Protein AF-A0A815CN20-F1 (afdb_monomer_lite)

pLDDT: mean 83.12, std 20.65, range [25.84, 98.94]

InterPro domains:
  IPR000834 Peptidase M14, carboxypeptidase A [PF00246] (143-436)
  IPR000834 Peptidase M14, carboxypeptidase A [PR00765] (161-173)
  IPR000834 Peptidase M14, carboxypeptidase A [PR00765] (187-201)
  IPR000834 Peptidase M14, carboxypeptidase A [PR00765] (263-271)
  IPR000834 Peptidase M14, carboxypeptidase A [PR00765] (327-340)
  IPR000834 Peptidase M14, carboxypeptidase A [PS52035] (134-446)
  IPR000834 Peptidase M14, carboxypeptidase A [SM00631] (135-537)
  IPR008969 Carboxypeptidase-like, regulatory domain superfamily [SSF49464] (4-91)
  IPR008969 Carboxypeptidase-like, regulatory domain superfamily [SSF49464] (449-527)
  IPR050753 Peptidase M14 domain-containing protein [PTHR11532] (131-552)
  IPR057246 Zinc carboxypeptidases, zinc-binding region 1 [PS00132] (187-209)
  IPR057247 Zinc carboxypeptidases, zinc-binding region 2 [PS00133] (330-340)

Organism: Adineta ricciae (NCBI:txid249248)

Foldseek 3Di:
DAFAEKEFEAEQPPRAGAFQKWKDKFQDLDIDTAHNRRIDGDHDDFDFIWIWTGFFQWDIDIDGRPGGDCPVVPDTDYDYHHTYGNDPVPDCPPVNVVVLQVLLQVLLVLLVCLLDPNNVVLCVLFDFDPPQLDDAQLVSLVVLLVVLCVVQVQFKGKHFLFAAPVGRTQIKIKGANNRRDDDFQQAEAEEAEALFLLQQLQLSLLSRLSVRLRRCAVPDPNSVSCRHRHIYMYGSHLASQLNNVCVVVVPSVVSSSGHHPVRDRQQQQADWFAWDDDPDPPAIEGDPVQAQLDLDVVVVVPPPGPHGRSSNSVSSVLSSDQHQEYEYEGAQAAAWEFPDLAAHPPDPDQAHQYLQNLLRVVLRLSQLSSQPPQCPDPPRDNDHRNYYHNSNVPHGTNGPQNSSVRRANYNYIYGHQYRSSNDDSVCSVVSSVRRVSSVSSNVSLQQFAAWEFEAAQPPRFGDFSKWKDKVSGPHIHTAHRRRIDGDRHDFDFIWIWTGDVQWDIDIDGRDGTDSGGHHYDYHHTYGDPDCVVVVVVVVVVVVVVVVVVVVVVVVVVVVVVVVVVVVVVVVVVVVVVVVVVVVVPVVDDDDDDDDDDDDDDDDDDDDDDDDDDDDDDDDDDDDDDDDDDDDDDDDDDDDDDDDDDDDDD

Radius of gyration: 38.19 Å; chains: 1; bounding box: 137×84×76 Å

Secondary structure (DSSP, 8-state):
---SEEEEEEETTT--B--S-EEEETTEEEEEE--TTSEEEE---SEEEEEEEE-TTB--EEEEEEEE--TTSS--EE--EEEPBPPGGGS--HHHHHHHHHHHHHHHHHHHHTTSTTHHHHHTTSPPPPS--S---HHHHHHHHHHHHHHSTTSEEEEEEEE-TT--EEEEEEESSSTTS--TTPPEEEEEE-SSTT--HHHHHHHHHHHHHHHHTTTSHHHHHHHTT-EEEEES-S-HHHHHHHHHHT-GGGTTTSS-TTS--GGG-SPPPPEEE-SSTT-EEE-TTS-GGG--THHHHSSSS---HHHHHHHHHHHHS-EEEEEEEE-SSEEEEES-SSPPTT---S----TTHHHHHHHHHHHHTTSTTTTT--SS---STTEEEHHHH---SS-HHHHHHHHSS-EEEEEEE-S-SS--GGGHHHHHHHHHHHHHHHHGGGGSSEEEEEEETTT--B-TT-EEEETTEEEEEE--TTSEEEE---SEEEEEEEE-TTB--EEEEEEEE-SSSPEEEEEEEPBP--THHHHHHHHHHHHHHHHHHHHHHHHHHHHHHHHHHHHHHHHHHHHHHHHHHHHHHTTS-------------------------------------------------------------

Sequence (649 aa):
SHLGVKGFIRDELTRTAISGALIQIQGILHPVRSVTSGAYWRLLLPGLYNITATASGYVPQTKYNVNVTNANLTSALRLDFTLQPRTQDLFITNENVVEINSIYDKLSNYATQLRSGSRDALLDTLIEPTNRFRYHDYDSLVAKLNELHAKYQNITSLYTIGESVEKRNLWVMIISDNPLVHEAGEPEVRYVGNIHGDETVGRECLILFIEYLCVNYKKSDYITKLIDNTRIHILPSLNPDGFERDYKQKEHEKGGGRPNAHDVDLNRNFPPVELEQSSKSDIAKPKPQFNNAENRLDKFAVSKYLLEPEVRAAIHWSLVYPFVLSGNLHGGALVANYPFDNRIIGSTKPESRSPDDSTFIMLAKSYSQAHKQMSQDKSCSNFDDGITNGAAWYPIEGGMQDWSYVFTSNMEITLELGCKKYPEENQLQLYWNDNKGALLSFITQVVHGIRGFVYDIKTQTGIPGASISVHGIEHNVITYQDGDFFRILSYGIYDITAERVGYAPQTIRNVLVTNQSSTYIEFKLKPNESSEEKNTENLSKVEQIYNQSKDFILNRTLFLIIAGIFALVLATLFGFIILYLRCRSSSILSSHSRVGFQRYNLIPQDEQSDLSSSQINGSKSVPNSHATQSDSENDEPLYSSQSHKFLFA

Structure (mmCIF, N/CA/C/O backbone):
data_AF-A0A815CN20-F1
#
_entry.id   AF-A0A815CN20-F1
#
loop_
_atom_site.group_PDB
_atom_site.id
_atom_site.type_symbol
_atom_site.label_atom_id
_atom_site.label_alt_id
_atom_site.label_comp_id
_atom_site.label_asym_id
_atom_site.label_entity_id
_atom_site.label_seq_id
_atom_site.pdbx_PDB_ins_code
_atom_site.Cartn_x
_atom_site.Cartn_y
_atom_site.Cartn_z
_atom_site.occupancy
_atom_site.B_iso_or_equiv
_atom_site.auth_seq_id
_atom_site.auth_comp_id
_atom_site.auth_asym_id
_atom_site.auth_atom_id
_atom_site.pdbx_PDB_model_num
ATOM 1 N N . SER A 1 1 ? -24.759 -31.297 -6.596 1.00 53.75 1 SER A N 1
ATOM 2 C CA . SER A 1 1 ? -24.159 -31.360 -5.243 1.00 53.75 1 SER A CA 1
ATOM 3 C C . SER A 1 1 ? -23.130 -30.245 -5.104 1.00 53.75 1 SER A C 1
ATOM 5 O O . SER A 1 1 ? -22.656 -29.750 -6.116 1.00 53.75 1 SER A O 1
ATOM 7 N N . HIS A 1 2 ? -22.803 -29.823 -3.880 1.00 67.31 2 HIS A N 1
ATOM 8 C CA . HIS A 1 2 ? -21.743 -28.839 -3.606 1.00 67.31 2 HIS A CA 1
ATOM 9 C C . HIS A 1 2 ? -20.425 -29.573 -3.294 1.00 67.31 2 HIS A C 1
ATOM 11 O O . HIS A 1 2 ? -20.447 -30.500 -2.480 1.00 67.31 2 HIS A O 1
ATOM 17 N N . LEU A 1 3 ? -19.317 -29.166 -3.924 1.00 81.69 3 LEU A N 1
ATOM 18 C CA . LEU A 1 3 ? -17.957 -29.723 -3.776 1.00 81.69 3 LEU A CA 1
ATOM 19 C C . LEU A 1 3 ? -17.079 -28.827 -2.878 1.00 81.69 3 LEU A C 1
ATOM 21 O O . LEU A 1 3 ? -17.480 -27.713 -2.563 1.00 81.69 3 LEU A O 1
ATOM 25 N N . GLY A 1 4 ? -15.896 -29.279 -2.455 1.00 89.69 4 GLY A N 1
ATOM 26 C CA . GLY A 1 4 ? -15.012 -28.488 -1.582 1.00 89.69 4 GLY A CA 1
ATOM 27 C C . GLY A 1 4 ? -15.292 -28.657 -0.085 1.00 89.69 4 GLY A C 1
ATOM 28 O O . GLY A 1 4 ? -15.353 -29.791 0.396 1.00 89.69 4 GLY A O 1
ATOM 29 N N . VAL A 1 5 ? -15.468 -27.551 0.654 1.00 92.50 5 VAL A N 1
ATOM 30 C CA . VAL A 1 5 ? -15.725 -27.538 2.113 1.00 92.50 5 VAL A CA 1
ATOM 31 C C . VAL A 1 5 ? -17.015 -26.805 2.491 1.00 92.50 5 VAL A C 1
ATOM 33 O O . VAL A 1 5 ? -17.392 -25.808 1.880 1.00 92.50 5 VAL A O 1
ATOM 36 N N . LYS A 1 6 ? -17.702 -27.289 3.523 1.00 93.12 6 LYS A N 1
ATOM 37 C CA . LYS A 1 6 ? -18.890 -26.662 4.126 1.00 93.12 6 LYS A CA 1
ATOM 38 C C . LYS A 1 6 ? -18.845 -26.817 5.641 1.00 93.12 6 LYS A C 1
ATOM 40 O O . LYS A 1 6 ? -18.281 -27.792 6.131 1.00 93.12 6 LYS A O 1
ATOM 45 N N . GLY A 1 7 ? -19.517 -25.960 6.392 1.00 94.94 7 GLY A N 1
ATOM 46 C CA . GLY A 1 7 ? -19.637 -26.164 7.834 1.00 94.94 7 GLY A CA 1
ATOM 47 C C . GLY A 1 7 ? -20.425 -25.075 8.534 1.00 94.94 7 GLY A C 1
ATOM 48 O O . GLY A 1 7 ? -21.065 -24.247 7.890 1.00 94.94 7 GLY A O 1
ATOM 49 N N . PHE A 1 8 ? -20.355 -25.089 9.859 1.00 97.00 8 PHE A N 1
ATOM 50 C CA . PHE A 1 8 ? -20.842 -24.026 10.731 1.00 97.00 8 PHE A CA 1
ATOM 51 C C . PHE A 1 8 ? -19.674 -23.351 11.448 1.00 97.00 8 PHE A C 1
ATOM 53 O O . PHE A 1 8 ? -18.761 -24.040 11.897 1.00 97.00 8 PHE A O 1
ATOM 60 N N . ILE A 1 9 ? -19.731 -22.030 11.596 1.00 97.06 9 ILE A N 1
ATOM 61 C CA . ILE A 1 9 ? -18.856 -21.249 12.473 1.00 97.06 9 ILE A CA 1
ATOM 62 C C . ILE A 1 9 ? -19.643 -20.913 13.739 1.00 97.06 9 ILE A C 1
ATOM 64 O O . ILE A 1 9 ? -20.766 -20.400 13.666 1.00 97.06 9 ILE A O 1
ATOM 68 N N . ARG A 1 10 ? -19.078 -21.252 14.898 1.00 96.06 10 ARG A N 1
ATOM 69 C CA . ARG A 1 10 ? -19.719 -21.089 16.205 1.00 96.06 10 ARG A CA 1
ATOM 70 C C . ARG A 1 10 ? -18.785 -20.485 17.238 1.00 96.06 10 ARG A C 1
ATOM 72 O O . ARG A 1 10 ? -17.574 -20.656 17.162 1.00 96.06 10 ARG A O 1
ATOM 79 N N . ASP A 1 11 ? -19.391 -19.845 18.222 1.00 91.25 11 ASP A N 1
ATOM 80 C CA . ASP A 1 11 ? -18.757 -19.405 19.460 1.00 91.25 11 ASP A CA 1
ATOM 81 C C . ASP A 1 11 ? -18.354 -20.622 20.316 1.00 91.25 11 ASP A C 1
ATOM 83 O O . ASP A 1 11 ? -19.128 -21.574 20.461 1.00 91.25 11 ASP A O 1
ATOM 87 N N . GLU A 1 12 ? -17.145 -20.627 20.875 1.00 90.56 12 GLU A N 1
ATOM 88 C CA . GLU A 1 12 ? -16.658 -21.717 21.725 1.00 90.56 12 GLU A CA 1
ATOM 89 C C . GLU A 1 12 ? -17.350 -21.824 23.091 1.00 90.56 12 GLU A C 1
ATOM 91 O O . GLU A 1 12 ? -17.567 -22.931 23.597 1.00 90.56 12 GLU A O 1
ATOM 96 N N . LEU A 1 13 ? -17.722 -20.695 23.686 1.00 86.62 13 LEU A N 1
ATOM 97 C CA . LEU A 1 13 ? -18.342 -20.630 25.003 1.00 86.62 13 LEU A CA 1
ATOM 98 C C . LEU A 1 13 ? -19.856 -20.809 24.884 1.00 86.62 13 LEU A C 1
ATOM 100 O O . LEU A 1 13 ? -20.433 -21.700 25.505 1.00 86.62 13 LEU A O 1
ATOM 104 N N . THR A 1 14 ? -20.504 -20.000 24.043 1.00 89.06 14 THR A N 1
ATOM 105 C CA . THR A 1 14 ? -21.973 -19.956 23.944 1.00 89.06 14 THR A CA 1
ATOM 106 C C . THR A 1 14 ? -22.548 -20.971 22.954 1.00 89.06 14 THR A C 1
ATOM 108 O O . THR A 1 14 ? -23.748 -21.242 22.981 1.00 89.06 14 THR A O 1
ATOM 111 N N . ARG A 1 15 ? -21.719 -21.542 22.062 1.00 91.56 15 ARG A N 1
ATOM 112 C CA . ARG A 1 15 ? -22.113 -22.466 20.970 1.00 91.56 15 ARG A CA 1
ATOM 113 C C . ARG A 1 15 ? -23.141 -21.894 19.985 1.00 91.56 15 ARG A C 1
ATOM 115 O O . ARG A 1 15 ? -23.640 -22.630 19.121 1.00 91.56 15 ARG A O 1
ATOM 122 N N . THR A 1 16 ? -23.410 -20.592 20.075 1.00 93.00 16 THR A N 1
ATOM 123 C CA . THR A 1 16 ? -24.227 -19.822 19.134 1.00 93.00 16 THR A CA 1
ATOM 124 C C . THR A 1 16 ? -23.548 -19.730 17.767 1.00 93.00 16 THR A C 1
ATOM 126 O O . THR A 1 16 ? -22.383 -20.094 17.597 1.00 93.00 16 THR A O 1
ATOM 129 N N . ALA A 1 17 ? -24.310 -19.316 16.758 1.00 93.25 17 ALA A N 1
ATOM 130 C CA . ALA A 1 17 ? -23.838 -19.193 15.389 1.00 93.25 17 ALA A CA 1
ATOM 131 C C . ALA A 1 17 ? -23.184 -17.826 15.147 1.00 93.25 17 ALA A C 1
ATOM 133 O O . ALA A 1 17 ? -23.804 -16.799 15.411 1.00 93.25 17 ALA A O 1
ATOM 134 N N . ILE A 1 18 ? -21.974 -17.809 14.581 1.00 87.94 18 ILE A N 1
ATOM 135 C CA . ILE A 1 18 ? -21.286 -16.561 14.228 1.00 87.94 18 ILE A CA 1
ATOM 136 C C . ILE A 1 18 ? -21.625 -16.209 12.776 1.00 87.94 18 ILE A C 1
ATOM 138 O O . ILE A 1 18 ? -21.212 -16.903 11.843 1.00 87.94 18 ILE A O 1
ATOM 142 N N . SER A 1 19 ? -22.392 -15.135 12.590 1.00 88.06 19 SER A N 1
ATOM 143 C CA . SER A 1 19 ? -22.794 -14.597 11.283 1.00 88.06 19 SER A CA 1
ATOM 144 C C . SER A 1 19 ? -21.740 -13.642 10.717 1.00 88.06 19 SER A C 1
ATOM 146 O O . SER A 1 19 ? -21.109 -12.905 11.466 1.00 88.06 19 SER A O 1
ATOM 148 N N . GLY A 1 20 ? -21.571 -13.608 9.394 1.00 82.25 20 GLY A N 1
ATOM 149 C CA . GLY A 1 20 ? -20.665 -12.679 8.709 1.00 82.25 20 GLY A CA 1
ATOM 150 C C . GLY A 1 20 ? -19.169 -12.992 8.843 1.00 82.25 20 GLY A C 1
ATOM 151 O O . GLY A 1 20 ? -18.368 -12.325 8.186 1.00 82.25 20 GLY A O 1
ATOM 152 N N . ALA A 1 21 ? -18.798 -14.009 9.629 1.00 85.69 21 ALA A N 1
ATOM 153 C CA . ALA A 1 21 ? -17.430 -14.500 9.784 1.00 85.69 21 ALA A CA 1
ATOM 154 C C . ALA A 1 21 ? -16.823 -14.847 8.420 1.00 85.69 21 ALA A C 1
ATOM 156 O O . ALA A 1 21 ? -17.500 -15.441 7.580 1.00 85.69 21 ALA A O 1
ATOM 157 N N . LEU A 1 22 ? -15.568 -14.470 8.190 1.00 86.62 22 LEU A N 1
ATOM 158 C CA . LEU A 1 22 ? -14.861 -14.670 6.930 1.00 86.62 22 LEU A CA 1
ATOM 159 C C . LEU A 1 22 ? -14.151 -16.031 6.925 1.00 86.62 22 LEU A C 1
ATOM 161 O O . LEU A 1 22 ? -13.548 -16.430 7.918 1.00 86.62 22 LEU A O 1
ATOM 165 N N . ILE A 1 23 ? -14.200 -16.729 5.791 1.00 91.69 23 ILE A N 1
ATOM 166 C CA . ILE A 1 23 ? -13.459 -17.962 5.529 1.00 91.69 23 ILE A CA 1
ATOM 167 C C . ILE A 1 23 ? -12.464 -17.676 4.409 1.00 91.69 23 ILE A C 1
ATOM 169 O O . ILE A 1 23 ? -12.852 -17.511 3.248 1.00 91.69 23 ILE A O 1
ATOM 173 N N . GLN A 1 24 ? -11.185 -17.624 4.770 1.00 87.81 24 GLN A N 1
ATOM 174 C CA . GLN A 1 24 ? -10.049 -17.456 3.868 1.00 87.81 24 GLN A CA 1
ATOM 175 C C . GLN A 1 24 ? -9.373 -18.807 3.611 1.00 87.81 24 GLN A C 1
ATOM 177 O O . GLN A 1 24 ? -9.330 -19.680 4.479 1.00 87.81 24 GLN A O 1
ATOM 182 N N . ILE A 1 25 ? -8.850 -18.980 2.397 1.00 88.75 25 ILE A N 1
ATOM 183 C CA . ILE A 1 25 ? -8.102 -20.166 1.972 1.00 88.75 25 ILE A CA 1
ATOM 184 C C . ILE A 1 25 ? -6.713 -19.684 1.564 1.00 88.75 25 ILE A C 1
ATOM 186 O O . ILE A 1 25 ? -6.613 -18.797 0.712 1.00 88.75 25 ILE A O 1
ATOM 190 N N . GLN A 1 26 ? -5.649 -20.240 2.145 1.00 80.75 26 GLN A N 1
ATOM 191 C CA . GLN A 1 26 ? -4.290 -19.855 1.759 1.00 80.75 26 GLN A CA 1
ATOM 192 C C . GLN A 1 26 ? -4.081 -20.094 0.254 1.00 80.75 26 GLN A C 1
ATOM 194 O O . GLN A 1 26 ? -4.526 -21.104 -0.293 1.00 80.75 26 GLN A O 1
ATOM 199 N N . GLY A 1 27 ? -3.442 -19.136 -0.420 1.00 75.50 27 GLY A N 1
ATOM 200 C CA . GLY A 1 27 ? -3.204 -19.169 -1.863 1.00 75.50 27 GLY A CA 1
ATOM 201 C C . GLY A 1 27 ? -4.352 -18.644 -2.739 1.00 75.50 27 GLY A C 1
ATOM 202 O O . GLY A 1 27 ? -4.096 -18.306 -3.893 1.00 75.50 27 GLY A O 1
ATOM 203 N N . ILE A 1 28 ? -5.589 -18.526 -2.229 1.00 80.31 28 ILE A N 1
ATOM 204 C CA . ILE A 1 28 ? -6.774 -18.194 -3.045 1.00 80.31 28 ILE A CA 1
ATOM 205 C C . ILE A 1 28 ? -7.455 -16.910 -2.552 1.00 80.31 28 ILE A C 1
ATOM 207 O O . ILE A 1 28 ? -8.229 -16.931 -1.589 1.00 80.31 28 ILE A O 1
ATOM 211 N N . LEU A 1 29 ? -7.269 -15.806 -3.286 1.00 75.38 29 LEU A N 1
ATOM 212 C CA . LEU A 1 29 ? -8.002 -14.553 -3.077 1.00 75.38 29 LEU A CA 1
ATOM 213 C C . LEU A 1 29 ? -9.464 -14.655 -3.558 1.00 75.38 29 LEU A C 1
ATOM 215 O O . LEU A 1 29 ? -9.871 -14.038 -4.537 1.00 75.38 29 LEU A O 1
ATOM 219 N N . HIS A 1 30 ? -10.277 -15.439 -2.857 1.00 77.62 30 HIS A N 1
ATOM 220 C CA . HIS A 1 30 ? -11.737 -15.365 -2.928 1.00 77.62 30 HIS A CA 1
ATOM 221 C C . HIS A 1 30 ? -12.324 -15.961 -1.639 1.00 77.62 30 HIS A C 1
ATOM 223 O O . HIS A 1 30 ? -12.596 -17.172 -1.586 1.00 77.62 30 HIS A O 1
ATOM 229 N N . PRO A 1 31 ? -12.435 -15.152 -0.570 1.00 83.75 31 PRO A N 1
ATOM 230 C CA . PRO A 1 31 ? -13.024 -15.584 0.685 1.00 83.75 31 PRO A CA 1
ATOM 231 C C . PRO A 1 31 ? -14.555 -15.593 0.607 1.00 83.75 31 PRO A C 1
ATOM 233 O O . PRO A 1 31 ? -15.160 -14.909 -0.216 1.00 83.75 31 PRO A O 1
ATOM 236 N N . VAL A 1 32 ? -15.196 -16.349 1.495 1.00 88.50 32 VAL A N 1
ATOM 237 C CA . VAL A 1 32 ? -16.664 -16.376 1.648 1.00 88.50 32 VAL A CA 1
ATOM 238 C C . VAL A 1 32 ? -17.047 -16.004 3.076 1.00 88.50 32 VAL A C 1
ATOM 240 O O . VAL A 1 32 ? -16.219 -16.126 3.975 1.00 88.50 32 VAL A O 1
ATOM 243 N N . ARG A 1 33 ? -18.284 -15.551 3.308 1.00 88.88 33 ARG A N 1
ATOM 244 C CA . ARG A 1 33 ? -18.788 -15.244 4.658 1.00 88.88 33 ARG A CA 1
ATOM 245 C C . ARG A 1 33 ? -19.837 -16.253 5.123 1.00 88.88 33 ARG A C 1
ATOM 247 O O . ARG A 1 33 ? -20.565 -16.810 4.301 1.00 88.88 33 ARG A O 1
ATOM 254 N N . SER A 1 34 ? -19.928 -16.478 6.433 1.00 91.94 34 SER A N 1
ATOM 255 C CA . SER A 1 34 ? -21.024 -17.242 7.033 1.00 91.94 34 SER A CA 1
ATOM 256 C C . SER A 1 34 ? -22.347 -16.468 6.981 1.00 91.94 34 SER A C 1
ATOM 258 O O . SER A 1 34 ? -22.380 -15.242 7.119 1.00 91.94 34 SER A O 1
ATOM 260 N N . VAL A 1 35 ? -23.458 -17.184 6.805 1.00 90.25 35 VAL A N 1
ATOM 261 C CA . VAL A 1 35 ? -24.815 -16.613 6.912 1.00 90.25 35 VAL A CA 1
ATOM 262 C C . VAL A 1 35 ? -25.275 -16.534 8.375 1.00 90.25 35 VAL A C 1
ATOM 264 O O . VAL A 1 35 ? -24.581 -17.000 9.277 1.00 90.25 35 VAL A O 1
ATOM 267 N N . THR A 1 36 ? -26.475 -16.004 8.625 1.00 88.50 36 THR A N 1
ATOM 268 C CA . THR A 1 36 ? -27.052 -15.817 9.975 1.00 88.50 36 THR A CA 1
ATOM 269 C C . THR A 1 36 ? -27.121 -17.086 10.830 1.00 88.50 36 THR A C 1
ATOM 271 O O . THR A 1 36 ? -27.018 -17.011 12.049 1.00 88.50 36 THR A O 1
ATOM 274 N N . SER A 1 37 ? -27.233 -18.268 10.217 1.00 91.75 37 SER A N 1
ATOM 275 C CA . SER A 1 37 ? -27.175 -19.562 10.914 1.00 91.75 37 SER A CA 1
ATOM 276 C C . SER A 1 37 ? -25.748 -20.066 11.183 1.00 91.75 37 SER A C 1
ATOM 278 O O . SER A 1 37 ? -25.570 -21.231 11.542 1.00 91.75 37 SER A O 1
ATOM 280 N N . GLY A 1 38 ? -24.723 -19.247 10.928 1.00 93.06 38 GLY A N 1
ATOM 281 C CA . GLY A 1 38 ? -23.301 -19.595 11.011 1.00 93.06 38 GLY A CA 1
ATOM 282 C C . GLY A 1 38 ? -22.828 -20.539 9.906 1.00 93.06 38 GLY A C 1
ATOM 283 O O . GLY A 1 38 ? -21.659 -20.911 9.880 1.00 93.06 38 GLY A O 1
ATOM 284 N N . ALA A 1 39 ? -23.715 -20.952 8.997 1.00 95.19 39 ALA A N 1
ATOM 285 C CA . ALA A 1 39 ? -23.383 -21.876 7.920 1.00 95.19 39 ALA A CA 1
ATOM 286 C C . ALA A 1 39 ? -22.528 -21.191 6.843 1.00 95.19 39 ALA A C 1
ATOM 288 O O . ALA A 1 39 ? -22.740 -20.019 6.531 1.00 95.19 39 ALA A O 1
ATOM 289 N N . TYR A 1 40 ? -21.591 -21.930 6.255 1.00 94.88 40 TYR A N 1
ATOM 290 C CA . TYR A 1 40 ? -20.778 -21.475 5.129 1.00 94.88 40 TYR A CA 1
ATOM 291 C C . TYR A 1 40 ? -20.494 -22.617 4.140 1.00 94.88 40 TYR A C 1
ATOM 293 O O . TYR A 1 40 ? -20.554 -23.804 4.484 1.00 94.88 40 TYR A O 1
ATOM 301 N N . TRP A 1 41 ? -20.151 -22.236 2.908 1.00 92.88 41 TRP A N 1
ATOM 302 C CA . TRP A 1 41 ? -19.864 -23.133 1.789 1.00 92.88 41 TRP A CA 1
ATOM 303 C C . TRP A 1 41 ? -18.753 -22.528 0.922 1.00 92.88 41 TRP A C 1
ATOM 305 O O . TRP A 1 41 ? -18.872 -21.381 0.494 1.00 92.88 41 TRP A O 1
ATOM 315 N N . ARG A 1 42 ? -17.682 -23.279 0.647 1.00 92.19 42 ARG A N 1
ATOM 316 C CA . ARG A 1 42 ? -16.591 -22.870 -0.248 1.00 92.19 42 ARG A CA 1
ATOM 317 C C . ARG A 1 42 ? -16.261 -24.000 -1.220 1.00 92.19 42 ARG A C 1
ATOM 319 O O . ARG A 1 42 ? -15.694 -25.024 -0.837 1.00 92.19 42 ARG A O 1
ATOM 326 N N . LEU A 1 43 ? -16.559 -23.762 -2.498 1.00 89.69 43 LEU A N 1
ATOM 327 C CA . LEU A 1 43 ? -16.126 -24.623 -3.599 1.00 89.69 43 LEU A CA 1
ATOM 328 C C . LEU A 1 43 ? -14.594 -24.688 -3.650 1.00 89.69 43 LEU A C 1
ATOM 330 O O . LEU A 1 43 ? -13.943 -23.647 -3.710 1.00 89.69 43 LEU A O 1
ATOM 334 N N . LEU A 1 44 ? -14.044 -25.902 -3.648 1.00 88.75 44 LEU A N 1
ATOM 335 C CA . LEU A 1 44 ? -12.618 -26.202 -3.783 1.00 88.75 44 LEU A CA 1
ATOM 336 C C . LEU A 1 44 ? -12.439 -27.466 -4.637 1.00 88.75 44 LEU A C 1
ATOM 338 O O . LEU A 1 44 ? -13.297 -28.360 -4.653 1.00 88.75 44 LEU A O 1
ATOM 342 N N . LEU A 1 45 ? -11.315 -27.530 -5.348 1.00 88.12 45 LEU A N 1
ATOM 343 C CA . LEU A 1 45 ? -10.860 -28.727 -6.055 1.00 88.12 45 LEU A CA 1
ATOM 344 C C . LEU A 1 45 ? -10.263 -29.738 -5.052 1.00 88.12 45 LEU A C 1
ATOM 346 O O . LEU A 1 45 ? -10.139 -29.419 -3.869 1.00 88.12 45 LEU A O 1
ATOM 350 N N . PRO A 1 46 ? -9.931 -30.975 -5.467 1.00 88.69 46 PRO A N 1
ATOM 351 C CA . PRO A 1 46 ? -9.203 -31.895 -4.602 1.00 88.69 46 PRO A CA 1
ATOM 352 C C . PRO A 1 46 ? -7.804 -31.348 -4.288 1.00 88.69 46 PRO A C 1
ATOM 354 O O . PRO A 1 46 ? -7.099 -30.926 -5.204 1.00 88.69 46 PRO A O 1
ATOM 357 N N . GLY A 1 47 ? -7.393 -31.366 -3.021 1.00 88.69 47 GLY A N 1
ATOM 358 C CA . GLY A 1 47 ? -6.107 -30.806 -2.599 1.00 88.69 47 GLY A CA 1
ATOM 359 C C . GLY A 1 47 ? -5.969 -30.642 -1.087 1.00 88.69 47 GLY A C 1
ATOM 360 O O . GLY A 1 47 ? -6.930 -30.811 -0.336 1.00 88.69 47 GLY A O 1
ATOM 361 N N . LEU A 1 48 ? -4.757 -30.301 -0.646 1.00 90.06 48 LEU A N 1
ATOM 362 C CA . LEU A 1 48 ? -4.467 -29.895 0.730 1.00 90.06 48 LEU A CA 1
ATOM 363 C C . LEU A 1 48 ? -4.594 -28.374 0.839 1.00 90.06 48 LEU A C 1
ATOM 365 O O . LEU A 1 48 ? -3.972 -27.651 0.065 1.00 90.06 48 LEU A O 1
ATOM 369 N N . TYR A 1 49 ? -5.375 -27.899 1.807 1.00 90.81 49 TYR A N 1
ATOM 370 C CA . TYR A 1 49 ? -5.612 -26.472 2.020 1.00 90.81 49 TYR A CA 1
ATOM 371 C C . TYR A 1 49 ? -5.410 -26.076 3.482 1.00 90.81 49 TYR A C 1
ATOM 373 O O . TYR A 1 49 ? -5.849 -26.779 4.392 1.00 90.81 49 TYR A O 1
ATOM 381 N N . ASN A 1 50 ? -4.819 -24.903 3.701 1.00 88.56 50 ASN A N 1
ATOM 382 C CA . ASN A 1 50 ? -4.875 -24.215 4.986 1.00 88.56 50 ASN A CA 1
ATOM 383 C C . ASN A 1 50 ? -6.074 -23.258 4.947 1.00 88.56 50 ASN A C 1
ATOM 385 O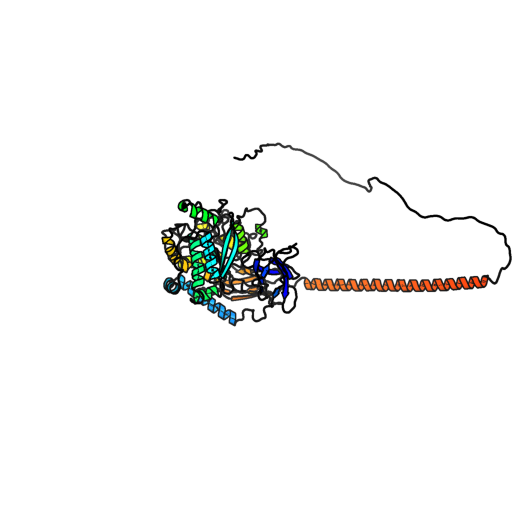 O . ASN A 1 50 ? -6.191 -22.438 4.032 1.00 88.56 50 ASN A O 1
ATOM 389 N N . ILE A 1 51 ? -7.006 -23.427 5.886 1.00 93.12 51 ILE A N 1
ATOM 390 C CA . ILE A 1 51 ? -8.327 -22.785 5.873 1.00 93.12 51 ILE A CA 1
ATOM 391 C C . ILE A 1 51 ? -8.520 -22.040 7.187 1.00 93.12 51 ILE A C 1
ATOM 393 O O . ILE A 1 51 ? -8.538 -22.659 8.251 1.00 93.12 51 ILE A O 1
ATOM 397 N N . THR A 1 52 ? -8.696 -20.726 7.107 1.00 90.94 52 THR A N 1
ATOM 398 C CA . THR A 1 52 ? -8.799 -19.840 8.268 1.00 90.94 52 THR A CA 1
ATOM 399 C C . THR A 1 52 ? -10.197 -19.255 8.367 1.00 90.94 52 THR A C 1
ATOM 401 O O . THR A 1 52 ? -10.715 -18.708 7.395 1.00 90.94 52 THR A O 1
ATOM 404 N N . ALA A 1 53 ? -10.798 -19.353 9.552 1.00 91.88 53 ALA A N 1
ATOM 405 C CA . ALA A 1 53 ? -12.023 -18.648 9.902 1.00 91.88 53 ALA A CA 1
ATOM 406 C C . ALA A 1 53 ? -11.703 -17.473 10.839 1.00 91.88 53 ALA A C 1
ATOM 408 O O . ALA A 1 53 ? -11.032 -17.659 11.857 1.00 91.88 53 ALA A O 1
ATOM 409 N N . THR A 1 54 ? -12.201 -16.281 10.508 1.00 84.94 54 THR A N 1
ATOM 410 C CA . THR A 1 54 ? -12.046 -15.049 11.300 1.00 84.94 54 THR A CA 1
ATOM 411 C C . THR A 1 54 ? -13.400 -14.377 11.528 1.00 84.94 54 THR A C 1
ATOM 413 O O . THR A 1 54 ? -14.307 -14.475 10.701 1.00 84.94 54 THR A O 1
ATOM 416 N N . ALA A 1 55 ? -13.568 -13.703 12.665 1.00 82.94 55 ALA A N 1
ATOM 417 C CA . ALA A 1 55 ? -14.768 -12.933 12.976 1.00 82.94 55 ALA A CA 1
ATOM 418 C C . ALA A 1 55 ? -14.444 -11.798 13.953 1.00 82.94 55 ALA A C 1
ATOM 420 O O . ALA A 1 55 ? -13.552 -11.947 14.788 1.00 82.94 55 ALA A O 1
ATOM 421 N N . SER A 1 56 ? -15.198 -10.700 13.853 1.00 70.31 56 SER A N 1
ATOM 422 C CA . SER A 1 56 ? -15.060 -9.527 14.725 1.00 70.31 56 SER A CA 1
ATOM 423 C C . SER A 1 56 ? -15.175 -9.923 16.198 1.00 70.31 56 SER A C 1
ATOM 425 O O . SER A 1 56 ? -16.158 -10.559 16.582 1.00 70.31 56 SER A O 1
ATOM 427 N N . GLY A 1 57 ? -14.171 -9.598 17.014 1.00 70.75 57 GLY A N 1
ATOM 428 C CA . GLY A 1 57 ? -14.144 -9.950 18.440 1.00 70.75 57 GLY A CA 1
ATOM 429 C C . GLY A 1 57 ? -13.869 -11.430 18.755 1.00 70.75 57 GLY A C 1
ATOM 430 O O . GLY A 1 57 ? -13.984 -11.835 19.911 1.00 70.75 57 GLY A O 1
ATOM 431 N N . TYR A 1 58 ? -13.469 -12.246 17.774 1.00 79.06 58 TYR A N 1
ATOM 432 C CA . TYR A 1 58 ? -13.054 -13.643 17.971 1.00 79.06 58 TYR A CA 1
ATOM 433 C C . TYR A 1 58 ? -11.588 -13.861 17.580 1.00 79.06 58 TYR A C 1
ATOM 435 O O . TYR A 1 58 ? -11.044 -13.155 16.727 1.00 79.06 58 TYR A O 1
ATOM 443 N N . VAL A 1 59 ? -10.933 -14.842 18.200 1.00 78.88 59 VAL A N 1
ATOM 444 C CA . VAL A 1 59 ? -9.583 -15.281 17.821 1.00 78.88 59 VAL A CA 1
ATOM 445 C C . VAL A 1 59 ? -9.660 -16.058 16.493 1.00 78.88 59 VAL A C 1
ATOM 447 O O . VAL A 1 59 ? -10.476 -16.981 16.386 1.00 78.88 59 VAL A O 1
ATOM 450 N N . PRO A 1 60 ? -8.840 -15.724 15.475 1.00 85.75 60 PRO A N 1
ATOM 451 C CA . PRO A 1 60 ? -8.720 -16.506 14.245 1.00 85.75 60 PRO A CA 1
ATOM 452 C C . PRO A 1 60 ? -8.428 -17.993 14.491 1.00 85.75 60 PRO A C 1
ATOM 454 O O . PRO A 1 60 ? -7.535 -18.341 15.260 1.00 85.75 60 PRO A O 1
ATOM 457 N N . GLN A 1 61 ? -9.123 -18.887 13.782 1.00 91.38 61 GLN A N 1
ATOM 458 C CA . GLN A 1 61 ? -8.828 -20.325 13.803 1.00 91.38 61 GLN A CA 1
ATOM 459 C C . GLN A 1 61 ? -8.410 -20.802 12.413 1.00 91.38 61 GLN A C 1
ATOM 461 O O . GLN A 1 61 ? -9.244 -20.916 11.513 1.00 91.38 61 GLN A O 1
ATOM 466 N N . THR A 1 62 ? -7.132 -21.149 12.255 1.00 90.75 62 THR A N 1
ATOM 467 C CA . THR A 1 62 ? -6.616 -21.832 11.059 1.00 90.75 62 THR A CA 1
ATOM 468 C C . THR A 1 62 ? -6.647 -23.345 11.249 1.00 90.75 62 THR A C 1
ATOM 470 O O . THR A 1 62 ? -6.161 -23.874 12.248 1.00 90.75 62 THR A O 1
ATOM 473 N N . LYS A 1 63 ? -7.192 -24.061 10.264 1.00 92.50 63 LYS A N 1
ATOM 474 C CA . LYS A 1 63 ? -7.085 -25.516 10.130 1.00 92.50 63 LYS A CA 1
ATOM 475 C C . LYS A 1 63 ? -6.120 -25.827 8.998 1.00 92.50 63 LYS A C 1
ATOM 477 O O . LYS A 1 63 ? -6.378 -25.486 7.846 1.00 92.50 63 LYS A O 1
ATOM 482 N N . TYR A 1 64 ? -5.000 -26.442 9.357 1.00 90.25 64 TYR A N 1
ATOM 483 C CA . TYR A 1 64 ? -3.901 -26.746 8.448 1.00 90.25 64 TYR A CA 1
ATOM 484 C C . TYR A 1 64 ? -4.093 -28.100 7.756 1.00 90.25 64 TYR A C 1
ATOM 486 O O . TYR A 1 64 ? -4.687 -29.013 8.333 1.00 90.25 64 TYR A O 1
ATOM 494 N N . ASN A 1 65 ? -3.547 -28.245 6.546 1.00 89.38 65 ASN A N 1
ATOM 495 C CA . ASN A 1 65 ? -3.491 -29.495 5.780 1.00 89.38 65 ASN A CA 1
ATOM 496 C C . ASN A 1 65 ? -4.858 -30.194 5.604 1.00 89.38 65 ASN A C 1
ATOM 498 O O . ASN A 1 65 ? -4.957 -31.423 5.629 1.00 89.38 65 ASN A O 1
ATOM 502 N N . VAL A 1 66 ? -5.929 -29.417 5.412 1.00 91.94 66 VAL A N 1
ATOM 503 C CA . VAL A 1 66 ? -7.280 -29.938 5.175 1.00 91.94 66 VAL A CA 1
ATOM 504 C C . VAL A 1 66 ? -7.318 -30.629 3.814 1.00 91.94 66 VAL A C 1
ATOM 506 O O . VAL A 1 66 ? -7.331 -29.970 2.775 1.00 91.94 66 VAL A O 1
ATOM 509 N N . ASN A 1 67 ? -7.342 -31.963 3.824 1.00 91.44 67 ASN A N 1
ATOM 510 C CA . ASN A 1 67 ? -7.428 -32.788 2.622 1.00 91.44 67 ASN A CA 1
ATOM 511 C C . ASN A 1 67 ? -8.857 -32.789 2.057 1.00 91.44 67 ASN A C 1
ATOM 513 O O . ASN A 1 67 ? -9.711 -33.591 2.449 1.00 91.44 67 ASN A O 1
ATOM 517 N N . VAL A 1 68 ? -9.119 -31.871 1.133 1.00 89.12 68 VAL A N 1
ATOM 518 C CA . VAL A 1 68 ? -10.360 -31.818 0.367 1.00 89.12 68 VAL A CA 1
ATOM 519 C C . VAL A 1 68 ? -10.332 -32.928 -0.675 1.00 89.12 68 VAL A C 1
ATOM 521 O O . VAL A 1 68 ? -9.487 -32.948 -1.566 1.00 89.12 68 VAL A O 1
ATOM 524 N N . THR A 1 69 ? -11.300 -33.837 -0.597 1.00 81.31 69 THR A N 1
ATOM 525 C CA . THR A 1 69 ? -11.489 -34.910 -1.577 1.00 81.31 69 THR A CA 1
ATOM 526 C C . THR A 1 69 ? -12.892 -34.831 -2.169 1.00 81.31 69 THR A C 1
ATOM 528 O O . THR A 1 69 ? -13.891 -34.858 -1.456 1.00 81.31 69 THR A O 1
ATOM 531 N N . ASN A 1 70 ? -12.985 -34.768 -3.500 1.00 69.75 70 ASN A N 1
ATOM 532 C CA . ASN A 1 70 ? -14.269 -34.785 -4.216 1.00 69.75 70 ASN A CA 1
ATOM 533 C C . ASN A 1 70 ? -14.677 -36.211 -4.657 1.00 69.75 70 ASN A C 1
ATOM 535 O O . ASN A 1 70 ? -15.577 -36.365 -5.478 1.00 69.75 70 ASN A O 1
ATOM 539 N N . ALA A 1 71 ? -14.036 -37.250 -4.100 1.00 63.22 71 ALA A N 1
ATOM 540 C CA . ALA A 1 71 ? -14.047 -38.638 -4.587 1.00 63.22 71 ALA A CA 1
ATOM 541 C C . ALA A 1 71 ? -15.442 -39.251 -4.812 1.00 63.22 71 ALA A C 1
ATOM 543 O O . ALA A 1 71 ? -15.631 -40.003 -5.762 1.00 63.22 71 ALA A O 1
ATOM 544 N N . ASN A 1 72 ? -16.424 -38.902 -3.975 1.00 63.94 72 ASN A N 1
ATOM 545 C CA . ASN A 1 72 ? -17.783 -39.448 -4.069 1.00 63.94 72 ASN A CA 1
ATOM 546 C C . ASN A 1 72 ? -18.767 -38.535 -4.824 1.00 63.94 72 ASN A C 1
ATOM 548 O O . ASN A 1 72 ? -19.903 -38.940 -5.042 1.00 63.94 72 ASN A O 1
ATOM 552 N N . LEU A 1 73 ? -18.391 -37.286 -5.143 1.00 65.38 73 LEU A N 1
ATOM 553 C CA . LEU A 1 73 ? -19.236 -36.213 -5.710 1.00 65.38 73 LEU A CA 1
ATOM 554 C C . LEU A 1 73 ? -20.574 -35.908 -4.985 1.00 65.38 73 LEU A C 1
ATOM 556 O O . LEU A 1 73 ? -21.268 -34.963 -5.360 1.00 65.38 73 LEU A O 1
ATOM 560 N N . THR A 1 74 ? -20.948 -36.637 -3.931 1.00 67.31 74 THR A N 1
ATOM 561 C CA . THR A 1 74 ? -22.234 -36.513 -3.224 1.00 67.31 74 THR A CA 1
ATOM 562 C C . THR A 1 74 ? -22.317 -35.258 -2.359 1.00 67.31 74 THR A C 1
ATOM 564 O O . THR A 1 74 ? -23.300 -34.518 -2.443 1.00 67.31 74 THR A O 1
ATOM 567 N N . SER A 1 75 ? -21.292 -34.966 -1.551 1.00 75.00 75 SER A N 1
ATOM 568 C CA . SER A 1 75 ? -21.190 -33.687 -0.844 1.00 75.00 75 SER A CA 1
ATOM 569 C C . SER A 1 75 ? -19.772 -33.357 -0.380 1.00 75.00 75 SER A C 1
ATOM 571 O O . SER A 1 75 ? -19.056 -34.245 0.068 1.00 75.00 75 SER A O 1
ATOM 573 N N . ALA A 1 76 ? -19.445 -32.065 -0.396 1.00 84.56 76 ALA A N 1
ATOM 574 C CA . ALA A 1 76 ? -18.275 -31.447 0.218 1.00 84.56 76 ALA A CA 1
ATOM 575 C C . ALA A 1 76 ? -17.954 -31.940 1.636 1.00 84.56 76 ALA A C 1
ATOM 577 O O . ALA A 1 76 ? -18.856 -32.252 2.423 1.00 84.56 76 ALA A O 1
ATOM 578 N N . LEU A 1 77 ? -16.666 -31.880 1.968 1.00 89.75 77 LEU A N 1
ATOM 579 C CA . LEU A 1 77 ? -16.117 -32.132 3.294 1.00 89.75 77 LEU A CA 1
ATOM 580 C C . LEU A 1 77 ? -16.782 -31.218 4.336 1.00 89.75 77 LEU A C 1
ATOM 582 O O . LEU A 1 77 ? -16.901 -30.009 4.123 1.00 89.75 77 LEU A O 1
ATOM 586 N N . ARG A 1 78 ? -17.213 -31.785 5.471 1.00 92.00 78 ARG A N 1
ATOM 587 C CA . ARG A 1 78 ? -17.699 -30.991 6.607 1.00 92.00 78 ARG A CA 1
ATOM 588 C C . ARG A 1 78 ? -16.517 -30.530 7.458 1.00 92.00 78 ARG A C 1
ATOM 590 O O . ARG A 1 78 ? -15.755 -31.355 7.950 1.00 92.00 78 ARG A O 1
ATOM 597 N N . LEU A 1 79 ? -16.408 -29.222 7.647 1.00 94.31 79 LEU A N 1
ATOM 598 C CA . LEU A 1 79 ? -15.330 -28.541 8.351 1.00 94.31 79 LEU A CA 1
ATOM 599 C C . LEU A 1 79 ? -15.935 -27.418 9.208 1.00 94.31 79 LEU A C 1
ATOM 601 O O . LEU A 1 79 ? -15.937 -26.250 8.827 1.00 94.31 79 LEU A O 1
ATOM 605 N N . ASP A 1 80 ? -16.509 -27.777 10.353 1.00 96.31 80 ASP A N 1
ATOM 606 C CA . ASP A 1 80 ? -17.044 -26.786 11.294 1.00 96.31 80 ASP A CA 1
ATOM 607 C C . ASP A 1 80 ? -15.894 -26.064 12.013 1.00 96.31 80 ASP A C 1
ATOM 609 O O . ASP A 1 80 ? -14.880 -26.689 12.334 1.00 96.31 80 ASP A O 1
ATOM 613 N N . PHE A 1 81 ? -16.051 -24.771 12.289 1.00 97.12 81 PHE A N 1
ATOM 614 C CA . PHE A 1 81 ? -15.124 -23.958 13.077 1.00 97.12 81 PHE A CA 1
ATOM 615 C C . PHE A 1 81 ? -15.761 -23.573 14.411 1.00 97.12 81 PHE A C 1
ATOM 617 O O . PHE A 1 81 ? -16.965 -23.327 14.499 1.00 97.12 81 PHE A O 1
ATOM 624 N N . THR A 1 82 ? -14.924 -23.493 15.437 1.00 95.12 82 THR A N 1
ATOM 625 C CA . THR A 1 82 ? -15.318 -23.082 16.784 1.00 95.12 82 THR A CA 1
ATOM 626 C C . THR A 1 82 ? -14.325 -22.016 17.206 1.00 95.12 82 THR A C 1
ATOM 628 O O . THR A 1 82 ? -13.165 -22.343 17.444 1.00 95.12 82 THR A O 1
ATOM 631 N N . LEU A 1 83 ? -14.747 -20.754 17.194 1.00 89.81 83 LEU A N 1
ATOM 632 C CA . LEU A 1 83 ? -13.883 -19.614 17.475 1.00 89.81 83 LEU A CA 1
ATOM 633 C C . LEU A 1 83 ? -13.991 -19.236 18.950 1.00 89.81 83 LEU A C 1
ATOM 635 O O . LEU A 1 83 ? -15.094 -19.062 19.476 1.00 89.81 83 LEU A O 1
ATOM 639 N N . GLN A 1 84 ? -12.843 -19.071 19.598 1.00 84.94 84 GLN A N 1
ATOM 640 C CA . GLN A 1 84 ? -12.765 -18.534 20.948 1.00 84.94 84 GLN A CA 1
ATOM 641 C C . GLN A 1 84 ? -13.118 -17.034 20.901 1.00 84.94 84 GLN A C 1
ATOM 643 O O . GLN A 1 84 ? -12.502 -16.304 20.116 1.00 84.94 84 GLN A O 1
ATOM 648 N N . PRO A 1 85 ? -14.092 -16.542 21.691 1.00 77.19 85 PRO A N 1
ATOM 649 C CA . PRO A 1 85 ? -14.267 -15.105 21.888 1.00 77.19 85 PRO A CA 1
ATOM 650 C C . PRO A 1 85 ? -12.967 -14.497 22.421 1.00 77.19 85 PRO A C 1
ATOM 652 O O . PRO A 1 85 ? -12.330 -15.089 23.297 1.00 77.19 85 PRO A O 1
ATOM 655 N N . ARG A 1 86 ? -12.573 -13.320 21.929 1.00 69.88 86 ARG A N 1
ATOM 656 C CA . ARG A 1 86 ? -11.476 -12.564 22.545 1.00 69.88 86 ARG A CA 1
ATOM 657 C C . ARG A 1 86 ? -11.931 -12.162 23.948 1.00 69.88 86 ARG A C 1
ATOM 659 O O . ARG A 1 86 ? -12.950 -11.491 24.102 1.00 69.88 86 ARG A O 1
ATOM 666 N N . THR A 1 87 ? -11.215 -12.612 24.974 1.00 50.94 87 THR A N 1
ATOM 667 C CA . THR A 1 87 ? -11.428 -12.138 26.345 1.00 50.94 87 THR A CA 1
ATOM 668 C C . THR A 1 87 ? -10.970 -10.680 26.467 1.00 50.94 87 THR A C 1
ATOM 670 O O . THR A 1 87 ? -10.354 -10.131 25.551 1.00 50.94 87 THR A O 1
ATOM 673 N N . GLN A 1 88 ? -11.291 -10.015 27.583 1.00 46.38 88 GLN A N 1
ATOM 674 C CA . GLN A 1 88 ? -10.988 -8.585 27.770 1.00 46.38 88 GLN A CA 1
ATOM 675 C C . GLN A 1 88 ? -9.483 -8.244 27.742 1.00 46.38 88 GLN A C 1
ATOM 677 O O . GLN A 1 88 ? -9.125 -7.077 27.627 1.00 46.38 88 GLN A O 1
ATOM 682 N N . ASP A 1 89 ? -8.616 -9.253 27.757 1.00 41.12 89 ASP A N 1
ATOM 683 C CA . ASP A 1 89 ? -7.160 -9.157 27.606 1.00 41.12 89 ASP A CA 1
ATOM 684 C C . ASP A 1 89 ? -6.709 -8.738 26.186 1.00 41.12 89 ASP A C 1
ATOM 686 O O . ASP A 1 89 ? -5.532 -8.462 25.971 1.00 41.12 89 ASP A O 1
ATOM 690 N N . LEU A 1 90 ? -7.636 -8.696 25.216 1.00 43.44 90 LEU A N 1
ATOM 691 C CA . LEU A 1 90 ? -7.395 -8.325 23.811 1.00 43.44 90 LEU A CA 1
ATOM 692 C C . LEU A 1 90 ? -8.009 -6.977 23.389 1.00 43.44 90 LEU A C 1
ATOM 694 O O . LEU A 1 90 ? -7.974 -6.630 22.209 1.00 43.44 90 LEU A O 1
ATOM 698 N N . PHE A 1 91 ? -8.508 -6.178 24.337 1.00 48.69 91 PHE A N 1
ATOM 699 C CA . PHE A 1 91 ? -8.491 -4.724 24.146 1.00 48.69 91 PHE A CA 1
ATOM 700 C C . PHE A 1 91 ? -7.037 -4.254 24.232 1.00 48.69 91 PHE A C 1
ATOM 702 O O . PHE A 1 91 ? -6.273 -4.780 25.044 1.00 48.69 91 PHE A O 1
ATOM 709 N N . ILE A 1 92 ? -6.637 -3.252 23.442 1.00 53.50 92 ILE A N 1
ATOM 710 C CA . ILE A 1 92 ? -5.298 -2.674 23.600 1.00 53.50 92 ILE A CA 1
ATOM 711 C C . ILE A 1 92 ? -5.262 -1.946 24.950 1.00 53.50 92 ILE A C 1
ATOM 713 O O . ILE A 1 92 ? -5.792 -0.847 25.102 1.00 53.50 92 ILE A O 1
ATOM 717 N N . THR A 1 93 ? -4.668 -2.594 25.955 1.00 56.09 93 THR A N 1
ATOM 718 C CA . THR A 1 93 ? -4.486 -2.018 27.291 1.00 56.09 93 THR A CA 1
ATOM 719 C C . THR A 1 93 ? -3.633 -0.750 27.197 1.00 56.09 93 THR A C 1
ATOM 721 O O . THR A 1 93 ? -2.853 -0.586 26.259 1.00 56.09 93 THR A O 1
ATOM 724 N N . ASN A 1 94 ? -3.708 0.139 28.191 1.00 60.31 94 ASN A N 1
ATOM 725 C CA . ASN A 1 94 ? -2.841 1.326 28.217 1.00 60.31 94 ASN A CA 1
ATOM 726 C C . ASN A 1 94 ? -1.340 0.963 28.157 1.00 60.31 94 ASN A C 1
ATOM 728 O O . ASN A 1 94 ? -0.548 1.739 27.630 1.00 60.31 94 ASN A O 1
ATOM 732 N N . GLU A 1 95 ? -0.956 -0.216 28.656 1.00 59.50 95 GLU A N 1
ATOM 733 C CA . GLU A 1 95 ? 0.413 -0.738 28.578 1.00 59.50 95 GLU A CA 1
ATOM 734 C C . GLU A 1 95 ? 0.756 -1.158 27.137 1.00 59.50 95 GLU A C 1
ATOM 736 O O . GLU A 1 95 ? 1.758 -0.694 26.590 1.00 59.50 95 GLU A O 1
ATOM 741 N N . ASN A 1 96 ? -0.134 -1.902 26.469 1.00 74.50 96 ASN A N 1
ATOM 742 C CA . ASN A 1 96 ? 0.011 -2.281 25.059 1.00 74.50 96 ASN A CA 1
ATOM 743 C C . ASN A 1 96 ? 0.041 -1.039 24.135 1.00 74.50 96 ASN A C 1
ATOM 745 O O . ASN A 1 96 ? 0.817 -1.000 23.181 1.00 74.50 96 ASN A O 1
ATOM 749 N N . VAL A 1 97 ? -0.754 0.008 24.416 1.00 77.88 97 VAL A N 1
ATOM 750 C CA . VAL A 1 97 ? -0.707 1.283 23.667 1.00 77.88 97 VAL A CA 1
ATOM 751 C C . VAL A 1 97 ? 0.680 1.921 23.784 1.00 77.88 97 VAL A C 1
ATOM 753 O O . VAL A 1 97 ? 1.238 2.355 22.774 1.00 77.88 97 VAL A O 1
ATOM 756 N N . VAL A 1 98 ? 1.250 1.975 24.994 1.00 83.62 98 VAL A N 1
ATOM 757 C CA . VAL A 1 98 ? 2.578 2.563 25.237 1.00 83.62 98 VAL A CA 1
ATOM 758 C C . VAL A 1 98 ? 3.688 1.761 24.553 1.00 83.62 98 VAL A C 1
ATOM 760 O O . VAL A 1 98 ? 4.581 2.369 23.957 1.00 83.62 98 VAL A O 1
ATOM 763 N N . GLU A 1 99 ? 3.631 0.427 24.572 1.00 86.75 99 GLU A N 1
ATOM 764 C CA . GLU A 1 99 ? 4.615 -0.405 23.871 1.00 86.75 99 GLU A CA 1
ATOM 765 C C . GLU A 1 99 ? 4.555 -0.204 22.350 1.00 86.75 99 GLU A C 1
ATOM 767 O O . GLU A 1 99 ? 5.579 0.120 21.742 1.00 86.75 99 GLU A O 1
ATOM 772 N N . ILE A 1 100 ? 3.366 -0.292 21.740 1.00 86.62 100 ILE A N 1
ATOM 773 C CA . ILE A 1 100 ? 3.205 -0.121 20.286 1.00 86.62 100 ILE A CA 1
ATOM 774 C C . ILE A 1 100 ? 3.618 1.294 19.855 1.00 86.62 100 ILE A C 1
ATOM 776 O O . ILE A 1 100 ? 4.325 1.445 18.860 1.00 86.62 100 ILE A O 1
ATOM 780 N N . ASN A 1 101 ? 3.281 2.338 20.623 1.00 89.06 101 ASN A N 1
ATOM 781 C CA . ASN A 1 101 ? 3.755 3.698 20.335 1.00 89.06 101 ASN A CA 1
ATOM 782 C C . ASN A 1 101 ? 5.293 3.783 20.404 1.00 89.06 101 ASN A C 1
ATOM 784 O O . ASN A 1 101 ? 5.918 4.343 19.506 1.00 89.06 101 ASN A O 1
ATOM 788 N N . SER A 1 102 ? 5.931 3.138 21.390 1.00 91.94 102 SER A N 1
ATOM 789 C CA . SER A 1 102 ? 7.398 3.062 21.477 1.00 91.94 102 SER A CA 1
ATOM 790 C C . SER A 1 102 ? 8.041 2.265 20.331 1.00 91.94 102 SER A C 1
ATOM 792 O O . SER A 1 102 ? 9.225 2.455 20.038 1.00 91.94 102 SER A O 1
ATOM 794 N N . ILE A 1 103 ? 7.314 1.348 19.690 1.00 94.31 103 ILE A N 1
ATOM 795 C CA . ILE A 1 103 ? 7.754 0.667 18.464 1.00 94.31 103 ILE A CA 1
ATOM 796 C C . ILE A 1 103 ? 7.600 1.603 17.261 1.00 94.31 103 ILE A C 1
ATOM 798 O O . ILE A 1 103 ? 8.560 1.792 16.512 1.00 94.31 103 ILE A O 1
ATOM 802 N N . TYR A 1 104 ? 6.441 2.246 17.112 1.00 94.88 104 TYR A N 1
ATOM 803 C CA . TYR A 1 104 ? 6.139 3.152 16.003 1.00 94.88 104 TYR A CA 1
ATOM 804 C C . TYR A 1 104 ? 7.067 4.380 16.002 1.00 94.88 104 TYR A C 1
ATOM 806 O O . TYR A 1 104 ? 7.515 4.805 14.939 1.00 94.88 104 TYR A O 1
ATOM 814 N N . ASP A 1 105 ? 7.451 4.903 17.171 1.00 94.25 105 ASP A N 1
ATOM 815 C CA . ASP A 1 105 ? 8.451 5.972 17.282 1.00 94.25 105 ASP A CA 1
ATOM 816 C C . ASP A 1 105 ? 9.819 5.517 16.760 1.00 94.25 105 ASP A C 1
ATOM 818 O O . ASP A 1 105 ? 10.497 6.266 16.056 1.00 94.25 105 ASP A O 1
ATOM 822 N N . LYS A 1 106 ? 10.243 4.280 17.054 1.00 96.38 106 LYS A N 1
ATOM 823 C CA . LYS A 1 106 ? 11.504 3.726 16.528 1.00 96.38 106 LYS A CA 1
ATOM 824 C C . LYS A 1 106 ? 11.430 3.566 15.008 1.00 96.38 106 LYS A C 1
ATOM 826 O O . LYS A 1 106 ? 12.372 3.950 14.320 1.00 96.38 106 LYS A O 1
ATOM 831 N N . LEU A 1 107 ? 10.299 3.093 14.479 1.00 97.19 107 LEU A N 1
ATOM 832 C CA . LEU A 1 107 ? 10.041 2.995 13.038 1.00 97.19 107 LEU A CA 1
ATOM 833 C C . LEU A 1 107 ? 10.090 4.373 12.344 1.00 97.19 107 LEU A C 1
ATOM 835 O O . LEU A 1 107 ? 10.812 4.536 11.359 1.00 97.19 107 LEU A O 1
ATOM 839 N N . SER A 1 108 ? 9.423 5.391 12.895 1.00 95.50 108 SER A N 1
ATOM 840 C CA . SER A 1 108 ? 9.472 6.779 12.399 1.00 95.50 108 SER A CA 1
ATOM 841 C C . SER A 1 108 ? 10.899 7.362 12.425 1.00 95.50 108 SER A C 1
ATOM 843 O O . SER A 1 108 ? 11.347 7.989 11.456 1.00 95.50 108 SER A O 1
ATOM 845 N N . ASN A 1 109 ? 11.673 7.073 13.479 1.00 96.38 109 ASN A N 1
ATOM 846 C CA . ASN A 1 109 ? 13.087 7.449 13.568 1.00 96.38 109 ASN A CA 1
ATOM 847 C C . ASN A 1 109 ? 13.956 6.755 12.499 1.00 96.38 109 ASN A C 1
ATOM 849 O O . ASN A 1 109 ? 14.779 7.426 11.874 1.00 96.38 109 ASN A O 1
ATOM 853 N N . TYR A 1 110 ? 13.766 5.457 12.231 1.00 97.25 110 TYR A N 1
ATOM 854 C CA . TYR A 1 110 ? 14.482 4.756 11.154 1.00 97.25 110 TYR A CA 1
ATOM 855 C C . TYR A 1 110 ? 14.143 5.326 9.769 1.00 97.25 110 TYR A C 1
ATOM 857 O O . TYR A 1 110 ? 15.049 5.622 8.989 1.00 97.25 110 TYR A O 1
ATOM 865 N N . ALA A 1 111 ? 12.864 5.587 9.482 1.00 95.69 111 ALA A N 1
ATOM 866 C CA . ALA A 1 111 ? 12.459 6.239 8.234 1.00 95.69 111 ALA A CA 1
ATOM 867 C C . ALA A 1 111 ? 13.057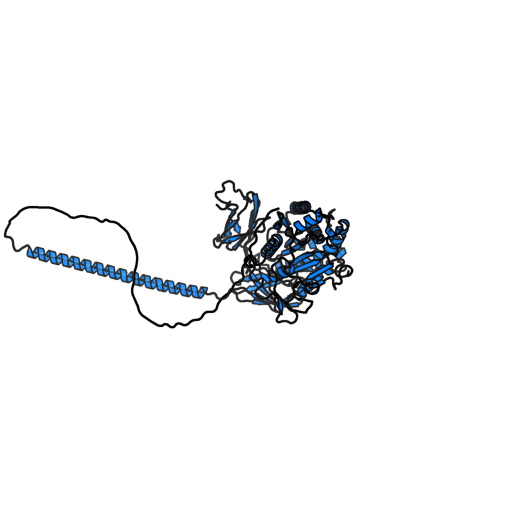 7.652 8.085 1.00 95.69 111 ALA A C 1
ATOM 869 O O . ALA A 1 111 ? 13.414 8.072 6.986 1.00 95.69 111 ALA A O 1
ATOM 870 N N . THR A 1 112 ? 13.229 8.376 9.193 1.00 95.19 112 THR A N 1
ATOM 871 C CA . THR A 1 112 ? 13.883 9.693 9.210 1.00 95.19 112 THR A CA 1
ATOM 872 C C . THR A 1 112 ? 15.398 9.601 8.982 1.00 95.19 112 THR A C 1
ATOM 874 O O . THR A 1 112 ? 15.960 10.456 8.300 1.00 95.19 112 THR A O 1
ATOM 877 N N . GLN A 1 113 ? 16.068 8.547 9.464 1.00 96.75 113 GLN A N 1
ATOM 878 C CA . GLN A 1 113 ? 17.484 8.285 9.153 1.00 96.75 113 GLN A CA 1
ATOM 879 C C . GLN A 1 113 ? 17.705 7.983 7.664 1.00 96.75 113 GLN A C 1
ATOM 881 O O . GLN A 1 113 ? 18.680 8.461 7.090 1.00 96.75 113 GLN A O 1
ATOM 886 N N . LEU A 1 114 ? 16.780 7.265 7.016 1.00 97.50 114 LEU A N 1
ATOM 887 C CA . LEU A 1 114 ? 16.843 6.967 5.577 1.00 97.50 114 LEU A CA 1
ATOM 888 C C . LEU A 1 114 ? 16.736 8.208 4.674 1.00 97.50 114 LEU A C 1
ATOM 890 O O . LEU A 1 114 ? 17.133 8.137 3.514 1.00 97.50 114 LEU A O 1
ATOM 894 N N . ARG A 1 115 ? 16.238 9.335 5.200 1.00 95.06 115 ARG A N 1
ATOM 895 C CA . ARG A 1 115 ? 16.095 10.632 4.507 1.00 95.06 115 ARG A CA 1
ATOM 896 C C . ARG A 1 115 ? 17.165 11.657 4.896 1.00 95.06 115 ARG A C 1
ATOM 898 O O . ARG A 1 115 ? 17.008 12.847 4.633 1.00 95.06 115 ARG A O 1
ATOM 905 N N . SER A 1 116 ? 18.224 11.230 5.581 1.00 93.50 116 SER A N 1
ATOM 906 C CA . SER A 1 116 ? 19.280 12.112 6.086 1.00 93.50 116 SER A CA 1
ATOM 907 C C . SER A 1 116 ? 20.673 11.583 5.737 1.00 93.50 116 SER A C 1
ATOM 909 O O . SER A 1 116 ? 20.823 10.514 5.146 1.00 93.50 116 SER A O 1
ATOM 911 N N . GLY A 1 117 ? 21.722 12.302 6.153 1.00 90.31 117 GLY A N 1
ATOM 912 C CA . GLY A 1 117 ? 23.111 11.840 6.026 1.00 90.31 117 GLY A CA 1
ATOM 913 C C . GLY A 1 117 ? 23.424 10.522 6.756 1.00 90.31 117 GLY A C 1
ATOM 914 O O . GLY A 1 117 ? 24.516 9.989 6.591 1.00 90.31 117 GLY A O 1
ATOM 915 N N . SER A 1 118 ? 22.488 9.977 7.543 1.00 94.75 118 SER A N 1
ATOM 916 C CA . SER A 1 118 ? 22.592 8.650 8.162 1.00 94.75 118 SER A CA 1
ATOM 917 C C . SER A 1 118 ? 22.102 7.497 7.272 1.00 94.75 118 SER A C 1
ATOM 919 O O . SER A 1 118 ? 22.282 6.347 7.668 1.00 94.75 118 SER A O 1
ATOM 921 N N . ARG A 1 119 ? 21.513 7.768 6.092 1.00 95.12 119 ARG A N 1
ATOM 922 C CA . ARG A 1 119 ? 20.922 6.763 5.183 1.00 95.12 119 ARG A CA 1
ATOM 923 C C . ARG A 1 119 ? 21.848 5.576 4.942 1.00 95.12 119 ARG A C 1
ATOM 925 O O . ARG A 1 119 ? 21.481 4.442 5.239 1.00 95.12 119 ARG A O 1
ATOM 932 N N . ASP A 1 120 ? 23.032 5.844 4.402 1.00 95.12 120 ASP A N 1
ATOM 933 C CA . ASP A 1 120 ? 23.941 4.790 3.949 1.00 95.12 120 ASP A CA 1
ATOM 934 C C . ASP A 1 120 ? 24.504 4.018 5.152 1.00 95.12 120 ASP A C 1
ATOM 936 O O . ASP A 1 120 ? 24.461 2.795 5.161 1.00 95.12 120 ASP A O 1
ATOM 940 N N . ALA A 1 121 ? 24.850 4.712 6.243 1.00 96.75 121 ALA A N 1
ATOM 941 C CA . ALA A 1 121 ? 25.292 4.086 7.493 1.00 96.75 121 ALA A CA 1
ATOM 942 C C . ALA A 1 121 ? 24.232 3.179 8.157 1.00 96.75 121 ALA A C 1
ATOM 944 O O . ALA A 1 121 ? 24.599 2.245 8.867 1.00 96.75 121 ALA A O 1
ATOM 945 N N . LEU A 1 122 ? 22.933 3.430 7.943 1.00 96.88 122 LEU A N 1
ATOM 946 C CA . LEU A 1 122 ? 21.857 2.526 8.366 1.00 96.88 122 LEU A CA 1
ATOM 947 C C . LEU A 1 122 ? 21.723 1.333 7.406 1.00 96.88 122 LEU A C 1
ATOM 949 O O . LEU A 1 122 ? 21.602 0.196 7.863 1.00 96.88 122 LEU A O 1
ATOM 953 N N . LEU A 1 123 ? 21.758 1.571 6.092 1.00 97.19 123 LEU A N 1
ATOM 954 C CA . LEU A 1 123 ? 21.639 0.518 5.077 1.00 97.19 123 LEU A CA 1
ATOM 955 C C . LEU A 1 123 ? 22.826 -0.457 5.096 1.00 97.19 123 LEU A C 1
ATOM 957 O O . LEU A 1 123 ? 22.610 -1.652 4.935 1.00 97.19 123 LEU A O 1
ATOM 961 N N . ASP A 1 124 ? 24.039 0.013 5.388 1.00 96.19 124 ASP A N 1
ATOM 962 C CA . ASP A 1 124 ? 25.251 -0.811 5.514 1.00 96.19 124 ASP A CA 1
ATOM 963 C C . ASP A 1 124 ? 25.200 -1.795 6.706 1.00 96.19 124 ASP A C 1
ATOM 965 O O . ASP A 1 124 ? 26.018 -2.712 6.793 1.00 96.19 124 ASP A O 1
ATOM 969 N N . THR A 1 125 ? 24.228 -1.655 7.621 1.00 96.38 125 THR A N 1
ATOM 970 C CA . THR A 1 125 ? 23.958 -2.658 8.673 1.00 96.38 125 THR A CA 1
ATOM 971 C C . THR A 1 125 ? 23.113 -3.842 8.189 1.00 96.38 125 THR A C 1
ATOM 973 O O . THR A 1 125 ? 22.952 -4.821 8.923 1.00 96.38 125 THR A O 1
ATOM 976 N N . LEU A 1 126 ? 22.546 -3.759 6.982 1.00 97.31 126 LEU A N 1
ATOM 977 C CA . LEU A 1 126 ? 21.586 -4.717 6.442 1.00 97.31 126 LEU A CA 1
ATOM 978 C C . LEU A 1 126 ? 22.254 -5.668 5.438 1.00 97.31 126 LEU A C 1
ATOM 980 O O . LEU A 1 126 ? 23.153 -5.312 4.683 1.00 97.31 126 LEU A O 1
ATOM 984 N N . ILE A 1 127 ? 21.799 -6.917 5.431 1.00 96.94 127 ILE A N 1
ATOM 985 C CA . ILE A 1 127 ? 22.298 -7.974 4.550 1.00 96.94 127 ILE A CA 1
ATOM 986 C C . ILE A 1 127 ? 21.665 -7.822 3.165 1.00 96.94 127 ILE A C 1
ATOM 988 O O . ILE A 1 127 ? 20.442 -7.868 3.032 1.00 96.94 127 ILE A O 1
ATOM 992 N N . GLU A 1 128 ? 22.503 -7.699 2.137 1.00 94.62 128 GLU A N 1
ATOM 993 C CA . GLU A 1 128 ? 22.084 -7.583 0.736 1.00 94.62 128 GLU A CA 1
ATOM 994 C C . GLU A 1 128 ? 21.586 -8.909 0.114 1.00 94.62 128 GLU A C 1
ATOM 996 O O . GLU A 1 128 ? 22.063 -9.991 0.482 1.00 94.62 128 GLU A O 1
ATOM 1001 N N . PRO A 1 129 ? 20.690 -8.850 -0.895 1.00 88.31 129 PRO A N 1
ATOM 1002 C CA . PRO A 1 129 ? 20.362 -9.984 -1.763 1.00 88.31 129 PRO A CA 1
ATOM 1003 C C . PRO A 1 129 ? 21.593 -10.508 -2.527 1.00 88.31 129 PRO A C 1
ATOM 1005 O O . PRO A 1 129 ? 22.343 -9.742 -3.132 1.00 88.31 129 PRO A O 1
ATOM 1008 N N . THR A 1 130 ? 21.811 -11.827 -2.553 1.00 79.12 130 THR A N 1
ATOM 1009 C CA . THR A 1 130 ? 23.046 -12.413 -3.118 1.00 79.12 130 THR A CA 1
ATOM 1010 C C . THR A 1 130 ? 22.914 -12.842 -4.586 1.00 79.12 130 THR A C 1
ATOM 1012 O O . THR A 1 130 ? 22.101 -13.706 -4.901 1.00 79.12 130 THR A O 1
ATOM 1015 N N . ASN A 1 131 ? 23.763 -12.315 -5.480 1.00 62.53 131 ASN A N 1
ATOM 1016 C CA . ASN A 1 131 ? 23.890 -12.710 -6.901 1.00 62.53 131 ASN A CA 1
ATOM 1017 C C . ASN A 1 131 ? 22.576 -12.672 -7.726 1.00 62.53 131 ASN A C 1
ATOM 1019 O O . ASN A 1 131 ? 22.234 -13.659 -8.377 1.00 62.53 131 ASN A O 1
ATOM 1023 N N . ARG A 1 132 ? 21.814 -11.563 -7.694 1.00 68.44 132 ARG A N 1
ATOM 1024 C CA . ARG A 1 132 ? 20.435 -11.506 -8.247 1.00 68.44 132 ARG A CA 1
ATOM 1025 C C . ARG A 1 132 ? 20.108 -10.371 -9.228 1.00 68.44 132 ARG A C 1
ATOM 1027 O O . ARG A 1 132 ? 18.950 -10.214 -9.593 1.00 68.44 132 ARG A O 1
ATOM 1034 N N . PHE A 1 133 ? 21.102 -9.627 -9.704 1.00 88.69 133 PHE A N 1
ATOM 1035 C CA . PHE A 1 133 ? 20.901 -8.515 -10.645 1.00 88.69 133 PHE A CA 1
ATOM 1036 C C . PHE A 1 133 ? 20.824 -9.015 -12.094 1.00 88.69 133 PHE A C 1
ATOM 1038 O O . PHE A 1 133 ? 21.813 -9.014 -12.821 1.00 88.69 133 PHE A O 1
ATOM 1045 N N . ARG A 1 134 ? 19.635 -9.500 -12.460 1.00 93.56 134 ARG A N 1
ATOM 1046 C CA . ARG A 1 134 ? 19.213 -9.947 -13.796 1.00 93.56 134 ARG A CA 1
ATOM 1047 C C . ARG A 1 134 ? 17.702 -9.749 -13.925 1.00 93.56 134 ARG A C 1
ATOM 1049 O O . ARG A 1 134 ? 17.031 -9.638 -12.899 1.00 93.56 134 ARG A O 1
ATOM 1056 N N . TYR A 1 135 ? 17.161 -9.814 -15.133 1.00 95.50 135 TYR A N 1
ATOM 1057 C CA . TYR A 1 135 ? 15.717 -9.910 -15.327 1.00 95.50 135 TYR A CA 1
ATOM 1058 C C . TYR A 1 135 ? 15.198 -11.323 -15.059 1.00 95.50 135 TYR A C 1
ATOM 1060 O O . TYR A 1 135 ? 15.814 -12.327 -15.437 1.00 95.50 135 TYR A O 1
ATOM 1068 N N . HIS A 1 136 ? 14.030 -11.401 -14.429 1.00 95.94 136 HIS A N 1
ATOM 1069 C CA . HIS A 1 136 ? 13.301 -12.641 -14.213 1.00 95.94 136 HIS A CA 1
ATOM 1070 C C . HIS A 1 136 ? 12.138 -12.718 -15.209 1.00 95.94 136 HIS A C 1
ATOM 1072 O O . HIS A 1 136 ? 11.138 -12.012 -15.050 1.00 95.94 136 HIS A O 1
ATOM 1078 N N . ASP A 1 137 ? 12.244 -13.611 -16.201 1.00 96.62 137 ASP A N 1
ATOM 1079 C CA . ASP A 1 137 ? 11.086 -14.087 -16.973 1.00 96.62 137 ASP A CA 1
ATOM 1080 C C . ASP A 1 137 ? 10.005 -14.666 -16.044 1.00 96.62 137 ASP A C 1
ATOM 1082 O O . ASP A 1 137 ? 10.230 -14.854 -14.843 1.00 96.62 137 ASP A O 1
ATOM 1086 N N . TYR A 1 138 ? 8.790 -14.872 -16.551 1.00 98.31 138 TYR A N 1
ATOM 1087 C CA . TYR A 1 138 ? 7.662 -15.282 -15.714 1.00 98.31 138 TYR A CA 1
ATOM 1088 C C . TYR A 1 138 ? 7.970 -16.559 -14.919 1.00 98.31 138 TYR A C 1
ATOM 1090 O O . TYR A 1 138 ? 7.764 -16.583 -13.706 1.00 98.31 138 TYR A O 1
ATOM 1098 N N . ASP A 1 139 ? 8.551 -17.575 -15.556 1.00 97.94 139 ASP A N 1
ATOM 1099 C CA . ASP A 1 139 ? 8.894 -18.830 -14.883 1.00 97.94 139 ASP A CA 1
ATOM 1100 C C . ASP A 1 139 ? 10.020 -18.637 -13.848 1.00 97.94 139 ASP A C 1
ATOM 1102 O O . ASP A 1 139 ? 9.931 -19.176 -12.741 1.00 97.94 139 ASP A O 1
ATOM 1106 N N . SER A 1 140 ? 11.032 -17.802 -14.126 1.00 97.00 140 SER A N 1
ATOM 1107 C CA . SER A 1 140 ? 12.055 -17.411 -13.143 1.00 97.00 140 SER A CA 1
ATOM 1108 C C . SER A 1 140 ? 11.472 -16.635 -11.962 1.00 97.00 140 SER A C 1
ATOM 1110 O O . SER A 1 140 ? 11.914 -16.842 -10.833 1.00 97.00 140 SER A O 1
ATOM 1112 N N . LEU A 1 141 ? 10.502 -15.745 -12.191 1.00 97.88 141 LEU A N 1
ATOM 1113 C CA . LEU A 1 141 ? 9.809 -14.984 -11.148 1.00 97.88 141 LEU A CA 1
ATOM 1114 C C . LEU A 1 141 ? 9.008 -15.937 -10.259 1.00 97.88 141 LEU A C 1
ATOM 1116 O O . LEU A 1 141 ? 9.152 -15.900 -9.037 1.00 97.88 141 LEU A O 1
ATOM 1120 N N . VAL A 1 142 ? 8.216 -16.834 -10.852 1.00 98.31 142 VAL A N 1
ATOM 1121 C CA . VAL A 1 142 ? 7.419 -17.820 -10.107 1.00 98.31 142 VAL A CA 1
ATOM 1122 C C . VAL A 1 142 ? 8.319 -18.765 -9.319 1.00 98.31 142 VAL A C 1
ATOM 1124 O O . VAL A 1 142 ? 8.081 -18.973 -8.126 1.00 98.31 142 VAL A O 1
ATOM 1127 N N . ALA A 1 143 ? 9.387 -19.284 -9.930 1.00 97.88 143 ALA A N 1
ATOM 1128 C CA . ALA A 1 143 ? 10.386 -20.086 -9.231 1.00 97.88 143 ALA A CA 1
ATOM 1129 C C . ALA A 1 143 ? 11.007 -19.311 -8.058 1.00 97.88 143 ALA A C 1
ATOM 1131 O O . ALA A 1 143 ? 11.157 -19.868 -6.969 1.00 97.88 143 ALA A O 1
ATOM 1132 N N . LYS A 1 144 ? 11.301 -18.015 -8.237 1.00 96.81 144 LYS A N 1
ATOM 1133 C CA . LYS A 1 144 ? 11.932 -17.197 -7.199 1.00 96.81 144 LYS A CA 1
ATOM 1134 C C . LYS A 1 144 ? 11.016 -16.890 -6.020 1.00 96.81 144 LYS A C 1
ATOM 1136 O O . LYS A 1 144 ? 11.453 -16.985 -4.875 1.00 96.81 144 LYS A O 1
ATOM 1141 N N . LEU A 1 145 ? 9.747 -16.574 -6.272 1.00 97.94 145 LEU A N 1
ATOM 1142 C CA . LEU A 1 145 ? 8.768 -16.377 -5.201 1.00 97.94 145 LEU A CA 1
ATOM 1143 C C . LEU A 1 145 ? 8.536 -17.679 -4.418 1.00 97.94 145 LEU A C 1
ATOM 1145 O O . LEU A 1 145 ? 8.488 -17.645 -3.190 1.00 97.94 145 LEU A O 1
ATOM 1149 N N . ASN A 1 146 ? 8.477 -18.831 -5.093 1.00 97.62 146 ASN A N 1
ATOM 1150 C CA . ASN A 1 146 ? 8.350 -20.129 -4.422 1.00 97.62 146 ASN A CA 1
ATOM 1151 C C . ASN A 1 146 ? 9.602 -20.497 -3.602 1.00 97.62 146 ASN A C 1
ATOM 1153 O O . ASN A 1 146 ? 9.460 -20.973 -2.477 1.00 97.62 146 ASN A O 1
ATOM 1157 N N . GLU A 1 147 ? 10.815 -20.229 -4.103 1.00 96.88 147 GLU A N 1
ATOM 1158 C CA . GLU A 1 147 ? 12.072 -20.399 -3.350 1.00 96.88 147 GLU A CA 1
ATOM 1159 C C . GLU A 1 147 ? 12.066 -19.570 -2.056 1.00 96.88 147 GLU A C 1
ATOM 1161 O O . GLU A 1 147 ? 12.371 -20.088 -0.978 1.00 96.88 147 GLU A O 1
ATOM 1166 N N . LEU A 1 148 ? 11.696 -18.289 -2.152 1.00 96.62 148 LEU A N 1
ATOM 1167 C CA . LEU A 1 148 ? 11.657 -17.383 -1.005 1.00 96.62 148 LEU A CA 1
ATOM 1168 C C . LEU A 1 148 ? 10.574 -17.801 -0.000 1.00 96.62 148 LEU A C 1
ATOM 1170 O O . LEU A 1 148 ? 10.871 -17.883 1.190 1.00 96.62 148 LEU A O 1
ATOM 1174 N N . HIS A 1 149 ? 9.368 -18.159 -0.454 1.00 97.00 149 HIS A N 1
ATOM 1175 C CA . HIS A 1 149 ? 8.314 -18.644 0.440 1.00 97.00 149 HIS A CA 1
ATOM 1176 C C . HIS A 1 149 ? 8.714 -19.942 1.157 1.00 97.00 149 HIS A C 1
ATOM 1178 O O . HIS A 1 149 ? 8.624 -20.017 2.380 1.00 97.00 149 HIS A O 1
ATOM 1184 N N . ALA A 1 150 ? 9.238 -20.940 0.437 1.00 96.62 150 ALA A N 1
ATOM 1185 C CA . ALA A 1 150 ? 9.664 -22.208 1.034 1.00 96.62 150 ALA A CA 1
ATOM 1186 C C . ALA A 1 150 ? 10.792 -22.034 2.070 1.00 96.62 150 ALA A C 1
ATOM 1188 O O . ALA A 1 150 ? 10.859 -22.771 3.053 1.00 96.62 150 ALA A O 1
ATOM 1189 N N . LYS A 1 151 ? 11.668 -21.040 1.877 1.00 97.00 151 LYS A N 1
ATOM 1190 C CA . LYS A 1 151 ? 12.770 -20.716 2.794 1.00 97.00 151 LYS A CA 1
ATOM 1191 C C . LYS A 1 151 ? 12.333 -19.886 4.011 1.00 97.00 151 LYS A C 1
ATOM 1193 O O . LYS A 1 151 ? 12.975 -19.975 5.056 1.00 97.00 151 LYS A O 1
ATOM 1198 N N . TYR A 1 152 ? 11.264 -19.099 3.888 1.00 97.00 152 TYR A N 1
ATOM 1199 C CA . TYR A 1 152 ? 10.803 -18.136 4.898 1.00 97.00 152 TYR A CA 1
ATOM 1200 C C . TYR A 1 152 ? 9.325 -18.329 5.284 1.00 97.00 152 TYR A C 1
ATOM 1202 O O . TYR A 1 152 ? 8.642 -17.373 5.650 1.00 97.00 152 TYR A O 1
ATOM 1210 N N . GLN A 1 153 ? 8.825 -19.568 5.228 1.00 92.81 153 GLN A N 1
ATOM 1211 C CA . GLN A 1 153 ? 7.402 -19.921 5.374 1.00 92.81 153 GLN A CA 1
ATOM 1212 C C . GLN A 1 153 ? 6.723 -19.398 6.654 1.00 92.81 153 GLN A C 1
ATOM 1214 O O . GLN A 1 153 ? 5.512 -19.213 6.668 1.00 92.81 153 GLN A O 1
ATOM 1219 N N . ASN A 1 154 ? 7.487 -19.160 7.727 1.00 92.44 154 ASN A N 1
ATOM 1220 C CA . ASN A 1 154 ? 6.954 -18.658 8.996 1.00 92.44 154 ASN A CA 1
ATOM 1221 C C . ASN A 1 154 ? 6.516 -17.187 8.909 1.00 92.44 154 ASN A C 1
ATOM 1223 O O . ASN A 1 154 ? 5.642 -16.787 9.662 1.00 92.44 154 ASN A O 1
ATOM 1227 N N . ILE A 1 155 ? 7.135 -16.402 8.019 1.00 97.25 155 ILE A N 1
ATOM 1228 C CA . ILE A 1 155 ? 6.914 -14.952 7.875 1.00 97.25 155 ILE A CA 1
ATOM 1229 C C . ILE A 1 155 ? 6.427 -14.563 6.476 1.00 97.25 155 ILE A C 1
ATOM 1231 O O . ILE A 1 155 ? 6.451 -13.394 6.103 1.00 97.25 155 ILE A O 1
ATOM 1235 N N . THR A 1 156 ? 6.057 -15.549 5.655 1.00 97.88 156 THR A N 1
ATOM 1236 C CA . THR A 1 156 ? 5.612 -15.321 4.279 1.00 97.88 156 THR A CA 1
ATOM 1237 C C . THR A 1 156 ? 4.372 -16.129 3.938 1.00 97.88 156 THR A C 1
ATOM 1239 O O . THR A 1 156 ? 4.189 -17.249 4.411 1.00 97.88 156 THR A O 1
ATOM 1242 N N . SER A 1 157 ? 3.538 -15.593 3.050 1.00 94.94 157 SER A N 1
ATOM 1243 C CA . SER A 1 157 ? 2.471 -16.358 2.402 1.00 94.94 157 SER A CA 1
ATOM 1244 C C . SER A 1 157 ? 2.360 -15.951 0.939 1.00 94.94 157 SER A C 1
ATOM 1246 O O . SER A 1 157 ? 2.077 -14.792 0.632 1.00 94.94 157 SER A O 1
ATOM 1248 N N . LEU A 1 158 ? 2.596 -16.905 0.039 1.00 94.56 158 LEU A N 1
ATOM 1249 C CA . LEU A 1 158 ? 2.495 -16.706 -1.404 1.00 94.56 158 LEU A CA 1
ATOM 1250 C C . LEU A 1 158 ? 1.076 -17.042 -1.886 1.00 94.56 158 LEU A C 1
ATOM 1252 O O . LEU A 1 158 ? 0.537 -18.107 -1.578 1.00 94.56 158 LEU A O 1
ATOM 1256 N N . TYR A 1 159 ? 0.462 -16.139 -2.647 1.00 93.19 159 TYR A N 1
ATOM 1257 C CA . TYR A 1 159 ? -0.882 -16.318 -3.200 1.00 93.19 159 TYR A CA 1
ATOM 1258 C C . TYR A 1 159 ? -1.043 -15.613 -4.545 1.00 93.19 159 TYR A C 1
ATOM 1260 O O . TYR A 1 159 ? -0.163 -14.867 -4.974 1.00 93.19 159 TYR A O 1
ATOM 1268 N N . THR A 1 160 ? -2.174 -15.841 -5.216 1.00 94.56 160 THR A N 1
ATOM 1269 C CA . THR A 1 160 ? -2.532 -15.102 -6.430 1.00 94.56 160 THR A CA 1
ATOM 1270 C C . THR A 1 160 ? -3.826 -14.309 -6.266 1.00 94.56 160 THR A C 1
ATOM 1272 O O . THR A 1 160 ? -4.756 -14.739 -5.574 1.00 94.56 160 THR A O 1
ATOM 1275 N N . ILE A 1 161 ? -3.870 -13.136 -6.903 1.00 93.56 161 ILE A N 1
ATOM 1276 C CA . ILE A 1 161 ? -5.044 -12.254 -6.940 1.00 93.56 161 ILE A CA 1
ATOM 1277 C C . ILE A 1 161 ? -5.960 -12.524 -8.145 1.00 93.56 161 ILE A C 1
ATOM 1279 O O . ILE A 1 161 ? -7.106 -12.078 -8.154 1.00 93.56 161 ILE A O 1
ATOM 1283 N N . GLY A 1 162 ? -5.468 -13.255 -9.150 1.00 91.94 162 GLY A N 1
ATOM 1284 C CA . GLY A 1 162 ? -6.148 -13.517 -10.417 1.00 91.94 162 GLY A CA 1
ATOM 1285 C C . GLY A 1 162 ? -5.177 -13.962 -11.514 1.00 91.94 162 GLY A C 1
ATOM 1286 O O . GLY A 1 162 ? -3.974 -14.066 -11.291 1.00 91.94 162 GLY A O 1
ATOM 1287 N N . GLU A 1 163 ? -5.703 -14.203 -12.709 1.00 95.62 163 GLU A N 1
ATOM 1288 C CA . GLU A 1 163 ? -4.923 -14.529 -13.910 1.00 95.62 163 GLU A CA 1
ATOM 1289 C C . GLU A 1 163 ? -4.880 -13.323 -14.855 1.00 95.62 163 GLU A C 1
ATOM 1291 O O . GLU A 1 163 ? -5.858 -12.576 -14.933 1.00 95.62 163 GLU A O 1
ATOM 1296 N N . SER A 1 164 ? -3.798 -13.189 -15.620 1.00 98.44 164 SER A N 1
ATOM 1297 C CA . SER A 1 164 ? -3.735 -12.332 -16.804 1.00 98.44 164 SER A CA 1
ATOM 1298 C C . SER A 1 164 ? -4.557 -12.887 -17.978 1.00 98.44 164 SER A C 1
ATOM 1300 O O . SER A 1 164 ? -5.111 -13.996 -17.914 1.00 98.44 164 SER A O 1
ATOM 1302 N N . VAL A 1 165 ? -4.616 -12.134 -19.077 1.00 98.00 165 VAL A N 1
ATOM 1303 C CA . VAL A 1 165 ? -5.195 -12.574 -20.358 1.00 98.00 165 VAL A CA 1
ATOM 1304 C C . VAL A 1 165 ? -4.581 -13.902 -20.833 1.00 98.00 165 VAL A C 1
ATOM 1306 O O . VAL A 1 165 ? -5.317 -14.868 -21.049 1.00 98.00 165 VAL A O 1
ATOM 1309 N N . GLU A 1 166 ? -3.249 -14.005 -20.916 1.00 98.00 166 GLU A N 1
ATOM 1310 C CA . GLU A 1 166 ? -2.515 -15.221 -21.321 1.00 98.00 166 GLU A CA 1
ATOM 1311 C C . GLU A 1 166 ? -2.340 -16.253 -20.185 1.00 98.00 166 GLU A C 1
ATOM 1313 O O . GLU A 1 166 ? -1.484 -17.136 -20.258 1.00 98.00 166 GLU A O 1
ATOM 1318 N N . LYS A 1 167 ? -3.170 -16.190 -19.136 1.00 97.75 167 LYS A N 1
ATOM 1319 C CA . LYS A 1 167 ? -3.236 -17.189 -18.050 1.00 97.75 167 LYS A CA 1
ATOM 1320 C C . LYS A 1 167 ? -1.988 -17.298 -17.177 1.00 97.75 167 LYS A C 1
ATOM 1322 O O . LYS A 1 167 ? -1.719 -18.343 -16.583 1.00 97.75 167 LYS A O 1
ATOM 1327 N N . ARG A 1 168 ? -1.276 -16.186 -17.001 1.00 98.38 168 ARG A N 1
ATOM 1328 C CA . ARG A 1 168 ? -0.226 -16.050 -15.987 1.00 98.38 168 ARG A CA 1
ATOM 1329 C C . ARG A 1 168 ? -0.859 -15.620 -14.666 1.00 98.38 168 ARG A C 1
ATOM 1331 O O . ARG A 1 168 ? -1.570 -14.623 -14.604 1.00 98.38 168 ARG A O 1
ATOM 1338 N N . ASN A 1 169 ? -0.612 -16.373 -13.596 1.00 98.19 169 ASN A N 1
ATOM 1339 C CA . ASN A 1 169 ? -1.055 -15.995 -12.252 1.00 98.19 169 ASN A CA 1
ATOM 1340 C C . ASN A 1 169 ? -0.360 -14.699 -11.813 1.00 98.19 169 ASN A C 1
ATOM 1342 O O . ASN A 1 169 ? 0.869 -14.595 -11.890 1.00 98.19 169 ASN A O 1
ATOM 1346 N N . LEU A 1 170 ? -1.150 -13.755 -11.309 1.00 98.56 170 LEU A N 1
ATOM 1347 C CA . LEU A 1 170 ? -0.715 -12.491 -10.724 1.00 98.56 170 LEU A CA 1
ATOM 1348 C C . LEU A 1 170 ? -0.341 -12.763 -9.264 1.00 98.56 170 LEU A C 1
ATOM 1350 O O . LEU A 1 170 ? -1.221 -12.912 -8.410 1.00 98.56 170 LEU A O 1
ATOM 1354 N N . TRP A 1 171 ? 0.952 -12.953 -9.003 1.00 98.50 171 TRP A N 1
ATOM 1355 C CA . TRP A 1 171 ? 1.468 -13.420 -7.712 1.00 98.50 171 TRP A CA 1
ATOM 1356 C C . TRP A 1 171 ? 1.731 -12.282 -6.726 1.00 98.50 171 TRP A C 1
ATOM 1358 O O . TRP A 1 171 ? 2.286 -11.246 -7.090 1.00 98.50 171 TRP A O 1
ATOM 1368 N N . VAL A 1 172 ? 1.400 -12.529 -5.458 1.00 98.75 172 VAL A N 1
ATOM 1369 C CA . VAL A 1 172 ? 1.641 -11.622 -4.333 1.00 98.75 172 VAL A CA 1
ATOM 1370 C C . VAL A 1 172 ? 2.285 -12.379 -3.179 1.00 98.75 172 VAL A C 1
ATOM 1372 O O . VAL A 1 172 ? 1.824 -13.455 -2.792 1.00 98.75 172 VAL A O 1
ATOM 1375 N N . MET A 1 173 ? 3.335 -11.792 -2.609 1.00 98.62 173 MET A N 1
ATOM 1376 C CA . MET A 1 173 ? 3.937 -12.240 -1.357 1.00 98.62 173 MET A CA 1
ATOM 1377 C C . MET A 1 173 ? 3.415 -11.384 -0.200 1.00 98.62 173 MET A C 1
ATOM 1379 O O . MET A 1 173 ? 3.593 -10.168 -0.221 1.00 98.62 173 MET A O 1
ATOM 1383 N N . ILE A 1 174 ? 2.810 -12.003 0.814 1.00 98.44 174 ILE A N 1
ATOM 1384 C CA . ILE A 1 174 ? 2.625 -11.378 2.135 1.00 98.44 174 ILE A CA 1
ATOM 1385 C C . ILE A 1 174 ? 3.921 -11.547 2.924 1.00 98.44 174 ILE A C 1
ATOM 1387 O O . ILE A 1 174 ? 4.492 -12.638 2.896 1.00 98.44 174 ILE A O 1
ATOM 1391 N N . ILE A 1 175 ? 4.339 -10.511 3.650 1.00 98.75 175 ILE A N 1
ATOM 1392 C CA . ILE A 1 175 ? 5.400 -10.539 4.659 1.00 98.75 175 ILE A CA 1
ATOM 1393 C C . ILE A 1 175 ? 4.858 -9.881 5.939 1.00 98.75 175 ILE A C 1
ATOM 1395 O O . ILE A 1 175 ? 4.418 -8.735 5.906 1.00 98.75 175 ILE A O 1
ATOM 1399 N N . SER A 1 176 ? 4.831 -10.645 7.028 1.00 98.25 176 SER A N 1
ATOM 1400 C CA . SER A 1 176 ? 4.370 -10.313 8.394 1.00 98.25 176 SER A CA 1
ATOM 1401 C C . SER A 1 176 ? 4.749 -11.512 9.275 1.00 98.25 176 SER A C 1
ATOM 1403 O O . SER A 1 176 ? 5.007 -12.588 8.725 1.00 98.25 176 SER A O 1
ATOM 1405 N N . ASP A 1 177 ? 4.809 -11.390 10.600 1.00 95.38 177 ASP A N 1
ATOM 1406 C CA . ASP A 1 177 ? 5.008 -12.552 11.477 1.00 95.38 177 ASP A CA 1
ATOM 1407 C C . ASP A 1 177 ? 3.751 -13.434 11.621 1.00 95.38 177 ASP A C 1
ATOM 1409 O O . ASP A 1 177 ? 3.881 -14.631 11.885 1.00 95.38 177 ASP A O 1
ATOM 1413 N N . ASN A 1 178 ? 2.562 -12.909 11.294 1.00 90.62 178 ASN A N 1
ATOM 1414 C CA . ASN A 1 178 ? 1.300 -13.658 11.213 1.00 90.62 178 ASN A CA 1
ATOM 1415 C C . ASN A 1 178 ? 0.684 -13.637 9.792 1.00 90.62 178 ASN A C 1
ATOM 1417 O O . ASN A 1 178 ? -0.496 -13.324 9.609 1.00 90.62 178 ASN A O 1
ATOM 1421 N N . PRO A 1 179 ? 1.419 -14.059 8.739 1.00 91.19 179 PRO A N 1
ATOM 1422 C CA . PRO A 1 179 ? 1.128 -13.718 7.340 1.00 91.19 179 PRO A CA 1
ATOM 1423 C C . PRO A 1 179 ? -0.206 -14.266 6.796 1.00 91.19 179 PRO A C 1
ATOM 1425 O O . PRO A 1 179 ? -0.667 -13.839 5.735 1.00 91.19 179 PRO A O 1
ATOM 1428 N N . LEU A 1 180 ? -0.857 -15.202 7.494 1.00 84.31 180 LEU A N 1
ATOM 1429 C CA . LEU A 1 180 ? -2.147 -15.782 7.100 1.00 84.31 180 LEU A CA 1
ATOM 1430 C C . LEU A 1 180 ? -3.363 -14.933 7.503 1.00 84.31 180 LEU A C 1
ATOM 1432 O O . LEU A 1 180 ? -4.412 -15.057 6.869 1.00 84.31 180 LEU A O 1
ATOM 1436 N N . VAL A 1 181 ? -3.243 -14.076 8.518 1.00 81.44 181 VAL A N 1
ATOM 1437 C CA . VAL A 1 181 ? -4.359 -13.314 9.100 1.00 81.44 181 VAL A CA 1
ATOM 1438 C C . VAL A 1 181 ? -4.112 -11.814 9.024 1.00 81.44 181 VAL A C 1
ATOM 1440 O O . VAL A 1 181 ? -2.993 -11.374 8.818 1.00 81.44 181 VAL A O 1
ATOM 1443 N N . HIS A 1 182 ? -5.187 -11.039 9.131 1.00 84.62 182 HIS A N 1
ATOM 1444 C CA . HIS A 1 182 ? -5.094 -9.629 9.491 1.00 84.62 182 HIS A CA 1
ATOM 1445 C C . HIS A 1 182 ? -5.168 -9.546 11.018 1.00 84.62 182 HIS A C 1
ATOM 1447 O O . HIS A 1 182 ? -6.082 -10.148 11.595 1.00 84.62 182 HIS A O 1
ATOM 1453 N N . GLU A 1 183 ? -4.251 -8.823 11.654 1.00 87.19 183 GLU A N 1
ATOM 1454 C CA . GLU A 1 183 ? -4.282 -8.585 13.097 1.00 87.19 183 GLU A CA 1
ATOM 1455 C C . GLU A 1 183 ? -4.869 -7.210 13.421 1.00 87.19 183 GLU A C 1
ATOM 1457 O O . GLU A 1 183 ? -4.541 -6.205 12.799 1.00 87.19 183 GLU A O 1
ATOM 1462 N N . ALA A 1 184 ? -5.770 -7.159 14.403 1.00 87.38 184 ALA A N 1
ATOM 1463 C CA . ALA A 1 184 ? -6.530 -5.949 14.699 1.00 87.38 184 ALA A CA 1
ATOM 1464 C C . ALA A 1 184 ? -5.616 -4.826 15.209 1.00 87.38 184 ALA A C 1
ATOM 1466 O O . ALA A 1 184 ? -5.081 -4.905 16.316 1.00 87.38 184 ALA A O 1
ATOM 1467 N N . GLY A 1 185 ? -5.471 -3.760 14.420 1.00 90.19 185 GLY A N 1
ATOM 1468 C CA . GLY A 1 185 ? -4.533 -2.674 14.713 1.00 90.19 185 GLY A CA 1
ATOM 1469 C C . GLY A 1 185 ? -3.128 -2.858 14.117 1.00 90.19 185 GLY A C 1
ATOM 1470 O O . GLY A 1 185 ? -2.290 -1.978 14.323 1.00 90.19 185 GLY A O 1
ATOM 1471 N N . GLU A 1 186 ? -2.888 -3.912 13.327 1.00 94.38 186 GLU A N 1
ATOM 1472 C CA . GLU A 1 186 ? -1.771 -4.011 12.376 1.00 94.38 186 GLU A CA 1
ATOM 1473 C C . GLU A 1 186 ? -2.177 -3.363 11.030 1.00 94.38 186 GLU A C 1
ATOM 1475 O O . GLU A 1 186 ? -3.190 -3.745 10.437 1.00 94.38 186 GLU A O 1
ATOM 1480 N N . PRO A 1 187 ? -1.430 -2.370 10.514 1.00 97.12 187 PRO A N 1
ATOM 1481 C CA . PRO A 1 187 ? -1.722 -1.765 9.221 1.00 97.12 187 PRO A CA 1
ATOM 1482 C C . PRO A 1 187 ? -1.305 -2.679 8.063 1.00 97.12 187 PRO A C 1
ATOM 1484 O O . PRO A 1 187 ? -0.203 -3.233 8.061 1.00 97.12 187 PRO A O 1
ATOM 1487 N N . GLU A 1 188 ? -2.141 -2.767 7.025 1.00 98.25 188 GLU A N 1
ATOM 1488 C CA . GLU A 1 188 ? -1.763 -3.414 5.764 1.00 98.25 188 GLU A CA 1
ATOM 1489 C C . GLU A 1 188 ? -1.236 -2.384 4.749 1.00 98.25 188 GLU A C 1
ATOM 1491 O O . GLU A 1 188 ? -1.846 -1.335 4.514 1.00 98.25 188 GLU A O 1
ATOM 1496 N N . VAL A 1 189 ? -0.107 -2.695 4.111 1.00 98.75 189 VAL A N 1
ATOM 1497 C CA . VAL A 1 189 ? 0.532 -1.880 3.062 1.00 98.75 189 VAL A CA 1
ATOM 1498 C C . VAL A 1 189 ? 0.805 -2.725 1.827 1.00 98.75 189 VAL A C 1
ATOM 1500 O O . VAL A 1 189 ? 0.965 -3.946 1.929 1.00 98.75 189 VAL A O 1
ATOM 1503 N N . ARG A 1 190 ? 0.916 -2.093 0.654 1.00 98.56 190 ARG A N 1
ATOM 1504 C CA . ARG A 1 190 ? 1.281 -2.821 -0.568 1.00 98.56 190 ARG A CA 1
ATOM 1505 C C . ARG A 1 190 ? 2.304 -2.126 -1.460 1.00 98.56 190 ARG A C 1
ATOM 1507 O O . ARG A 1 190 ? 2.444 -0.906 -1.462 1.00 98.56 190 ARG A O 1
ATOM 1514 N N . TYR A 1 191 ? 2.955 -2.939 -2.283 1.00 98.94 191 TYR A N 1
ATOM 1515 C CA . TYR A 1 191 ? 3.668 -2.487 -3.471 1.00 98.94 191 TYR A CA 1
ATOM 1516 C C . TYR A 1 191 ? 3.163 -3.213 -4.717 1.00 98.94 191 TYR A C 1
ATOM 1518 O O . TYR A 1 191 ? 2.939 -4.425 -4.688 1.00 98.94 191 TYR A O 1
ATOM 1526 N N . VAL A 1 192 ? 3.036 -2.469 -5.815 1.00 98.94 192 VAL A N 1
ATOM 1527 C CA . VAL A 1 192 ? 2.686 -2.975 -7.148 1.00 98.94 192 VAL A CA 1
ATOM 1528 C C . VAL A 1 192 ? 3.771 -2.567 -8.135 1.00 98.94 192 VAL A C 1
ATOM 1530 O O . VAL A 1 192 ? 4.052 -1.384 -8.272 1.00 98.94 192 VAL A O 1
ATOM 1533 N N . GLY A 1 193 ? 4.377 -3.520 -8.836 1.00 98.81 193 GLY A N 1
ATOM 1534 C CA . GLY A 1 193 ? 5.321 -3.255 -9.922 1.00 98.81 193 GLY A CA 1
ATOM 1535 C C . GLY A 1 193 ? 4.740 -3.574 -11.295 1.00 98.81 193 GLY A C 1
ATOM 1536 O O . GLY A 1 193 ? 3.849 -4.419 -11.417 1.00 98.81 193 GLY A O 1
ATOM 1537 N N . ASN A 1 194 ? 5.307 -2.948 -12.335 1.00 98.69 194 ASN A N 1
ATOM 1538 C CA . ASN A 1 194 ? 5.252 -3.460 -13.710 1.00 98.69 194 ASN A CA 1
ATOM 1539 C C . ASN A 1 194 ? 3.799 -3.699 -14.187 1.00 98.69 194 ASN A C 1
ATOM 1541 O O . ASN A 1 194 ? 3.438 -4.773 -14.666 1.00 98.69 194 ASN A O 1
ATOM 1545 N N . ILE A 1 195 ? 2.955 -2.676 -13.986 1.00 98.75 195 ILE A N 1
ATOM 1546 C CA . ILE A 1 195 ? 1.609 -2.523 -14.577 1.00 98.75 195 ILE A CA 1
ATOM 1547 C C . ILE A 1 195 ? 1.692 -2.167 -16.070 1.00 98.75 195 ILE A C 1
ATOM 1549 O O . ILE A 1 195 ? 0.836 -2.573 -16.853 1.00 98.75 195 ILE A O 1
ATOM 1553 N N . HIS A 1 196 ? 2.766 -1.495 -16.481 1.00 98.50 196 HIS A N 1
ATOM 1554 C CA . HIS A 1 196 ? 3.234 -1.524 -17.861 1.00 98.50 196 HIS A CA 1
ATOM 1555 C C . HIS A 1 196 ? 4.370 -2.537 -17.962 1.00 98.50 196 HIS A C 1
ATOM 1557 O O . HIS A 1 196 ? 5.283 -2.526 -17.132 1.00 98.50 196 HIS A O 1
ATOM 1563 N N . GLY A 1 197 ? 4.307 -3.431 -18.946 1.00 97.69 197 GLY A N 1
ATOM 1564 C CA . GLY A 1 197 ? 5.247 -4.544 -19.056 1.00 97.69 197 GLY A CA 1
ATOM 1565 C C . GLY A 1 197 ? 6.666 -4.124 -19.446 1.00 97.69 197 GLY A C 1
ATOM 1566 O O . GLY A 1 197 ? 7.612 -4.784 -19.025 1.00 97.69 197 GLY A O 1
ATOM 1567 N N . ASP A 1 198 ? 6.810 -3.003 -20.163 1.00 96.56 198 ASP A N 1
ATOM 1568 C CA . ASP A 1 198 ? 8.081 -2.373 -20.559 1.00 96.56 198 ASP A CA 1
ATOM 1569 C C . ASP A 1 198 ? 8.773 -1.599 -19.416 1.00 96.56 198 ASP A C 1
ATOM 1571 O O . ASP A 1 198 ? 9.936 -1.218 -19.535 1.00 96.56 198 ASP A O 1
ATOM 1575 N N . GLU A 1 199 ? 8.084 -1.376 -18.295 1.00 97.56 199 GLU A N 1
ATOM 1576 C CA . GLU A 1 199 ? 8.582 -0.632 -17.132 1.00 97.56 199 GLU A CA 1
ATOM 1577 C C . GLU A 1 199 ? 9.021 -1.625 -16.047 1.00 97.56 199 GLU A C 1
ATOM 1579 O O . GLU A 1 199 ? 8.227 -2.094 -15.225 1.00 97.56 199 GLU A O 1
ATOM 1584 N N . THR A 1 200 ? 10.297 -2.024 -16.096 1.00 96.81 200 THR A N 1
ATOM 1585 C CA . THR A 1 200 ? 10.767 -3.284 -15.490 1.00 96.81 200 THR A CA 1
ATOM 1586 C C . THR A 1 200 ? 11.609 -3.123 -14.231 1.00 96.81 200 THR A C 1
ATOM 1588 O O . THR A 1 200 ? 11.690 -4.063 -13.440 1.00 96.81 200 THR A O 1
ATOM 1591 N N . VAL A 1 201 ? 12.152 -1.930 -13.962 1.00 97.75 201 VAL A N 1
ATOM 1592 C CA . VAL A 1 201 ? 12.896 -1.641 -12.718 1.00 97.75 201 VAL A CA 1
ATOM 1593 C C . VAL A 1 201 ? 12.064 -1.988 -11.478 1.00 97.75 201 VAL A C 1
ATOM 1595 O O . VAL A 1 201 ? 12.562 -2.633 -10.557 1.00 97.75 201 VAL A O 1
ATOM 1598 N N . GLY A 1 202 ? 10.773 -1.635 -11.480 1.00 98.44 202 GLY A N 1
ATOM 1599 C CA . GLY A 1 202 ? 9.863 -1.924 -10.369 1.00 98.44 202 GLY A CA 1
ATOM 1600 C C . GLY A 1 202 ? 9.702 -3.420 -10.080 1.00 98.44 202 GLY A C 1
ATOM 1601 O O . GLY A 1 202 ? 9.672 -3.813 -8.916 1.00 98.44 202 GLY A O 1
ATOM 1602 N N . ARG A 1 203 ? 9.674 -4.267 -11.117 1.00 98.50 203 ARG A N 1
ATOM 1603 C CA . ARG A 1 203 ? 9.567 -5.731 -10.988 1.00 98.50 203 ARG A CA 1
ATOM 1604 C C . ARG A 1 203 ? 10.752 -6.306 -10.225 1.00 98.50 203 ARG A C 1
ATOM 1606 O O . ARG A 1 203 ? 10.574 -6.977 -9.208 1.00 98.50 203 ARG A O 1
ATOM 1613 N N . GLU A 1 204 ? 11.958 -6.009 -10.696 1.00 98.19 204 GLU A N 1
ATOM 1614 C CA . GLU A 1 204 ? 13.182 -6.578 -10.132 1.00 98.19 204 GLU A CA 1
ATOM 1615 C C . GLU A 1 204 ? 13.492 -5.985 -8.750 1.00 98.19 204 GLU A C 1
ATOM 1617 O O . GLU A 1 204 ? 13.837 -6.726 -7.827 1.00 98.19 204 GLU A O 1
ATOM 1622 N N . CYS A 1 205 ? 13.264 -4.680 -8.545 1.00 98.12 205 CYS A N 1
ATOM 1623 C CA . CYS A 1 205 ? 13.368 -4.062 -7.221 1.00 98.12 205 CYS A CA 1
ATOM 1624 C C . CYS A 1 205 ? 12.424 -4.707 -6.195 1.00 98.12 205 CYS A C 1
ATOM 1626 O O . CYS A 1 205 ? 12.836 -4.891 -5.052 1.00 98.12 205 CYS A O 1
ATOM 1628 N N . LEU A 1 206 ? 11.201 -5.102 -6.570 1.00 98.75 206 LEU A N 1
ATOM 1629 C CA . LEU A 1 206 ? 10.275 -5.771 -5.649 1.00 98.75 206 LEU A CA 1
ATOM 1630 C C . LEU A 1 206 ? 10.634 -7.239 -5.375 1.00 98.75 206 LEU A C 1
ATOM 1632 O O . LEU A 1 206 ? 10.491 -7.682 -4.236 1.00 98.75 206 LEU A O 1
ATOM 1636 N N . ILE A 1 207 ? 11.172 -7.977 -6.353 1.00 98.12 207 ILE A N 1
ATOM 1637 C CA . ILE A 1 207 ? 11.723 -9.329 -6.125 1.00 98.12 207 ILE A CA 1
ATOM 1638 C C . ILE A 1 207 ? 12.899 -9.266 -5.135 1.00 98.12 207 ILE A C 1
ATOM 1640 O O . ILE A 1 207 ? 12.962 -10.058 -4.190 1.00 98.12 207 ILE A O 1
ATOM 1644 N N . LEU A 1 208 ? 13.800 -8.293 -5.308 1.00 97.94 208 LEU A N 1
ATOM 1645 C CA . LEU A 1 208 ? 14.915 -8.036 -4.391 1.00 97.94 208 LEU A CA 1
ATOM 1646 C C . LEU A 1 208 ? 14.427 -7.587 -3.004 1.00 97.94 208 LEU A C 1
ATOM 1648 O O . LEU A 1 208 ? 14.965 -8.040 -1.996 1.00 97.94 208 LEU A O 1
ATOM 1652 N N . PHE A 1 209 ? 13.383 -6.756 -2.935 1.00 98.69 209 PHE A N 1
ATOM 1653 C CA . PHE A 1 209 ? 12.826 -6.250 -1.677 1.00 98.69 209 PHE A CA 1
ATOM 1654 C C . PHE A 1 209 ? 12.178 -7.349 -0.822 1.00 98.69 209 PHE A C 1
ATOM 1656 O O . PHE A 1 209 ? 12.400 -7.375 0.389 1.00 98.69 209 PHE A O 1
ATOM 1663 N N . ILE A 1 210 ? 11.467 -8.305 -1.440 1.00 98.69 210 ILE A N 1
ATOM 1664 C CA . ILE A 1 210 ? 10.937 -9.493 -0.745 1.00 98.69 210 ILE A CA 1
ATOM 1665 C C . ILE A 1 210 ? 12.070 -10.253 -0.048 1.00 98.69 210 ILE A C 1
ATOM 1667 O O . ILE A 1 210 ? 11.957 -10.584 1.134 1.00 98.69 210 ILE A O 1
ATOM 1671 N N . GLU A 1 211 ? 13.182 -10.508 -0.747 1.00 97.81 211 GLU A N 1
ATOM 1672 C CA . GLU A 1 211 ? 14.335 -11.148 -0.114 1.00 97.81 211 GLU A CA 1
ATOM 1673 C C . GLU A 1 211 ? 14.948 -10.270 0.974 1.00 97.81 211 GLU A C 1
ATOM 1675 O O . GLU A 1 211 ? 15.223 -10.778 2.056 1.00 97.81 211 GLU A O 1
ATOM 1680 N N . TYR A 1 212 ? 15.173 -8.984 0.705 1.00 98.38 212 TYR A N 1
ATOM 1681 C CA . TYR A 1 212 ? 15.858 -8.062 1.612 1.00 98.38 212 TYR A CA 1
ATOM 1682 C C . TYR A 1 212 ? 15.171 -7.973 2.979 1.00 98.38 212 TYR A C 1
ATOM 1684 O O . TYR A 1 212 ? 15.840 -8.006 4.014 1.00 98.38 212 TYR A O 1
ATOM 1692 N N . LEU A 1 213 ? 13.837 -7.957 2.987 1.00 98.75 213 LEU A N 1
ATOM 1693 C CA . LEU A 1 213 ? 13.018 -8.085 4.191 1.00 98.75 213 LEU A CA 1
ATOM 1694 C C . LEU A 1 213 ? 13.249 -9.448 4.877 1.00 98.75 213 LEU A C 1
ATOM 1696 O O . LEU A 1 213 ? 13.632 -9.505 6.049 1.00 98.75 213 LEU A O 1
ATOM 1700 N N . CYS A 1 214 ? 13.123 -10.552 4.136 1.00 98.06 214 CYS A N 1
ATOM 1701 C CA . CYS A 1 214 ? 13.265 -11.910 4.673 1.00 98.06 214 CYS A CA 1
ATOM 1702 C C . CYS A 1 214 ? 14.672 -12.247 5.214 1.00 98.06 214 CYS A C 1
ATOM 1704 O O . CYS A 1 214 ? 14.798 -12.954 6.215 1.00 98.06 214 CYS A O 1
ATOM 1706 N N . VAL A 1 215 ? 15.757 -11.772 4.586 1.00 97.44 215 VAL A N 1
ATOM 1707 C CA . VAL A 1 215 ? 17.136 -12.070 5.027 1.00 97.44 215 VAL A CA 1
ATOM 1708 C C . VAL A 1 215 ? 17.548 -11.275 6.263 1.00 97.44 215 VAL A C 1
ATOM 1710 O O . VAL A 1 215 ? 18.457 -11.725 6.964 1.00 97.44 215 VAL A O 1
ATOM 1713 N N . ASN A 1 216 ? 16.892 -10.143 6.540 1.00 98.50 216 ASN A N 1
ATOM 1714 C CA . ASN A 1 216 ? 17.186 -9.252 7.667 1.00 98.50 216 ASN A CA 1
ATOM 1715 C C . ASN A 1 216 ? 16.247 -9.429 8.873 1.00 98.50 216 ASN A C 1
ATOM 1717 O O . ASN A 1 216 ? 16.542 -8.912 9.955 1.00 98.50 216 ASN A O 1
ATOM 1721 N N . TYR A 1 217 ? 15.157 -10.183 8.724 1.00 98.44 217 TYR A N 1
ATOM 1722 C CA . TYR A 1 217 ? 14.253 -10.515 9.823 1.00 98.44 217 TYR A CA 1
ATOM 1723 C C . TYR A 1 217 ? 14.968 -11.232 10.986 1.00 98.44 217 TYR A C 1
ATOM 1725 O O . TYR A 1 217 ? 15.828 -12.090 10.773 1.00 98.44 217 TYR A O 1
ATOM 1733 N N . LYS A 1 218 ? 14.642 -10.826 12.222 1.00 97.75 218 LYS A N 1
ATOM 1734 C CA . LYS A 1 218 ? 15.335 -11.153 13.487 1.00 97.75 218 LYS A CA 1
ATOM 1735 C C . LYS A 1 218 ? 16.865 -10.928 13.483 1.00 97.75 218 LYS A C 1
ATOM 1737 O O . LYS A 1 218 ? 17.564 -11.483 14.328 1.00 97.75 218 LYS A O 1
ATOM 1742 N N . LYS A 1 219 ? 17.401 -10.104 12.569 1.00 98.06 219 LYS A N 1
ATOM 1743 C CA . LYS A 1 219 ? 18.821 -9.676 12.544 1.00 98.06 219 LYS A CA 1
ATOM 1744 C C . LYS A 1 219 ? 18.985 -8.161 12.614 1.00 98.06 219 LYS A C 1
ATOM 1746 O O . LYS A 1 219 ? 19.874 -7.679 13.304 1.00 98.06 219 LYS A O 1
ATOM 1751 N N . SER A 1 220 ? 18.120 -7.423 11.921 1.00 98.25 220 SER A N 1
ATOM 1752 C CA . SER A 1 220 ? 18.000 -5.971 12.038 1.00 98.25 220 SER A CA 1
ATOM 1753 C C . SER A 1 220 ? 16.820 -5.620 12.937 1.00 98.25 220 SER A C 1
ATOM 1755 O O . SER A 1 220 ? 15.717 -6.129 12.727 1.00 98.25 220 SER A O 1
ATOM 1757 N N . ASP A 1 221 ? 17.034 -4.738 13.916 1.00 97.88 221 ASP A N 1
ATOM 1758 C CA . ASP A 1 221 ? 15.979 -4.263 14.822 1.00 97.88 221 ASP A CA 1
ATOM 1759 C C . ASP A 1 221 ? 14.840 -3.566 14.058 1.00 97.88 221 ASP A C 1
ATOM 1761 O O . ASP A 1 221 ? 13.664 -3.818 14.323 1.00 97.88 221 ASP A O 1
ATOM 1765 N N . TYR A 1 222 ? 15.201 -2.771 13.046 1.00 98.12 222 TYR A N 1
ATOM 1766 C CA . TYR A 1 222 ? 14.268 -2.056 12.179 1.00 98.12 222 TYR A CA 1
ATOM 1767 C C . TYR A 1 222 ? 13.404 -3.013 11.351 1.00 98.12 222 TYR A C 1
ATOM 1769 O O . TYR A 1 222 ? 12.181 -2.973 11.452 1.00 98.12 222 TYR A O 1
ATOM 1777 N N . ILE A 1 223 ? 14.030 -3.903 10.570 1.00 98.69 223 ILE A N 1
ATOM 1778 C CA . ILE A 1 223 ? 13.303 -4.843 9.698 1.00 98.69 223 ILE A CA 1
ATOM 1779 C C . ILE A 1 223 ? 12.451 -5.813 10.525 1.00 98.69 223 ILE A C 1
ATOM 1781 O O . ILE A 1 223 ? 11.353 -6.174 10.117 1.00 98.69 223 ILE A O 1
ATOM 1785 N N . THR A 1 224 ? 12.926 -6.190 11.714 1.00 98.62 224 THR A N 1
ATOM 1786 C CA . THR A 1 224 ? 12.155 -6.997 12.666 1.00 98.62 224 THR A CA 1
ATOM 1787 C C . THR A 1 224 ? 10.903 -6.259 13.126 1.00 98.62 224 THR A C 1
ATOM 1789 O O . THR A 1 224 ? 9.811 -6.777 12.934 1.00 98.62 224 THR A O 1
ATOM 1792 N N . LYS A 1 225 ? 11.029 -5.028 13.642 1.00 98.19 225 LYS A N 1
ATOM 1793 C CA . LYS A 1 225 ? 9.870 -4.225 14.072 1.00 98.19 225 LYS A CA 1
ATOM 1794 C C . LYS A 1 225 ? 8.890 -3.945 12.942 1.00 98.19 225 LYS A C 1
ATOM 1796 O O . LYS A 1 225 ? 7.694 -3.953 13.188 1.00 98.19 225 LYS A O 1
ATOM 1801 N N . LEU A 1 226 ? 9.389 -3.707 11.731 1.00 98.50 226 LEU A N 1
ATOM 1802 C CA . LEU A 1 226 ? 8.557 -3.431 10.565 1.00 98.50 226 LEU A CA 1
ATOM 1803 C C . LEU A 1 226 ? 7.724 -4.660 10.162 1.00 98.50 226 LEU A C 1
ATOM 1805 O O . LEU A 1 226 ? 6.555 -4.503 9.850 1.00 98.50 226 LEU A O 1
ATOM 1809 N N . ILE A 1 227 ? 8.292 -5.869 10.216 1.00 98.69 227 ILE A N 1
ATOM 1810 C CA . ILE A 1 227 ? 7.577 -7.118 9.886 1.00 98.69 227 ILE A CA 1
ATOM 1811 C C . ILE A 1 227 ? 6.685 -7.603 11.043 1.00 98.69 227 ILE A C 1
ATOM 1813 O O . ILE A 1 227 ? 5.623 -8.147 10.779 1.00 98.69 227 ILE A O 1
ATOM 1817 N N . ASP A 1 228 ? 7.077 -7.370 12.300 1.00 97.25 228 ASP A N 1
ATOM 1818 C CA . ASP A 1 228 ? 6.289 -7.719 13.499 1.00 97.25 228 ASP A CA 1
ATOM 1819 C C . ASP A 1 228 ? 5.133 -6.717 13.783 1.00 97.25 228 ASP A C 1
ATOM 1821 O O . ASP A 1 228 ? 4.496 -6.794 14.831 1.00 97.25 228 ASP A O 1
ATOM 1825 N N . ASN A 1 229 ? 4.945 -5.670 12.960 1.00 96.56 229 ASN A N 1
ATOM 1826 C CA . ASN A 1 229 ? 3.956 -4.592 13.189 1.00 96.56 229 ASN A CA 1
ATOM 1827 C C . ASN A 1 229 ? 3.351 -4.015 11.887 1.00 96.56 229 ASN A C 1
ATOM 1829 O O . ASN A 1 229 ? 2.807 -2.906 11.904 1.00 96.56 229 ASN A O 1
ATOM 1833 N N . THR A 1 230 ? 3.502 -4.665 10.731 1.00 97.81 230 THR A N 1
ATOM 1834 C CA . THR A 1 230 ? 2.954 -4.186 9.448 1.00 97.81 230 THR A CA 1
ATOM 1835 C C . THR A 1 230 ? 2.831 -5.341 8.465 1.00 97.81 230 THR A C 1
ATOM 1837 O O . THR A 1 230 ? 3.818 -6.010 8.149 1.00 97.81 230 THR A O 1
ATOM 1840 N N . ARG A 1 231 ? 1.646 -5.497 7.870 1.00 98.25 231 ARG A N 1
ATOM 1841 C CA . ARG A 1 231 ? 1.396 -6.536 6.874 1.00 98.25 231 ARG A CA 1
ATOM 1842 C C . ARG A 1 231 ? 1.747 -6.041 5.480 1.00 98.25 231 ARG A C 1
ATOM 1844 O O . ARG A 1 231 ? 1.009 -5.264 4.875 1.00 98.25 231 ARG A O 1
ATOM 1851 N N . ILE A 1 232 ? 2.877 -6.493 4.953 1.00 98.88 232 ILE A N 1
ATOM 1852 C CA . ILE A 1 232 ? 3.451 -6.002 3.696 1.00 98.88 232 ILE A CA 1
ATOM 1853 C C . ILE A 1 232 ? 3.063 -6.949 2.556 1.00 98.88 232 ILE A C 1
ATOM 1855 O O . ILE A 1 232 ? 3.466 -8.108 2.550 1.00 98.88 232 ILE A O 1
ATOM 1859 N N . HIS A 1 233 ? 2.301 -6.474 1.568 1.00 98.88 233 HIS A N 1
ATOM 1860 C CA . HIS A 1 233 ? 1.888 -7.272 0.405 1.00 98.88 233 HIS A CA 1
ATOM 1861 C C . HIS A 1 233 ? 2.586 -6.785 -0.871 1.00 98.88 233 HIS A C 1
ATOM 1863 O O . HIS A 1 233 ? 2.372 -5.660 -1.316 1.00 98.88 233 HIS A O 1
ATOM 1869 N N . ILE A 1 234 ? 3.412 -7.622 -1.495 1.00 98.94 234 ILE A N 1
ATOM 1870 C CA . ILE A 1 234 ? 4.231 -7.231 -2.653 1.00 98.94 234 ILE A CA 1
ATOM 1871 C C . ILE A 1 234 ? 3.795 -8.001 -3.899 1.00 98.94 234 ILE A C 1
ATOM 1873 O O . ILE A 1 234 ? 3.911 -9.227 -3.940 1.00 98.94 234 ILE A O 1
ATOM 1877 N N . LEU A 1 235 ? 3.340 -7.269 -4.919 1.00 98.88 235 LEU A N 1
ATOM 1878 C CA . LEU A 1 235 ? 2.985 -7.750 -6.255 1.00 98.88 235 LEU A CA 1
ATOM 1879 C C . LEU A 1 235 ? 4.056 -7.272 -7.260 1.00 98.88 235 LEU A C 1
ATOM 1881 O O . LEU A 1 235 ? 4.042 -6.098 -7.631 1.00 98.88 235 LEU A O 1
ATOM 1885 N N . PRO A 1 236 ? 5.003 -8.120 -7.712 1.00 98.81 236 PRO A N 1
ATOM 1886 C CA . PRO A 1 236 ? 6.110 -7.652 -8.557 1.00 98.81 236 PRO A CA 1
ATOM 1887 C C . PRO A 1 236 ? 5.730 -7.330 -10.011 1.00 98.81 236 PRO A C 1
ATOM 1889 O O . PRO A 1 236 ? 6.431 -6.559 -10.658 1.00 98.81 236 PRO A O 1
ATOM 1892 N N . SER A 1 237 ? 4.661 -7.922 -10.550 1.00 98.81 237 SER A N 1
ATOM 1893 C CA . SER A 1 237 ? 4.213 -7.682 -11.929 1.00 98.81 237 SER A CA 1
ATOM 1894 C C . SER A 1 237 ? 2.699 -7.810 -12.046 1.00 98.81 237 SER A C 1
ATOM 1896 O O . SER A 1 237 ? 2.150 -8.894 -11.834 1.00 98.81 237 SER A O 1
ATOM 1898 N N . LEU A 1 238 ? 2.031 -6.696 -12.364 1.00 98.88 238 LEU A N 1
ATOM 1899 C CA . LEU A 1 238 ? 0.596 -6.668 -12.668 1.00 98.88 238 LEU A CA 1
ATOM 1900 C C . LEU A 1 238 ? 0.320 -6.943 -14.153 1.00 98.88 238 LEU A C 1
ATOM 1902 O O . LEU A 1 238 ? -0.741 -7.462 -14.478 1.00 98.88 238 LEU A O 1
ATOM 1906 N N . ASN A 1 239 ? 1.285 -6.670 -15.034 1.00 98.81 239 ASN A N 1
ATOM 1907 C CA . ASN A 1 239 ? 1.241 -6.992 -16.457 1.00 98.81 239 ASN A CA 1
ATOM 1908 C C . ASN A 1 239 ? 2.372 -7.970 -16.846 1.00 98.81 239 ASN A C 1
ATOM 1910 O O . ASN A 1 239 ? 3.340 -7.585 -17.514 1.00 98.81 239 ASN A O 1
ATOM 1914 N N . PRO A 1 240 ? 2.276 -9.253 -16.443 1.00 98.69 240 PRO A N 1
ATOM 1915 C CA . PRO A 1 240 ? 3.267 -10.255 -16.821 1.00 98.69 240 PRO A CA 1
ATOM 1916 C C . PRO A 1 240 ? 3.258 -10.537 -18.329 1.00 98.69 240 PRO A C 1
ATOM 1918 O O . PRO A 1 240 ? 4.271 -10.977 -18.858 1.00 98.69 240 PRO A O 1
ATOM 1921 N N . ASP A 1 241 ? 2.152 -10.272 -19.028 1.00 98.44 241 ASP A N 1
ATOM 1922 C CA . ASP A 1 241 ? 2.005 -10.578 -20.452 1.00 98.44 241 ASP A CA 1
ATOM 1923 C C . ASP A 1 241 ? 2.751 -9.568 -21.333 1.00 98.44 241 ASP A C 1
ATOM 1925 O O . ASP A 1 241 ? 3.515 -9.960 -22.216 1.00 98.44 241 ASP A O 1
ATOM 1929 N N . GLY A 1 242 ? 2.607 -8.273 -21.040 1.00 97.69 242 GLY A N 1
ATOM 1930 C CA . GLY A 1 242 ? 3.388 -7.211 -21.668 1.00 97.69 242 GLY A CA 1
ATOM 1931 C C . GLY A 1 242 ? 4.887 -7.356 -21.393 1.00 97.69 242 GLY A C 1
ATOM 1932 O O . GLY A 1 242 ? 5.697 -7.201 -22.307 1.00 97.69 242 GLY A O 1
ATOM 1933 N N . PHE A 1 243 ? 5.266 -7.748 -20.168 1.00 97.69 243 PHE A N 1
ATOM 1934 C CA . PHE A 1 243 ? 6.665 -8.039 -19.835 1.00 97.69 243 PHE A CA 1
ATOM 1935 C C . PHE A 1 243 ? 7.214 -9.189 -20.688 1.00 97.69 243 PHE A C 1
ATOM 1937 O O . PHE A 1 243 ? 8.265 -9.063 -21.308 1.00 97.69 243 PHE A O 1
ATOM 1944 N N . GLU A 1 244 ? 6.496 -10.313 -20.753 1.00 96.88 244 GLU A N 1
ATOM 1945 C CA . GLU A 1 244 ? 6.928 -11.503 -21.494 1.00 96.88 244 GLU A CA 1
ATOM 1946 C C . GLU A 1 244 ? 7.014 -11.260 -23.005 1.00 96.88 244 GLU A C 1
ATOM 1948 O O . GLU A 1 244 ? 7.876 -11.841 -23.671 1.00 96.88 244 GLU A O 1
ATOM 1953 N N . ARG A 1 245 ? 6.145 -10.396 -23.542 1.00 94.19 245 ARG A N 1
ATOM 1954 C CA . ARG A 1 245 ? 6.183 -9.929 -24.931 1.00 94.19 245 ARG A CA 1
ATOM 1955 C C . ARG A 1 245 ? 7.492 -9.188 -25.217 1.00 94.19 245 ARG A C 1
ATOM 1957 O O . ARG A 1 245 ? 8.214 -9.572 -26.136 1.00 94.19 245 ARG A O 1
ATOM 1964 N N . ASP A 1 246 ? 7.826 -8.185 -24.408 1.00 90.38 246 ASP A N 1
ATOM 1965 C CA . ASP A 1 246 ? 9.019 -7.355 -24.608 1.00 90.38 246 ASP A CA 1
ATOM 1966 C C . ASP A 1 246 ? 10.328 -8.110 -24.317 1.00 90.38 246 ASP A C 1
ATOM 1968 O O . ASP A 1 246 ? 11.253 -8.087 -25.130 1.00 90.38 246 ASP A O 1
ATOM 1972 N N . TYR A 1 247 ? 10.371 -8.889 -23.229 1.00 88.56 247 TYR A N 1
ATOM 1973 C CA . TYR A 1 247 ? 11.507 -9.740 -22.846 1.00 88.56 247 TYR A CA 1
ATOM 1974 C C . TYR A 1 247 ? 11.939 -10.693 -23.975 1.00 88.56 247 TYR A C 1
ATOM 1976 O O . TYR A 1 247 ? 13.131 -10.869 -24.239 1.00 88.56 247 TYR A O 1
ATOM 1984 N N . LYS A 1 248 ? 10.969 -11.306 -24.670 1.00 86.88 248 LYS A N 1
ATOM 1985 C CA . LYS A 1 248 ? 11.230 -12.275 -25.750 1.00 86.88 248 LYS A CA 1
ATOM 1986 C C . LYS A 1 248 ? 11.573 -11.610 -27.077 1.00 86.88 248 LYS A C 1
ATOM 1988 O O . LYS A 1 248 ? 12.388 -12.151 -27.822 1.00 86.88 248 LYS A O 1
ATOM 1993 N N . GLN A 1 249 ? 10.954 -10.471 -27.379 1.00 79.38 249 GLN A N 1
ATOM 1994 C CA . GLN A 1 249 ? 11.179 -9.744 -28.631 1.00 79.38 249 GLN A CA 1
ATOM 1995 C C . GLN A 1 249 ? 12.466 -8.902 -28.591 1.00 79.38 249 GLN A C 1
ATOM 1997 O O . GLN A 1 249 ? 13.087 -8.704 -29.633 1.00 79.38 249 GLN A O 1
ATOM 2002 N N . LYS A 1 250 ? 12.905 -8.476 -27.396 1.00 78.75 250 LYS A N 1
ATOM 2003 C CA . LYS A 1 250 ? 14.032 -7.551 -27.165 1.00 78.75 250 LYS A CA 1
ATOM 2004 C C . LYS A 1 250 ? 13.836 -6.192 -27.836 1.00 78.75 250 LYS A C 1
ATOM 2006 O O . LYS A 1 250 ? 14.790 -5.559 -28.284 1.00 78.75 250 LYS A O 1
ATOM 2011 N N . GLU A 1 251 ? 12.586 -5.742 -27.907 1.00 69.38 251 GLU A N 1
ATOM 2012 C CA . GLU A 1 251 ? 12.189 -4.491 -28.561 1.00 69.38 251 GLU A CA 1
ATOM 2013 C C . GLU A 1 251 ? 11.921 -3.368 -27.546 1.00 69.38 251 GLU A C 1
ATOM 2015 O O . GLU A 1 251 ? 11.095 -2.487 -27.782 1.00 69.38 251 GLU A O 1
ATOM 2020 N N . HIS A 1 252 ? 12.698 -3.378 -26.457 1.00 78.88 252 HIS A N 1
ATOM 2021 C CA . HIS A 1 252 ? 12.595 -2.526 -25.267 1.00 78.88 252 HIS A CA 1
ATOM 2022 C C . HIS A 1 252 ? 12.415 -1.026 -25.564 1.00 78.88 252 HIS A C 1
ATOM 2024 O O . HIS A 1 252 ? 11.692 -0.320 -24.865 1.00 78.88 252 HIS A O 1
ATOM 2030 N N . GLU A 1 253 ? 13.048 -0.520 -26.628 1.00 72.62 253 GLU A N 1
ATOM 2031 C CA . GLU A 1 253 ? 12.976 0.894 -27.033 1.00 72.62 253 GLU A CA 1
ATOM 2032 C C . GLU A 1 253 ? 11.693 1.257 -27.809 1.00 72.62 253 GLU A C 1
ATOM 2034 O O . GLU A 1 253 ? 11.417 2.436 -28.025 1.00 72.62 253 GLU A O 1
ATOM 2039 N N . LYS A 1 254 ? 10.888 0.270 -28.226 1.00 74.75 254 LYS A N 1
ATOM 2040 C CA . LYS A 1 254 ? 9.619 0.472 -28.950 1.00 74.75 254 LYS A CA 1
ATOM 2041 C C . LYS A 1 254 ? 8.388 0.522 -28.038 1.00 74.75 254 LYS A C 1
ATOM 2043 O O . LYS A 1 254 ? 7.306 0.848 -28.519 1.00 74.75 254 LYS A O 1
ATOM 2048 N N . GLY A 1 255 ? 8.519 0.159 -26.758 1.00 78.25 255 GLY A N 1
ATOM 2049 C CA . GLY A 1 255 ? 7.404 0.127 -25.798 1.00 78.25 255 GLY A CA 1
ATOM 2050 C C . GLY A 1 255 ? 6.333 -0.938 -26.084 1.00 78.25 255 GLY A C 1
ATOM 2051 O O . GLY A 1 255 ? 5.217 -0.834 -25.578 1.00 78.25 255 GLY A O 1
ATOM 2052 N N . GLY A 1 256 ? 6.639 -1.966 -26.889 1.00 83.56 256 GLY A N 1
ATOM 2053 C CA . GLY A 1 256 ? 5.663 -2.978 -27.330 1.00 83.56 256 GLY A CA 1
ATOM 2054 C C . GLY A 1 256 ? 5.045 -3.807 -26.194 1.00 83.56 256 GLY A C 1
ATOM 2055 O O . GLY A 1 256 ? 3.931 -4.317 -26.338 1.00 83.56 256 GLY A O 1
ATOM 2056 N N . GLY A 1 257 ? 5.744 -3.901 -25.058 1.00 93.25 257 GLY A N 1
ATOM 2057 C CA . GLY A 1 257 ? 5.266 -4.520 -23.820 1.00 93.25 257 GLY A CA 1
ATOM 2058 C C . GLY A 1 257 ? 4.476 -3.610 -22.880 1.00 93.25 257 GLY A C 1
ATOM 2059 O O . GLY A 1 257 ? 4.067 -4.078 -21.823 1.00 93.25 257 GLY A O 1
ATOM 2060 N N . ARG A 1 258 ? 4.257 -2.327 -23.203 1.00 96.44 258 ARG A N 1
ATOM 2061 C CA . ARG A 1 258 ? 3.501 -1.416 -22.328 1.00 96.44 258 ARG A CA 1
ATOM 2062 C C . ARG A 1 258 ? 2.090 -1.931 -21.986 1.00 96.44 258 ARG A C 1
ATOM 2064 O O . ARG A 1 258 ? 1.791 -2.010 -20.793 1.00 96.44 258 ARG A O 1
ATOM 2071 N N . PRO A 1 259 ? 1.212 -2.246 -22.959 1.00 97.12 259 PRO A N 1
ATOM 2072 C CA . PRO A 1 259 ? -0.141 -2.710 -22.661 1.00 97.12 259 PRO A CA 1
ATOM 2073 C C . PRO A 1 259 ? -0.175 -4.191 -22.246 1.00 97.12 259 PRO A C 1
ATOM 2075 O O . PRO A 1 259 ? 0.842 -4.886 -22.306 1.00 97.12 259 PRO A O 1
ATOM 2078 N N . ASN A 1 260 ? -1.340 -4.690 -21.823 1.00 98.00 260 ASN A N 1
ATOM 2079 C CA . ASN A 1 260 ? -1.560 -6.130 -21.630 1.00 98.00 260 ASN A CA 1
ATOM 2080 C C . ASN A 1 260 ? -1.729 -6.870 -22.978 1.00 98.00 260 ASN A C 1
ATOM 2082 O O . ASN A 1 260 ? -1.594 -6.280 -24.051 1.00 98.00 260 ASN A O 1
ATOM 2086 N N . ALA A 1 261 ? -2.039 -8.172 -22.951 1.00 97.38 261 ALA A N 1
ATOM 2087 C CA . ALA A 1 261 ? -2.143 -8.966 -24.180 1.00 97.38 261 ALA A CA 1
ATOM 2088 C C . ALA A 1 261 ? -3.330 -8.602 -25.100 1.00 97.38 261 ALA A C 1
ATOM 2090 O O . ALA A 1 261 ? -3.310 -8.994 -26.265 1.00 97.38 261 ALA A O 1
ATOM 2091 N N . HIS A 1 262 ? -4.327 -7.844 -24.624 1.00 96.88 262 HIS A N 1
ATOM 2092 C CA . HIS A 1 262 ? -5.389 -7.254 -25.456 1.00 96.88 262 HIS A CA 1
ATOM 2093 C C . HIS A 1 262 ? -5.029 -5.852 -25.992 1.00 96.88 262 HIS A C 1
ATOM 2095 O O . HIS A 1 262 ? -5.892 -5.153 -26.519 1.00 96.88 262 HIS A O 1
ATOM 2101 N N . ASP A 1 263 ? -3.772 -5.426 -25.842 1.00 96.12 263 ASP A N 1
ATOM 2102 C CA . ASP A 1 263 ? -3.263 -4.102 -26.216 1.00 96.12 263 ASP A CA 1
ATOM 2103 C C . ASP A 1 263 ? -3.926 -2.926 -25.461 1.00 96.12 263 ASP A C 1
ATOM 2105 O O . ASP A 1 263 ? -3.918 -1.780 -25.915 1.00 96.12 263 ASP A O 1
ATOM 2109 N N . VAL A 1 264 ? -4.428 -3.190 -24.246 1.00 97.00 264 VAL A N 1
ATOM 2110 C CA . VAL A 1 264 ? -4.986 -2.183 -23.328 1.00 97.00 264 VAL A CA 1
ATOM 2111 C C . VAL A 1 264 ? -3.921 -1.660 -22.354 1.00 97.00 264 VAL A C 1
ATOM 2113 O O . VAL A 1 264 ? -3.227 -2.431 -21.689 1.00 97.00 264 VAL A O 1
ATOM 2116 N N . ASP A 1 265 ? -3.821 -0.334 -22.216 1.00 97.56 265 ASP A N 1
ATOM 2117 C CA . ASP A 1 265 ? -3.063 0.317 -21.138 1.00 97.56 265 ASP A CA 1
ATOM 2118 C C . ASP A 1 265 ? -3.818 0.142 -19.807 1.00 97.56 265 ASP A C 1
ATOM 2120 O O . ASP A 1 265 ? -4.876 0.741 -19.584 1.00 97.56 265 ASP A O 1
ATOM 2124 N N . LEU A 1 266 ? -3.290 -0.708 -18.920 1.00 98.38 266 LEU A N 1
ATOM 2125 C CA . LEU A 1 266 ? -3.935 -1.028 -17.643 1.00 98.38 266 LEU A CA 1
ATOM 2126 C C . LEU A 1 266 ? -4.073 0.197 -16.726 1.00 98.38 266 LEU A C 1
ATOM 2128 O O . LEU A 1 266 ? -5.045 0.281 -15.977 1.00 98.38 266 LEU A O 1
ATOM 2132 N N . ASN A 1 267 ? -3.165 1.177 -16.819 1.00 98.25 267 ASN A N 1
ATOM 2133 C CA . ASN A 1 267 ? -3.239 2.425 -16.055 1.00 98.25 267 ASN A CA 1
ATOM 2134 C C . ASN A 1 267 ? -4.132 3.485 -16.742 1.00 98.25 267 ASN A C 1
ATOM 2136 O O . ASN A 1 267 ? -4.050 4.675 -16.431 1.00 98.25 267 ASN A O 1
ATOM 2140 N N . ARG A 1 268 ? -4.976 3.062 -17.695 1.00 96.38 268 ARG A N 1
ATOM 2141 C CA . ARG A 1 268 ? -6.127 3.804 -18.248 1.00 96.38 268 ARG A CA 1
ATOM 2142 C C . ARG A 1 268 ? -7.442 3.016 -18.149 1.00 96.38 268 ARG A C 1
ATOM 2144 O O . ARG A 1 268 ? -8.468 3.472 -18.649 1.00 96.38 268 ARG A O 1
ATOM 2151 N N . ASN A 1 269 ? -7.423 1.821 -17.551 1.00 95.38 269 ASN A N 1
ATOM 2152 C CA . ASN A 1 269 ? -8.549 0.881 -17.549 1.00 95.38 269 ASN A CA 1
ATOM 2153 C C . ASN A 1 269 ? -9.290 0.795 -16.199 1.00 95.38 269 ASN A C 1
ATOM 2155 O O . ASN A 1 269 ? -10.368 0.202 -16.137 1.00 95.38 269 ASN A O 1
ATOM 2159 N N . PHE A 1 270 ? -8.783 1.411 -15.124 1.00 93.94 270 PHE A N 1
ATOM 2160 C CA . PHE A 1 270 ? -9.542 1.509 -13.873 1.00 93.94 270 PHE A CA 1
ATOM 2161 C C . PHE A 1 270 ? -10.785 2.403 -14.062 1.00 93.94 270 PHE A C 1
ATOM 2163 O O . PHE A 1 270 ? -10.764 3.328 -14.876 1.00 93.94 270 PHE A O 1
ATOM 2170 N N . PRO A 1 271 ? -11.882 2.170 -13.314 1.00 89.94 271 PRO A N 1
ATOM 2171 C CA . PRO A 1 271 ? -13.058 3.036 -13.337 1.00 89.94 271 PRO A CA 1
ATOM 2172 C C . PRO A 1 271 ? -12.679 4.508 -13.074 1.00 89.94 271 PRO A C 1
ATOM 2174 O O . PRO A 1 271 ? -12.147 4.802 -12.001 1.00 89.94 271 PRO A O 1
ATOM 2177 N N . PRO A 1 272 ? -12.935 5.442 -14.010 1.00 86.1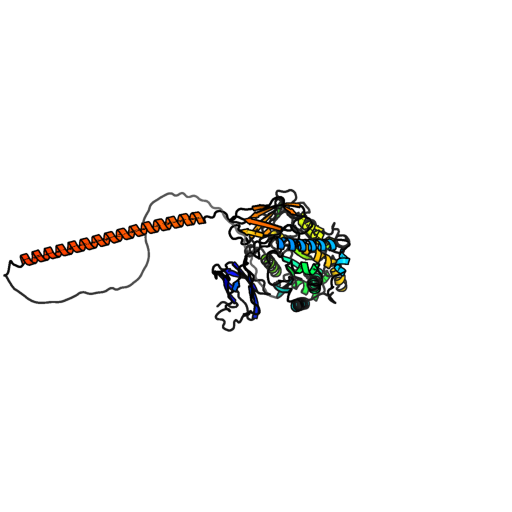9 272 PRO A N 1
ATOM 2178 C CA . PRO A 1 272 ? -12.492 6.824 -13.872 1.00 86.19 272 PRO A CA 1
ATOM 2179 C C . PRO A 1 272 ? -13.208 7.542 -12.722 1.00 86.19 272 PRO A C 1
ATOM 2181 O O . PRO A 1 272 ? -14.413 7.381 -12.511 1.00 86.19 272 PRO A O 1
ATOM 2184 N N . VAL A 1 273 ? -12.447 8.367 -12.004 1.00 86.38 273 VAL A N 1
ATOM 2185 C CA . VAL A 1 273 ? -12.935 9.275 -10.961 1.00 86.38 273 VAL A CA 1
ATOM 2186 C C . VAL A 1 273 ? -13.383 10.584 -11.608 1.00 86.38 273 VAL A C 1
ATOM 2188 O O . VAL A 1 273 ? -12.603 11.226 -12.308 1.00 86.38 273 VAL A O 1
ATOM 2191 N N . GLU A 1 274 ? -14.610 11.030 -11.325 1.00 88.25 274 GLU A N 1
ATOM 2192 C CA . GLU A 1 274 ? -15.012 12.409 -11.622 1.00 88.25 274 GLU A CA 1
ATOM 2193 C C . GLU A 1 274 ? -14.783 13.306 -10.400 1.00 88.25 274 GLU A C 1
ATOM 2195 O O . GLU A 1 274 ? -15.264 13.017 -9.298 1.00 88.25 274 GLU A O 1
ATOM 2200 N N . LEU A 1 275 ? -14.103 14.431 -10.620 1.00 91.56 275 LEU A N 1
ATOM 2201 C CA . LEU A 1 275 ? -13.807 15.427 -9.593 1.00 91.56 275 LEU A CA 1
ATOM 2202 C C . LEU A 1 275 ? -14.762 16.630 -9.662 1.00 91.56 275 LEU A C 1
ATOM 2204 O O . LEU A 1 275 ? -15.260 17.000 -10.730 1.00 91.56 275 LEU A O 1
ATOM 2208 N N . GLU A 1 276 ? -14.976 17.271 -8.517 1.00 91.38 276 GLU A N 1
ATOM 2209 C CA . GLU A 1 276 ? -15.618 18.578 -8.366 1.00 91.38 276 GLU A CA 1
ATOM 2210 C C . GLU A 1 276 ? -14.760 19.527 -7.514 1.00 91.38 276 GLU A C 1
ATOM 2212 O O . GLU A 1 276 ? -13.831 19.114 -6.815 1.00 91.38 276 GLU A O 1
ATOM 2217 N N . GLN A 1 277 ? -15.064 20.824 -7.584 1.00 90.94 277 GLN A N 1
ATOM 2218 C CA . GLN A 1 277 ? -14.416 21.845 -6.763 1.00 90.94 277 GLN A CA 1
ATOM 2219 C C . GLN A 1 277 ? -14.908 21.731 -5.312 1.00 90.94 277 GLN A C 1
ATOM 2221 O O . GLN A 1 277 ? -16.111 21.745 -5.047 1.00 90.94 277 GLN A O 1
ATOM 2226 N N . SER A 1 278 ? -13.978 21.639 -4.361 1.00 88.38 278 SER A N 1
ATOM 2227 C CA . SER A 1 278 ? -14.278 21.739 -2.930 1.00 88.38 278 SER A CA 1
ATOM 2228 C C . SER A 1 278 ? -14.900 23.100 -2.590 1.00 88.38 278 SER A C 1
ATOM 2230 O O . SER A 1 278 ? -14.646 24.106 -3.255 1.00 88.38 278 SER A O 1
ATOM 2232 N N . SER A 1 279 ? -15.663 23.139 -1.493 1.00 82.50 279 SER A N 1
ATOM 2233 C CA . SER A 1 279 ? -16.091 24.389 -0.843 1.00 82.50 279 SER A CA 1
ATOM 2234 C C . SER A 1 279 ? -14.916 25.234 -0.322 1.00 82.50 279 SER A C 1
ATOM 2236 O O . SER A 1 279 ? -15.075 26.425 -0.055 1.00 82.50 279 SER A O 1
ATOM 2238 N N . LYS A 1 280 ? -13.729 24.629 -0.206 1.00 76.19 280 LYS A N 1
ATOM 2239 C CA . LYS A 1 280 ? -12.444 25.274 0.061 1.00 76.19 280 LYS A CA 1
ATOM 2240 C C . LYS A 1 280 ? -11.777 25.612 -1.270 1.00 76.19 280 LYS A C 1
ATOM 2242 O O . LYS A 1 280 ? -11.783 24.806 -2.201 1.00 76.19 280 LYS A O 1
ATOM 2247 N N . SER A 1 281 ? -11.186 26.799 -1.355 1.00 75.75 281 SER A N 1
ATOM 2248 C CA . SER A 1 281 ? -10.461 27.243 -2.546 1.00 75.75 281 SER A CA 1
ATOM 2249 C C . SER A 1 281 ? -9.337 26.273 -2.914 1.00 75.75 281 SER A C 1
ATOM 2251 O O . SER A 1 281 ? -8.601 25.804 -2.050 1.00 75.75 281 SER A O 1
ATOM 2253 N N . ASP A 1 282 ? -9.191 26.028 -4.215 1.00 82.56 282 ASP A N 1
ATOM 2254 C CA . ASP A 1 282 ? -8.053 25.336 -4.837 1.00 82.56 282 ASP A CA 1
ATOM 2255 C C . ASP A 1 282 ? -7.871 23.848 -4.489 1.00 82.56 282 ASP A C 1
ATOM 2257 O O . ASP A 1 282 ? -6.880 23.254 -4.903 1.00 82.56 282 ASP A O 1
ATOM 2261 N N . ILE A 1 283 ? -8.851 23.231 -3.823 1.00 91.62 283 ILE A N 1
ATOM 2262 C CA . ILE A 1 283 ? -8.917 21.780 -3.596 1.00 91.62 283 ILE A CA 1
ATOM 2263 C C . ILE A 1 283 ? -9.933 21.135 -4.550 1.00 91.62 283 ILE A C 1
ATOM 2265 O O . ILE A 1 283 ? -11.080 21.577 -4.647 1.00 91.62 283 ILE A O 1
ATOM 2269 N N . ALA A 1 284 ? -9.527 20.070 -5.233 1.00 92.56 284 ALA A N 1
ATOM 2270 C CA . ALA A 1 284 ? -10.415 19.140 -5.916 1.00 92.56 284 ALA A CA 1
ATOM 2271 C C . ALA A 1 284 ? -10.850 18.028 -4.952 1.00 92.56 284 ALA A C 1
ATOM 2273 O O . ALA A 1 284 ? -10.126 17.673 -4.022 1.00 92.56 284 ALA A O 1
ATOM 2274 N N . LYS A 1 285 ? -12.032 17.453 -5.169 1.00 91.12 285 LYS A N 1
ATOM 2275 C CA . LYS A 1 285 ? -12.520 16.288 -4.418 1.00 91.12 285 LYS A CA 1
ATOM 2276 C C . LYS A 1 285 ? -13.358 15.368 -5.312 1.00 91.12 285 LYS A C 1
ATOM 2278 O O . LYS A 1 285 ? -13.874 15.842 -6.326 1.00 91.12 285 LYS A O 1
ATOM 2283 N N . PRO A 1 286 ? -13.544 14.089 -4.954 1.00 89.19 286 PRO A N 1
ATOM 2284 C CA . PRO A 1 286 ? -14.470 13.210 -5.663 1.00 89.19 286 PRO A CA 1
ATOM 2285 C C . PRO A 1 286 ? -15.907 13.722 -5.541 1.00 89.19 286 PRO A C 1
ATOM 2287 O O . PRO A 1 286 ? -16.302 14.225 -4.484 1.00 89.19 286 PRO A O 1
ATOM 2290 N N . LYS A 1 287 ? -16.712 13.575 -6.600 1.00 86.25 287 LYS A N 1
ATOM 2291 C CA . LYS A 1 287 ? -18.158 13.844 -6.504 1.00 86.25 287 LYS A CA 1
ATOM 2292 C C . LYS A 1 287 ? -18.818 12.855 -5.527 1.00 86.25 287 LYS A C 1
ATOM 2294 O O . LYS A 1 287 ? -18.399 11.697 -5.502 1.00 86.25 287 LYS A O 1
ATOM 2299 N N . PRO A 1 288 ? -19.874 13.230 -4.775 1.00 80.31 288 PRO A N 1
ATOM 2300 C CA . PRO A 1 288 ? -20.398 12.426 -3.660 1.00 80.31 288 PRO A CA 1
ATOM 2301 C C . PRO A 1 288 ? -20.779 10.965 -3.961 1.00 80.31 288 PRO A C 1
ATOM 2303 O O . PRO A 1 288 ? -20.771 10.145 -3.046 1.00 80.31 288 PRO A O 1
ATOM 2306 N N . GLN A 1 289 ? -21.099 10.610 -5.210 1.00 73.56 289 GLN A N 1
ATOM 2307 C CA . GLN A 1 289 ? -21.370 9.226 -5.627 1.00 73.56 289 GLN A CA 1
ATOM 2308 C C . GLN A 1 289 ? -20.120 8.322 -5.681 1.00 73.56 289 GLN A C 1
ATOM 2310 O O . GLN A 1 289 ? -20.247 7.096 -5.640 1.00 73.56 289 GLN A O 1
ATOM 2315 N N . PHE A 1 290 ? -18.925 8.912 -5.754 1.00 71.88 290 PHE A N 1
ATOM 2316 C CA . PHE A 1 290 ? -17.630 8.234 -5.748 1.00 71.88 290 PHE A CA 1
ATOM 2317 C C . PHE A 1 290 ? -17.024 8.323 -4.341 1.00 71.88 290 PHE A C 1
ATOM 2319 O O . PHE A 1 290 ? -16.210 9.195 -4.051 1.00 71.88 290 PHE A O 1
ATOM 2326 N N . ASN A 1 291 ? -17.480 7.443 -3.446 1.00 67.44 291 ASN A N 1
ATOM 2327 C CA . ASN A 1 291 ? -16.993 7.358 -2.070 1.00 67.44 291 ASN A CA 1
ATOM 2328 C C . ASN A 1 291 ? -16.780 5.901 -1.615 1.00 67.44 291 ASN A C 1
ATOM 2330 O O . ASN A 1 291 ? -17.381 4.966 -2.155 1.00 67.44 291 ASN A O 1
ATOM 2334 N N . ASN A 1 292 ? -15.954 5.748 -0.580 1.00 72.06 292 ASN A N 1
ATOM 2335 C CA . ASN A 1 292 ? -15.540 4.491 0.050 1.00 72.06 292 ASN A CA 1
ATOM 2336 C C . ASN A 1 292 ? -16.469 4.001 1.189 1.00 72.06 292 ASN A C 1
ATOM 2338 O O . ASN A 1 292 ? -16.220 2.959 1.792 1.00 72.06 292 ASN A O 1
ATOM 2342 N N . ALA A 1 293 ? -17.570 4.703 1.492 1.00 59.84 293 ALA A N 1
ATOM 2343 C CA . ALA A 1 293 ? -18.488 4.311 2.572 1.00 59.84 293 ALA A CA 1
ATOM 2344 C C . ALA A 1 293 ? -19.309 3.046 2.238 1.00 59.84 293 ALA A C 1
ATOM 2346 O O . ALA A 1 293 ? -19.907 2.420 3.115 1.00 59.84 293 ALA A O 1
ATOM 2347 N N . GLU A 1 294 ? -19.323 2.652 0.963 1.00 56.53 294 GLU A N 1
ATOM 2348 C CA . GLU A 1 294 ? -20.013 1.476 0.437 1.00 56.53 294 GLU A CA 1
ATOM 2349 C C . GLU A 1 294 ? -19.064 0.642 -0.444 1.00 56.53 294 GLU A C 1
ATOM 2351 O O . GLU A 1 294 ? -19.291 0.507 -1.650 1.00 56.53 294 GLU A O 1
ATOM 2356 N N . ASN A 1 295 ? -17.997 0.082 0.138 1.00 53.41 295 ASN A N 1
ATOM 2357 C CA . ASN A 1 295 ? -17.060 -0.816 -0.557 1.00 53.41 295 ASN A CA 1
ATOM 2358 C C . ASN A 1 295 ? -17.784 -2.060 -1.105 1.00 53.41 295 ASN A C 1
ATOM 2360 O O . ASN A 1 295 ? -18.068 -3.020 -0.385 1.00 53.41 295 ASN A O 1
ATOM 2364 N N . ARG A 1 296 ? -18.143 -2.005 -2.392 1.00 55.56 296 ARG A N 1
ATOM 2365 C CA . ARG A 1 296 ? -19.136 -2.874 -3.037 1.00 55.56 296 ARG A CA 1
ATOM 2366 C C . ARG A 1 296 ? -18.686 -3.212 -4.456 1.00 55.56 296 ARG A C 1
ATOM 2368 O O . ARG A 1 296 ? -18.787 -2.385 -5.358 1.00 55.56 296 ARG A O 1
ATOM 2375 N N . LEU A 1 297 ? -18.216 -4.444 -4.660 1.00 54.03 297 LEU A N 1
ATOM 2376 C CA . LEU A 1 297 ? -17.801 -4.970 -5.973 1.00 54.03 297 LEU A CA 1
ATOM 2377 C C . LEU A 1 297 ? -18.907 -4.850 -7.034 1.00 54.03 297 LEU A C 1
ATOM 2379 O O . LEU A 1 297 ? -18.623 -4.648 -8.213 1.00 54.03 297 LEU A O 1
ATOM 2383 N N . ASP A 1 298 ? -20.170 -4.910 -6.613 1.00 57.06 298 ASP A N 1
ATOM 2384 C CA . ASP A 1 298 ? -21.337 -4.707 -7.466 1.00 57.06 298 ASP A CA 1
ATOM 2385 C C . ASP A 1 298 ? -21.414 -3.301 -8.090 1.00 57.06 298 ASP A C 1
ATOM 2387 O O . ASP A 1 298 ? -21.939 -3.190 -9.195 1.00 57.06 298 ASP A O 1
ATOM 2391 N N . LYS A 1 299 ? -20.797 -2.259 -7.503 1.00 62.00 299 LYS A N 1
ATOM 2392 C CA . LYS A 1 299 ? -20.665 -0.937 -8.158 1.00 62.00 299 LYS A CA 1
ATOM 2393 C C . LYS A 1 299 ? -19.841 -0.998 -9.450 1.00 62.00 299 LYS A C 1
ATOM 2395 O O . LYS A 1 299 ? -20.094 -0.225 -10.369 1.00 62.00 299 LYS A O 1
ATOM 2400 N N . PHE A 1 300 ? -18.890 -1.929 -9.537 1.00 61.75 300 PHE A N 1
ATOM 2401 C CA . PHE A 1 300 ? -18.031 -2.132 -10.710 1.00 61.75 300 PHE A CA 1
ATOM 2402 C C . PHE A 1 300 ? -18.523 -3.267 -11.624 1.00 61.75 300 PHE A C 1
ATOM 2404 O O . PHE A 1 300 ? -18.091 -3.366 -12.768 1.00 61.75 300 PHE A O 1
ATOM 2411 N N . ALA A 1 301 ? -19.458 -4.100 -11.154 1.00 51.72 301 ALA A N 1
ATOM 2412 C CA . ALA A 1 301 ? -20.043 -5.187 -11.941 1.00 51.72 301 ALA A CA 1
ATOM 2413 C C . ALA A 1 301 ? -21.043 -4.708 -13.015 1.00 51.72 301 ALA A C 1
ATOM 2415 O O . ALA A 1 301 ? -21.335 -5.454 -13.950 1.00 51.72 301 ALA A O 1
ATOM 2416 N N . VAL A 1 302 ? -21.562 -3.476 -12.918 1.00 50.94 302 VAL A N 1
ATOM 2417 C CA . VAL A 1 302 ? -22.542 -2.906 -13.868 1.00 50.94 302 VAL A CA 1
ATOM 2418 C C . VAL A 1 302 ? -21.859 -2.361 -15.133 1.00 50.94 302 VAL A C 1
ATOM 2420 O O . VAL A 1 302 ? -21.891 -1.166 -15.409 1.00 50.94 302 VAL A O 1
ATOM 2423 N N . SER A 1 303 ? -21.215 -3.268 -15.875 1.00 47.75 303 SER A N 1
ATOM 2424 C CA . SER A 1 303 ? -21.017 -3.334 -17.342 1.00 47.75 303 SER A CA 1
ATOM 2425 C C . SER A 1 303 ? -20.656 -2.094 -18.192 1.00 47.75 303 SER A C 1
ATOM 2427 O O . SER A 1 303 ? -20.590 -2.233 -19.411 1.00 47.75 303 SER A O 1
ATOM 2429 N N . LYS A 1 304 ? -20.430 -0.896 -17.638 1.00 52.91 304 LYS A N 1
ATOM 2430 C CA . LYS A 1 304 ? -20.074 0.314 -18.409 1.00 52.91 304 LYS A CA 1
ATOM 2431 C C . LYS A 1 304 ? -18.599 0.327 -18.824 1.00 52.91 304 LYS A C 1
ATOM 2433 O O . LYS A 1 304 ? -18.262 0.889 -19.861 1.00 52.91 304 LYS A O 1
ATOM 2438 N N . TYR A 1 305 ? -17.736 -0.289 -18.020 1.00 62.88 305 TYR A N 1
ATOM 2439 C CA . TYR A 1 305 ? -16.297 -0.370 -18.257 1.00 62.88 305 TYR A CA 1
ATOM 2440 C C . TYR A 1 305 ? -15.916 -1.825 -18.533 1.00 62.88 305 TYR A C 1
ATOM 2442 O O . TYR A 1 305 ? -16.217 -2.710 -17.730 1.00 62.88 305 TYR A O 1
ATOM 2450 N N . LEU A 1 306 ? -15.269 -2.074 -19.674 1.00 81.06 306 LEU A N 1
ATOM 2451 C CA . LEU A 1 306 ? -14.667 -3.369 -19.974 1.00 81.06 306 LEU A CA 1
ATOM 2452 C C . LEU A 1 306 ? -13.345 -3.454 -19.203 1.00 81.06 306 LEU A C 1
ATOM 2454 O O . LEU A 1 306 ? -12.320 -2.950 -19.656 1.00 81.06 306 LEU A O 1
ATOM 2458 N N . LEU A 1 307 ? -13.414 -4.006 -17.992 1.00 90.12 307 LEU A N 1
ATOM 2459 C CA . LEU A 1 307 ? -12.252 -4.167 -17.123 1.00 90.12 307 LEU A CA 1
ATOM 2460 C C . LEU A 1 307 ? -11.440 -5.388 -17.552 1.00 90.12 307 LEU A C 1
ATOM 2462 O O . LEU A 1 307 ? -11.954 -6.514 -17.560 1.00 90.12 307 LEU A O 1
ATOM 2466 N N . GLU A 1 308 ? -10.165 -5.157 -17.835 1.00 95.31 308 GLU A N 1
ATOM 2467 C CA . GLU A 1 308 ? -9.186 -6.198 -18.120 1.00 95.31 308 GLU A CA 1
ATOM 2468 C C . GLU A 1 308 ? -8.998 -7.124 -16.908 1.00 95.31 308 GLU A C 1
ATOM 2470 O O . GLU A 1 308 ? -9.240 -6.717 -15.761 1.00 95.31 308 GLU A O 1
ATOM 2475 N N . PRO A 1 309 ? -8.621 -8.401 -17.114 1.00 95.31 309 PRO A N 1
ATOM 2476 C CA . PRO A 1 309 ? -8.584 -9.370 -16.026 1.00 95.31 309 PRO A CA 1
ATOM 2477 C C . PRO A 1 309 ? -7.578 -8.981 -14.933 1.00 95.31 309 PRO A C 1
ATOM 2479 O O . PRO A 1 309 ? -7.873 -9.213 -13.758 1.00 95.31 309 PRO A O 1
ATOM 2482 N N . GLU A 1 310 ? -6.479 -8.309 -15.288 1.00 98.38 310 GLU A N 1
ATOM 2483 C CA . GLU A 1 310 ? -5.484 -7.764 -14.360 1.00 98.38 310 GLU A CA 1
ATOM 2484 C C . GLU A 1 310 ? -6.062 -6.632 -13.495 1.00 98.38 310 GLU A C 1
ATOM 2486 O O . GLU A 1 310 ? -5.967 -6.666 -12.267 1.00 98.38 310 GLU A O 1
ATOM 2491 N N . VAL A 1 311 ? -6.739 -5.659 -14.114 1.00 96.44 311 VAL A N 1
ATOM 2492 C CA . VAL A 1 311 ? -7.375 -4.517 -13.427 1.00 96.44 311 VAL A CA 1
ATOM 2493 C C . VAL A 1 311 ? -8.499 -4.995 -12.512 1.00 96.44 311 VAL A C 1
ATOM 2495 O O . VAL A 1 311 ? -8.584 -4.590 -11.353 1.00 96.44 311 VAL A O 1
ATOM 2498 N N . ARG A 1 312 ? -9.329 -5.933 -12.980 1.00 92.12 312 ARG A N 1
ATOM 2499 C CA . ARG A 1 312 ? -10.379 -6.560 -12.167 1.00 92.12 312 ARG A CA 1
ATOM 2500 C C . ARG A 1 312 ? -9.802 -7.327 -10.972 1.00 92.12 312 ARG A C 1
ATOM 2502 O O . ARG A 1 312 ? -10.403 -7.292 -9.897 1.00 92.12 312 ARG A O 1
ATOM 2509 N N . ALA A 1 313 ? -8.662 -8.000 -11.135 1.00 93.62 313 ALA A N 1
ATOM 2510 C CA . ALA A 1 313 ? -7.966 -8.669 -10.037 1.00 93.62 313 ALA A CA 1
ATOM 2511 C C . ALA A 1 313 ? -7.419 -7.657 -9.015 1.00 93.62 313 ALA A C 1
ATOM 2513 O O . ALA A 1 313 ? -7.637 -7.828 -7.815 1.00 93.62 313 ALA A O 1
ATOM 2514 N N . ALA A 1 314 ? -6.789 -6.570 -9.476 1.00 96.50 314 ALA A N 1
ATOM 2515 C CA . ALA A 1 314 ? -6.285 -5.496 -8.620 1.00 96.50 314 ALA A CA 1
ATOM 2516 C C . ALA A 1 314 ? -7.410 -4.795 -7.833 1.00 96.50 314 ALA A C 1
ATOM 2518 O O . ALA A 1 314 ? -7.279 -4.599 -6.626 1.00 96.50 314 ALA A O 1
ATOM 2519 N N . ILE A 1 315 ? -8.545 -4.498 -8.478 1.00 92.31 315 ILE A N 1
ATOM 2520 C CA . ILE A 1 315 ? -9.749 -3.940 -7.836 1.00 92.31 315 ILE A CA 1
ATOM 2521 C C . ILE A 1 315 ? -10.303 -4.895 -6.773 1.00 92.31 315 ILE A C 1
ATOM 2523 O O . ILE A 1 315 ? -10.603 -4.471 -5.658 1.00 92.31 315 ILE A O 1
ATOM 2527 N N . HIS A 1 316 ? -10.421 -6.191 -7.086 1.00 87.62 316 HIS A N 1
ATOM 2528 C CA . HIS A 1 316 ? -10.889 -7.190 -6.123 1.00 87.62 316 HIS A CA 1
ATOM 2529 C C . HIS A 1 316 ? -9.960 -7.282 -4.906 1.00 87.62 316 HIS A C 1
ATOM 2531 O O . HIS A 1 316 ? -10.423 -7.298 -3.769 1.00 87.62 316 HIS A O 1
ATOM 2537 N N . TRP A 1 317 ? -8.650 -7.275 -5.140 1.00 93.44 317 TRP A N 1
ATOM 2538 C CA . TRP A 1 317 ? -7.620 -7.300 -4.108 1.00 93.44 317 TRP A CA 1
ATOM 2539 C C . TRP A 1 317 ? -7.656 -6.069 -3.194 1.00 93.44 317 TRP A C 1
ATOM 2541 O O . TRP A 1 317 ? -7.693 -6.233 -1.974 1.00 93.44 317 TRP A O 1
ATOM 2551 N N . SER A 1 318 ? -7.765 -4.863 -3.760 1.00 92.44 318 SER A N 1
ATOM 2552 C CA . SER A 1 318 ? -7.917 -3.610 -3.003 1.00 92.44 318 SER A CA 1
ATOM 2553 C C . SER A 1 318 ? -9.198 -3.526 -2.160 1.00 92.44 318 SER A C 1
ATOM 2555 O O . SER A 1 318 ? -9.269 -2.707 -1.251 1.00 92.44 318 SER A O 1
ATOM 2557 N N . LEU A 1 319 ? -10.220 -4.339 -2.455 1.00 87.31 319 LEU A N 1
ATOM 2558 C CA . LEU A 1 319 ? -11.497 -4.369 -1.725 1.00 87.31 319 LEU A CA 1
ATOM 2559 C C . LEU A 1 319 ? -11.598 -5.524 -0.710 1.00 87.31 319 LEU A C 1
ATOM 2561 O O . LEU A 1 319 ? -12.562 -5.577 0.055 1.00 87.31 319 LEU A O 1
ATOM 2565 N N . VAL A 1 320 ? -10.632 -6.451 -0.694 1.00 84.44 320 VAL A N 1
ATOM 2566 C CA . VAL A 1 320 ? -10.570 -7.569 0.268 1.00 84.44 320 VAL A CA 1
ATOM 2567 C C . VAL A 1 320 ? -9.740 -7.221 1.509 1.00 84.44 320 VAL A C 1
ATOM 2569 O O . VAL A 1 320 ? -10.064 -7.711 2.591 1.00 84.44 320 VAL A O 1
ATOM 2572 N N . TYR A 1 321 ? -8.706 -6.388 1.367 1.00 89.94 321 TYR A N 1
ATOM 2573 C CA . TYR A 1 321 ? -7.768 -6.031 2.438 1.00 89.94 321 TYR A CA 1
ATOM 2574 C C . TYR A 1 321 ? -7.850 -4.541 2.815 1.00 89.94 321 TYR A C 1
ATOM 2576 O O . TYR A 1 321 ? -8.081 -3.709 1.935 1.00 89.94 321 TYR A O 1
ATOM 2584 N N . PRO A 1 322 ? -7.640 -4.172 4.094 1.00 93.44 322 PRO A N 1
ATOM 2585 C CA . PRO A 1 322 ? -7.685 -2.788 4.565 1.00 93.44 322 PRO A CA 1
ATOM 2586 C C . PRO A 1 322 ? -6.361 -2.058 4.282 1.00 93.44 322 PRO A C 1
ATOM 2588 O O . PRO A 1 322 ? -5.678 -1.610 5.200 1.00 93.44 322 PRO A O 1
ATOM 2591 N N . PHE A 1 323 ? -5.970 -1.963 3.008 1.00 97.94 323 PHE A N 1
ATOM 2592 C CA . PHE A 1 323 ? -4.744 -1.258 2.632 1.00 97.94 323 PHE A CA 1
ATOM 2593 C C . PHE A 1 323 ? -4.814 0.218 3.034 1.00 97.94 323 PHE A C 1
ATOM 2595 O O . PHE A 1 323 ? -5.769 0.920 2.698 1.00 97.94 323 PHE A O 1
ATOM 2602 N N . VAL A 1 324 ? -3.778 0.674 3.737 1.00 98.50 324 VAL A N 1
ATOM 2603 C CA . VAL A 1 324 ? -3.640 2.045 4.251 1.00 98.50 324 VAL A CA 1
ATOM 2604 C C . VAL A 1 324 ? -2.719 2.876 3.356 1.00 98.50 324 VAL A C 1
ATOM 2606 O O . VAL A 1 324 ? -2.967 4.060 3.129 1.00 98.50 324 VAL A O 1
ATOM 2609 N N . LEU A 1 325 ? -1.651 2.256 2.847 1.00 98.81 325 LEU A N 1
ATOM 2610 C CA . LEU A 1 325 ? -0.590 2.909 2.085 1.00 98.81 325 LEU A CA 1
ATOM 2611 C C . LEU A 1 325 ? -0.100 2.011 0.944 1.00 98.81 325 LEU A C 1
ATOM 2613 O O . LEU A 1 325 ? 0.112 0.808 1.136 1.00 98.81 325 LEU A O 1
ATOM 2617 N N . SER A 1 326 ? 0.140 2.608 -0.224 1.00 98.75 326 SER A N 1
ATOM 2618 C CA . SER A 1 326 ? 0.593 1.884 -1.409 1.00 98.75 326 SER A CA 1
ATOM 2619 C C . SER A 1 326 ? 1.539 2.686 -2.296 1.00 98.75 326 SER A C 1
ATOM 2621 O O . SER A 1 326 ? 1.362 3.886 -2.502 1.00 98.75 326 SER A O 1
ATOM 2623 N N . GLY A 1 327 ? 2.523 1.997 -2.871 1.00 98.75 327 GLY A N 1
ATOM 2624 C CA . GLY A 1 327 ? 3.308 2.501 -3.994 1.00 98.75 327 GLY A CA 1
ATOM 2625 C C . GLY A 1 327 ? 3.059 1.663 -5.245 1.00 98.75 327 GLY A C 1
ATOM 2626 O O . GLY A 1 327 ? 3.120 0.432 -5.188 1.00 98.75 327 GLY A O 1
ATOM 2627 N N . ASN A 1 328 ? 2.831 2.315 -6.383 1.00 98.44 328 ASN A N 1
ATOM 2628 C CA . ASN A 1 328 ? 2.827 1.655 -7.688 1.00 98.44 328 ASN A CA 1
ATOM 2629 C C . ASN A 1 328 ? 4.040 2.120 -8.516 1.00 98.44 328 ASN A C 1
ATOM 2631 O O . ASN A 1 328 ? 4.314 3.313 -8.595 1.00 98.44 328 ASN A O 1
ATOM 2635 N N . LEU A 1 329 ? 4.843 1.176 -9.013 1.00 98.81 329 LEU A N 1
ATOM 2636 C CA . LEU A 1 329 ? 6.220 1.398 -9.469 1.00 98.81 329 LEU A CA 1
ATOM 2637 C C . LEU A 1 329 ? 6.305 1.357 -11.000 1.00 98.81 329 LEU A C 1
ATOM 2639 O O . LEU A 1 329 ? 5.937 0.360 -11.629 1.00 98.81 329 LEU A O 1
ATOM 2643 N N . HIS A 1 330 ? 6.859 2.433 -11.552 1.00 98.69 330 HIS A N 1
ATOM 2644 C CA . HIS A 1 330 ? 6.856 2.820 -12.960 1.00 98.69 330 HIS A CA 1
ATOM 2645 C C . HIS A 1 330 ? 8.267 3.150 -13.477 1.00 98.69 330 HIS A C 1
ATOM 2647 O O . HIS A 1 330 ? 9.247 3.154 -12.723 1.00 98.69 330 HIS A O 1
ATOM 2653 N N . GLY A 1 331 ? 8.377 3.426 -14.777 1.00 95.50 331 GLY A N 1
ATOM 2654 C CA . GLY A 1 331 ? 9.605 3.918 -15.396 1.00 95.50 331 GLY A CA 1
ATOM 2655 C C . GLY A 1 331 ? 9.333 4.793 -16.619 1.00 95.50 331 GLY A C 1
ATOM 2656 O O . GLY A 1 331 ? 8.363 4.598 -17.352 1.00 95.50 331 GLY A O 1
ATOM 2657 N N . GLY A 1 332 ? 10.251 5.723 -16.881 1.00 93.56 332 GLY A N 1
ATOM 2658 C CA . GLY A 1 332 ? 10.110 6.760 -17.906 1.00 93.56 332 GLY A CA 1
ATOM 2659 C C . GLY A 1 332 ? 10.486 8.150 -17.389 1.00 93.56 332 GLY A C 1
ATOM 2660 O O . GLY A 1 332 ? 11.029 8.952 -18.148 1.00 93.56 332 GLY A O 1
ATOM 2661 N N . ALA A 1 333 ? 10.300 8.402 -16.092 1.00 95.44 333 ALA A N 1
ATOM 2662 C CA . ALA A 1 333 ? 10.791 9.590 -15.388 1.00 95.44 333 ALA A CA 1
ATOM 2663 C C . ALA A 1 333 ? 11.553 9.207 -14.102 1.00 95.44 333 ALA A C 1
ATOM 2665 O O . ALA A 1 333 ? 11.777 8.029 -13.834 1.00 95.44 333 ALA A O 1
ATOM 2666 N N . LEU A 1 334 ? 11.960 10.196 -13.298 1.00 97.06 334 LEU A N 1
ATOM 2667 C CA . LEU A 1 334 ? 12.475 9.987 -11.938 1.00 97.06 334 LEU A CA 1
ATOM 2668 C C . LEU A 1 334 ? 11.739 10.927 -10.972 1.00 97.06 334 LEU A C 1
ATOM 2670 O O . LEU A 1 334 ? 12.149 12.072 -10.792 1.00 97.06 334 LEU A O 1
ATOM 2674 N N . VAL A 1 335 ? 10.613 10.475 -10.411 1.00 98.00 335 VAL A N 1
ATOM 2675 C CA . VAL A 1 335 ? 9.712 11.313 -9.596 1.00 98.00 335 VAL A CA 1
ATOM 2676 C C . VAL A 1 335 ? 8.768 10.483 -8.716 1.00 98.00 335 VAL A C 1
ATOM 2678 O O . VAL A 1 335 ? 8.337 9.396 -9.095 1.00 98.00 335 VAL A O 1
ATOM 2681 N N . ALA A 1 336 ? 8.394 11.017 -7.552 1.00 98.50 336 ALA A N 1
ATOM 2682 C CA . ALA A 1 336 ? 7.238 10.547 -6.791 1.00 98.50 336 ALA A CA 1
ATOM 2683 C C . ALA A 1 336 ? 5.991 11.372 -7.175 1.00 98.50 336 ALA A C 1
ATOM 2685 O O . ALA A 1 336 ? 5.815 12.514 -6.743 1.00 98.50 336 ALA A O 1
ATOM 2686 N N . ASN A 1 337 ? 5.151 10.791 -8.027 1.00 98.69 337 ASN A N 1
ATOM 2687 C CA . ASN A 1 337 ? 3.898 11.349 -8.530 1.00 98.69 337 ASN A CA 1
ATOM 2688 C C . ASN A 1 337 ? 2.746 11.070 -7.547 1.00 98.69 337 ASN A C 1
ATOM 2690 O O . ASN A 1 337 ? 2.641 9.953 -7.043 1.00 98.69 337 ASN A O 1
ATOM 2694 N N . TYR A 1 338 ? 1.879 12.052 -7.273 1.00 98.75 338 TYR A N 1
ATOM 2695 C CA . TYR A 1 338 ? 0.801 11.921 -6.282 1.00 98.75 338 TYR A CA 1
ATOM 2696 C C . TYR A 1 338 ? -0.556 12.540 -6.706 1.00 98.75 338 TYR A C 1
ATOM 2698 O O . TYR A 1 338 ? -0.580 13.455 -7.541 1.00 98.75 338 TYR A O 1
ATOM 2706 N N . PRO A 1 339 ? -1.684 12.093 -6.101 1.00 98.31 339 PRO A N 1
ATOM 2707 C CA . PRO A 1 339 ? -3.039 12.494 -6.489 1.00 98.31 339 PRO A CA 1
ATOM 2708 C C . PRO A 1 339 ? -3.374 13.994 -6.414 1.00 98.31 339 PRO A C 1
ATOM 2710 O O . PRO A 1 339 ? -2.904 14.707 -5.526 1.00 98.31 339 PRO A O 1
ATOM 2713 N N . PHE A 1 340 ? -4.286 14.492 -7.253 1.00 97.56 340 PHE A N 1
ATOM 2714 C CA . PHE A 1 340 ? -4.958 13.751 -8.330 1.00 97.56 340 PHE A CA 1
ATOM 2715 C C . PHE A 1 340 ? -4.154 13.737 -9.634 1.00 97.56 340 PHE A C 1
ATOM 2717 O O . PHE A 1 340 ? -3.519 14.730 -10.000 1.00 97.56 340 PHE A O 1
ATOM 2724 N N . ASP A 1 341 ? -4.244 12.618 -10.344 1.00 97.25 341 ASP A N 1
ATOM 2725 C CA . ASP A 1 341 ? -3.779 12.441 -11.716 1.00 97.25 341 ASP A CA 1
ATOM 2726 C C . ASP A 1 341 ? -4.734 13.088 -12.737 1.00 97.25 341 ASP A C 1
ATOM 2728 O O . ASP A 1 341 ? -4.283 13.549 -13.786 1.00 97.25 341 ASP A O 1
ATOM 2732 N N . ASN A 1 342 ? -6.039 13.177 -12.444 1.00 92.94 342 ASN A N 1
ATOM 2733 C CA . ASN A 1 342 ? -7.011 13.884 -13.294 1.00 92.94 342 ASN A CA 1
ATOM 2734 C C . ASN A 1 342 ? -7.376 15.285 -12.762 1.00 92.94 342 ASN A C 1
ATOM 2736 O O . ASN A 1 342 ? -7.202 15.594 -11.583 1.00 92.94 342 ASN A O 1
ATOM 2740 N N . ARG A 1 343 ? -7.942 16.144 -13.620 1.00 91.50 343 ARG A N 1
ATOM 2741 C CA . ARG A 1 343 ? -8.435 17.495 -13.287 1.00 91.50 343 ARG A CA 1
ATOM 2742 C C . ARG A 1 343 ? -9.957 17.535 -13.137 1.00 91.50 343 ARG A C 1
ATOM 2744 O O . ARG A 1 343 ? -10.686 16.736 -13.716 1.00 91.50 343 ARG A O 1
ATOM 2751 N N . ILE A 1 344 ? -10.459 18.542 -12.418 1.00 90.56 344 ILE A N 1
ATOM 2752 C CA . ILE A 1 344 ? -11.879 18.926 -12.494 1.00 90.56 344 ILE A CA 1
ATOM 2753 C C . ILE A 1 344 ? -12.192 19.341 -13.941 1.00 90.56 344 ILE A C 1
ATOM 2755 O O . ILE A 1 344 ? -11.476 20.164 -14.517 1.00 90.56 344 ILE A O 1
ATOM 2759 N N . ILE A 1 345 ? -13.275 18.808 -14.515 1.00 86.69 345 ILE A N 1
ATOM 2760 C CA . ILE A 1 345 ? -13.697 19.092 -15.896 1.00 86.69 345 ILE A CA 1
ATOM 2761 C C . ILE A 1 345 ? -13.862 20.609 -16.097 1.00 86.69 345 ILE A C 1
ATOM 2763 O O . ILE A 1 345 ? -14.623 21.261 -15.385 1.00 86.69 345 ILE A O 1
ATOM 2767 N N . GLY A 1 346 ? -13.143 21.167 -17.076 1.00 84.81 346 GLY A N 1
ATOM 2768 C CA . GLY A 1 346 ? -13.140 22.603 -17.381 1.00 84.81 346 GLY A CA 1
ATOM 2769 C C . GLY A 1 346 ? -12.181 23.460 -16.539 1.00 84.81 346 GLY A C 1
ATOM 2770 O O . GLY A 1 346 ? -12.097 24.664 -16.773 1.00 84.81 346 GLY A O 1
ATOM 2771 N N . SER A 1 347 ? -11.430 22.881 -15.595 1.00 87.19 347 SER A N 1
ATOM 2772 C CA . SER A 1 347 ? -10.392 23.608 -14.852 1.00 87.19 347 SER A CA 1
ATOM 2773 C C . SER A 1 347 ? -9.182 23.927 -15.733 1.00 87.19 347 SER A C 1
ATOM 2775 O O . SER A 1 347 ? -8.596 23.045 -16.359 1.00 87.19 347 SER A O 1
ATOM 2777 N N . THR A 1 348 ? -8.756 25.191 -15.723 1.00 85.81 348 THR A N 1
ATOM 2778 C CA . THR A 1 348 ? -7.528 25.659 -16.387 1.00 85.81 348 THR A CA 1
ATOM 2779 C C . THR A 1 348 ? -6.288 25.592 -15.491 1.00 85.81 348 THR A C 1
ATOM 2781 O O . THR A 1 348 ? -5.197 25.941 -15.941 1.00 85.81 348 THR A O 1
ATOM 2784 N N . LYS A 1 349 ? -6.428 25.184 -14.223 1.00 88.94 349 LYS A N 1
ATOM 2785 C CA . LYS A 1 349 ? -5.292 25.044 -13.297 1.00 88.94 349 LYS A CA 1
ATOM 2786 C C . LYS A 1 349 ? -4.415 23.852 -13.709 1.00 88.94 349 LYS A C 1
ATOM 2788 O O . LYS A 1 349 ? -4.960 22.863 -14.206 1.00 88.94 349 LYS A O 1
ATOM 2793 N N . PRO A 1 350 ? -3.082 23.929 -13.526 1.00 89.69 350 PRO A N 1
ATOM 2794 C CA . PRO A 1 350 ? -2.204 22.791 -13.767 1.00 89.69 350 PRO A CA 1
ATOM 2795 C C . PRO A 1 350 ? -2.435 21.706 -12.710 1.00 89.69 350 PRO A C 1
ATOM 2797 O O . PRO A 1 350 ? -2.754 20.575 -13.058 1.00 89.69 350 PRO A O 1
ATOM 2800 N N . GLU A 1 351 ? -2.341 22.074 -11.433 1.00 93.12 351 GLU A N 1
ATOM 2801 C CA . GLU A 1 351 ? -2.518 21.167 -10.301 1.00 93.12 351 GLU A CA 1
ATOM 2802 C C . GLU A 1 351 ? -3.987 20.797 -10.059 1.00 93.12 351 GLU A C 1
ATOM 2804 O O . GLU A 1 351 ? -4.894 21.628 -10.172 1.00 93.12 351 GLU A O 1
ATOM 2809 N N . SER A 1 352 ? -4.194 19.549 -9.640 1.00 95.62 352 SER A N 1
ATOM 2810 C CA . SER A 1 352 ? -5.461 19.008 -9.146 1.00 95.62 352 SER A CA 1
ATOM 2811 C C . SER A 1 352 ? -5.255 18.490 -7.721 1.00 95.62 352 SER A C 1
ATOM 2813 O O . SER A 1 352 ? -5.146 17.292 -7.461 1.00 95.62 352 SER A O 1
ATOM 2815 N N . ARG A 1 353 ? -5.113 19.435 -6.789 1.00 96.25 353 ARG A N 1
ATOM 2816 C CA . ARG A 1 353 ? -4.771 19.171 -5.385 1.00 96.25 353 ARG A CA 1
ATOM 2817 C C . ARG A 1 353 ? -5.902 18.417 -4.690 1.00 96.25 353 ARG A C 1
ATOM 2819 O O . ARG A 1 353 ? -7.045 18.873 -4.707 1.00 96.25 353 ARG A O 1
ATOM 2826 N N . SER A 1 354 ? -5.591 17.274 -4.090 1.00 96.12 354 SER A N 1
ATOM 2827 C CA . SER A 1 354 ? -6.568 16.420 -3.406 1.00 96.12 354 SER A CA 1
ATOM 2828 C C . SER A 1 354 ? -6.912 16.932 -1.994 1.00 96.12 354 SER A C 1
ATOM 2830 O O . SER A 1 354 ? -6.216 17.803 -1.467 1.00 96.12 354 SER A O 1
ATOM 2832 N N . PRO A 1 355 ? -7.963 16.417 -1.321 1.00 96.12 355 PRO A N 1
ATOM 2833 C CA . PRO A 1 355 ? -8.272 16.808 0.058 1.00 96.12 355 PRO A CA 1
ATOM 2834 C C . PRO A 1 355 ? -7.129 16.512 1.044 1.00 96.12 355 PRO A C 1
ATOM 2836 O O . PRO A 1 355 ? -7.016 17.186 2.065 1.00 96.12 355 PRO A O 1
ATOM 2839 N N . ASP A 1 356 ? -6.284 15.530 0.716 1.00 97.31 356 ASP A N 1
ATOM 2840 C CA . ASP A 1 356 ? -5.104 15.095 1.468 1.00 97.31 356 ASP A CA 1
ATOM 2841 C C . ASP A 1 356 ? -3.769 15.606 0.888 1.00 97.31 356 ASP A C 1
ATOM 2843 O O . ASP A 1 356 ? -2.717 15.056 1.205 1.00 97.31 356 ASP A O 1
ATOM 2847 N N . ASP A 1 357 ? -3.779 16.649 0.053 1.00 97.56 357 ASP A N 1
ATOM 2848 C CA . ASP A 1 357 ? -2.604 17.208 -0.643 1.00 97.56 357 ASP A CA 1
ATOM 2849 C C . ASP A 1 357 ? -1.346 17.354 0.245 1.00 97.56 357 ASP A C 1
ATOM 2851 O O . ASP A 1 357 ? -0.272 16.877 -0.120 1.00 97.56 357 ASP A O 1
ATOM 2855 N N . SER A 1 358 ? -1.468 17.903 1.461 1.00 96.19 358 SER A N 1
ATOM 2856 C CA . SER A 1 358 ? -0.339 18.031 2.403 1.00 96.19 358 SER A CA 1
ATOM 2857 C C . SER A 1 358 ? 0.197 16.688 2.914 1.00 96.19 358 SER A C 1
ATOM 2859 O O . SER A 1 358 ? 1.398 16.551 3.162 1.00 96.19 358 SER A O 1
ATOM 2861 N N . THR A 1 359 ? -0.673 15.689 3.059 1.00 97.94 359 THR A N 1
ATOM 2862 C CA . THR A 1 359 ? -0.312 14.314 3.422 1.00 97.94 359 THR A CA 1
ATOM 2863 C C . THR A 1 359 ? 0.362 13.616 2.240 1.00 97.94 359 THR A C 1
ATOM 2865 O O . THR A 1 359 ? 1.404 12.991 2.414 1.00 97.94 359 THR A O 1
ATOM 2868 N N . PHE A 1 360 ? -0.159 13.774 1.020 1.00 98.75 360 PHE A N 1
ATOM 2869 C CA . PHE A 1 360 ? 0.438 13.204 -0.190 1.00 98.75 360 PHE A CA 1
ATOM 2870 C C . PHE A 1 360 ? 1.811 13.799 -0.520 1.00 98.75 360 PHE A C 1
ATOM 2872 O O . PHE A 1 360 ? 2.724 13.049 -0.853 1.00 98.75 360 PHE A O 1
ATOM 2879 N N . ILE A 1 361 ? 2.006 15.107 -0.331 1.00 98.44 361 ILE A N 1
ATOM 2880 C CA . ILE A 1 361 ? 3.322 15.754 -0.444 1.00 98.44 361 ILE A CA 1
ATOM 2881 C C . ILE A 1 361 ? 4.313 15.165 0.574 1.00 98.44 361 ILE A C 1
ATOM 2883 O O . ILE A 1 361 ? 5.472 14.924 0.235 1.00 98.44 361 ILE A O 1
ATOM 2887 N N . MET A 1 362 ? 3.875 14.888 1.808 1.00 97.38 362 MET A N 1
ATOM 2888 C CA . MET A 1 362 ? 4.709 14.233 2.825 1.00 97.38 362 MET A CA 1
ATOM 2889 C C . MET A 1 362 ? 5.064 12.787 2.431 1.00 97.38 362 MET A C 1
ATOM 2891 O O . MET A 1 362 ? 6.234 12.405 2.501 1.00 97.38 362 MET A O 1
ATOM 2895 N N . LEU A 1 363 ? 4.094 12.014 1.932 1.00 98.62 363 LEU A N 1
ATOM 2896 C CA . LEU A 1 363 ? 4.301 10.650 1.436 1.00 98.62 363 LEU A CA 1
ATOM 2897 C C . LEU A 1 363 ? 5.255 10.608 0.229 1.00 98.62 363 LEU A C 1
ATOM 2899 O O . LEU A 1 363 ? 6.203 9.824 0.236 1.00 98.62 363 LEU A O 1
ATOM 2903 N N . ALA A 1 364 ? 5.077 11.482 -0.762 1.00 98.75 364 ALA A N 1
ATOM 2904 C CA . ALA A 1 364 ? 5.946 11.568 -1.935 1.00 98.75 364 ALA A CA 1
ATOM 2905 C C . ALA A 1 364 ? 7.390 11.940 -1.552 1.00 98.75 364 ALA A C 1
ATOM 2907 O O . ALA A 1 364 ? 8.335 11.251 -1.947 1.00 98.75 364 ALA A O 1
ATOM 2908 N N . LYS A 1 365 ? 7.572 12.954 -0.688 1.00 98.06 365 LYS A N 1
ATOM 2909 C CA . LYS A 1 365 ? 8.900 13.325 -0.164 1.00 98.06 365 LYS A CA 1
ATOM 2910 C C . LYS A 1 365 ? 9.534 12.216 0.668 1.00 98.06 365 LYS A C 1
ATOM 2912 O O . LYS A 1 365 ? 10.756 12.077 0.658 1.00 98.06 365 LYS A O 1
ATOM 2917 N N . SER A 1 366 ? 8.735 11.379 1.335 1.00 98.00 366 SER A N 1
ATOM 2918 C CA . SER A 1 366 ? 9.271 10.247 2.094 1.00 98.00 366 SER A CA 1
ATOM 2919 C C . SER A 1 366 ? 10.025 9.236 1.219 1.00 98.00 366 SER A C 1
ATOM 2921 O O . SER A 1 366 ? 10.987 8.629 1.698 1.00 98.00 366 SER A O 1
ATOM 2923 N N . TYR A 1 367 ? 9.638 9.105 -0.057 1.00 98.75 367 TYR A N 1
ATOM 2924 C CA . TYR A 1 367 ? 10.359 8.321 -1.059 1.00 98.75 367 TYR A CA 1
ATOM 2925 C C . TYR A 1 367 ? 11.485 9.143 -1.698 1.00 98.75 367 TYR A C 1
ATOM 2927 O O . TYR A 1 367 ? 12.639 8.720 -1.660 1.00 98.75 367 TYR A O 1
ATOM 2935 N N . SER A 1 368 ? 11.194 10.336 -2.233 1.00 98.19 368 SER A N 1
ATOM 2936 C CA . SER A 1 368 ? 12.164 11.102 -3.038 1.00 98.19 368 SER A CA 1
ATOM 2937 C C . SER A 1 368 ? 13.406 11.560 -2.262 1.00 98.19 368 SER A C 1
ATOM 2939 O O . SER A 1 368 ? 14.490 11.666 -2.842 1.00 98.19 368 SER A O 1
ATOM 2941 N N . GLN A 1 369 ? 13.281 11.786 -0.949 1.00 97.38 369 GLN A N 1
ATOM 2942 C CA . GLN A 1 369 ? 14.385 12.161 -0.054 1.00 97.38 369 GLN A CA 1
ATOM 2943 C C . GLN A 1 369 ? 15.184 10.956 0.471 1.00 97.38 369 GLN A C 1
ATOM 2945 O O . GLN A 1 369 ? 16.304 11.129 0.942 1.00 97.38 369 GLN A O 1
ATOM 2950 N N . ALA A 1 370 ? 14.629 9.741 0.393 1.00 98.12 370 ALA A N 1
ATOM 2951 C CA . ALA A 1 370 ? 15.328 8.493 0.719 1.00 98.12 370 ALA A CA 1
ATOM 2952 C C . ALA A 1 370 ? 15.868 7.764 -0.529 1.00 98.12 370 ALA A C 1
ATOM 2954 O O . ALA A 1 370 ? 16.743 6.896 -0.421 1.00 98.12 370 ALA A O 1
ATOM 2955 N N . HIS A 1 371 ? 15.388 8.123 -1.722 1.00 97.62 371 HIS A N 1
ATOM 2956 C CA . HIS A 1 371 ? 16.018 7.757 -2.984 1.00 97.62 371 HIS A CA 1
ATOM 2957 C C . HIS A 1 371 ? 17.319 8.540 -3.140 1.00 97.62 371 HIS A C 1
ATOM 2959 O O . HIS A 1 371 ? 17.339 9.755 -2.952 1.00 97.62 371 HIS A O 1
ATOM 2965 N N . LYS A 1 372 ? 18.404 7.867 -3.536 1.00 94.06 372 LYS A N 1
ATOM 2966 C CA . LYS A 1 372 ? 19.745 8.481 -3.569 1.00 94.06 372 LYS A CA 1
ATOM 2967 C C . LYS A 1 372 ? 19.844 9.716 -4.476 1.00 94.06 372 LYS A C 1
ATOM 2969 O O . LYS A 1 372 ? 20.692 10.571 -4.245 1.00 94.06 372 LYS A O 1
ATOM 2974 N N . GLN A 1 373 ? 18.997 9.791 -5.505 1.00 93.12 373 GLN A N 1
ATOM 2975 C CA . GLN A 1 373 ? 19.062 10.826 -6.543 1.00 93.12 373 GLN A CA 1
ATOM 2976 C C . GLN A 1 373 ? 17.755 11.605 -6.767 1.00 93.12 373 GLN A C 1
ATOM 2978 O O . GLN A 1 373 ? 17.813 12.694 -7.318 1.00 93.12 373 GLN A O 1
ATOM 2983 N N . MET A 1 374 ? 16.575 11.113 -6.360 1.00 96.00 374 MET A N 1
ATOM 2984 C CA . MET A 1 374 ? 15.295 11.616 -6.915 1.00 96.00 374 MET A CA 1
ATOM 2985 C C . MET A 1 374 ? 15.002 13.069 -6.523 1.00 96.00 374 MET A C 1
ATOM 2987 O O . MET A 1 374 ? 14.508 13.840 -7.333 1.00 96.00 374 MET A O 1
ATOM 2991 N N . SER A 1 375 ? 15.347 13.459 -5.296 1.00 92.69 375 SER A N 1
ATOM 2992 C CA . SER A 1 375 ? 15.184 14.828 -4.786 1.00 92.69 375 SER A CA 1
ATOM 2993 C C . SER A 1 375 ? 16.264 15.821 -5.244 1.00 92.69 375 SER A C 1
ATOM 2995 O O . SER A 1 375 ? 16.205 16.988 -4.864 1.00 92.69 375 SER A O 1
ATOM 2997 N N . GLN A 1 376 ? 17.255 15.385 -6.034 1.00 87.44 376 GLN A N 1
ATOM 2998 C CA . GLN A 1 376 ? 18.433 16.190 -6.399 1.00 87.44 376 GLN A CA 1
ATOM 2999 C C . GLN A 1 376 ? 18.731 16.196 -7.904 1.00 87.44 376 GLN A C 1
ATOM 3001 O O . GLN A 1 376 ? 19.147 17.223 -8.443 1.00 87.44 376 GLN A O 1
ATOM 3006 N N . ASP A 1 377 ? 18.550 15.063 -8.584 1.00 78.12 377 ASP A N 1
ATOM 3007 C CA . ASP A 1 377 ? 18.911 14.895 -9.985 1.00 78.12 377 ASP A CA 1
ATOM 3008 C C . ASP A 1 377 ? 17.797 15.366 -10.925 1.00 78.12 377 ASP A C 1
ATOM 3010 O O . ASP A 1 377 ? 16.722 14.777 -11.019 1.00 78.12 377 ASP A O 1
ATOM 3014 N N . LYS A 1 378 ? 18.107 16.428 -11.669 1.00 77.25 378 LYS A N 1
ATOM 3015 C CA . LYS A 1 378 ? 17.240 17.037 -12.682 1.00 77.25 378 LYS A CA 1
ATOM 3016 C C . LYS A 1 378 ? 17.609 16.615 -14.113 1.00 77.25 378 LYS A C 1
ATOM 3018 O O . LYS A 1 378 ? 17.033 17.144 -15.060 1.00 77.25 378 LYS A O 1
ATOM 3023 N N . SER A 1 379 ? 18.551 15.679 -14.286 1.00 75.12 379 SER A N 1
ATOM 3024 C CA . SER A 1 379 ? 18.975 15.156 -15.596 1.00 75.12 379 SER A CA 1
ATOM 3025 C C . SER A 1 379 ? 17.866 14.377 -16.307 1.00 75.12 379 SER A C 1
ATOM 3027 O O . SER A 1 379 ? 17.728 14.456 -17.525 1.00 75.12 379 SER A O 1
ATOM 3029 N N . CYS A 1 380 ? 17.058 13.657 -15.526 1.00 75.00 380 CYS A N 1
ATOM 3030 C CA . CYS A 1 380 ? 15.983 12.798 -16.001 1.00 75.00 380 CYS A CA 1
ATOM 3031 C C . CYS A 1 380 ? 14.676 13.567 -16.231 1.00 75.00 380 CYS A C 1
ATOM 3033 O O . CYS A 1 380 ? 13.971 13.367 -17.219 1.00 75.00 380 CYS A O 1
ATOM 3035 N N . SER A 1 381 ? 14.323 14.436 -15.284 1.00 71.19 381 SER A N 1
ATOM 3036 C CA . SER A 1 381 ? 13.116 15.262 -15.292 1.00 71.19 381 SER A CA 1
ATOM 3037 C C . SER A 1 381 ? 13.295 16.407 -14.296 1.00 71.19 381 SER A C 1
ATOM 3039 O O . SER A 1 381 ? 13.813 16.201 -13.201 1.00 71.19 381 SER A O 1
ATOM 3041 N N . ASN A 1 382 ? 12.871 17.622 -14.645 1.00 87.19 382 ASN A N 1
ATOM 3042 C CA . ASN A 1 382 ? 13.064 18.793 -13.786 1.00 87.19 382 ASN A CA 1
ATOM 3043 C C . ASN A 1 382 ? 11.918 18.959 -12.771 1.00 87.19 382 ASN A C 1
ATOM 3045 O O . ASN A 1 382 ? 11.117 19.884 -12.886 1.00 87.19 382 ASN A O 1
ATOM 3049 N N . PHE A 1 383 ? 11.855 18.073 -11.778 1.00 92.81 383 PHE A N 1
ATOM 3050 C CA . PHE A 1 383 ? 10.933 18.192 -10.645 1.00 92.81 383 PHE A CA 1
ATOM 3051 C C . PHE A 1 383 ? 11.646 18.786 -9.423 1.00 92.81 383 PHE A C 1
ATOM 3053 O O . PHE A 1 383 ? 12.827 18.519 -9.188 1.00 92.81 383 PHE A O 1
ATOM 3060 N N . ASP A 1 384 ? 10.961 19.637 -8.661 1.00 92.62 384 ASP A N 1
ATOM 3061 C CA . ASP A 1 384 ? 11.472 20.168 -7.392 1.00 92.62 384 ASP A CA 1
ATOM 3062 C C . ASP A 1 384 ? 11.132 19.203 -6.246 1.00 92.62 384 ASP A C 1
ATOM 3064 O O . ASP A 1 384 ? 10.091 18.546 -6.258 1.00 92.62 384 ASP A O 1
ATOM 3068 N N . ASP A 1 385 ? 12.065 19.034 -5.304 1.00 94.69 385 ASP A N 1
ATOM 3069 C CA . ASP A 1 385 ? 12.074 17.970 -4.282 1.00 94.69 385 ASP A CA 1
ATOM 3070 C C . ASP A 1 385 ? 11.893 16.526 -4.813 1.00 94.69 385 ASP A C 1
ATOM 3072 O O . ASP A 1 385 ? 11.743 15.592 -4.022 1.00 94.69 385 ASP A O 1
ATOM 3076 N N . GLY A 1 386 ? 11.936 16.303 -6.132 1.00 96.56 386 GLY A N 1
ATOM 3077 C CA . GLY A 1 386 ? 11.707 14.993 -6.747 1.00 96.56 386 GLY A CA 1
ATOM 3078 C C . GLY A 1 386 ? 10.257 14.506 -6.683 1.00 96.56 386 GLY A C 1
ATOM 3079 O O . GLY A 1 386 ? 10.031 13.295 -6.691 1.00 96.56 386 GLY A O 1
ATOM 3080 N N . ILE A 1 387 ? 9.282 15.416 -6.576 1.00 98.00 387 ILE A N 1
ATOM 3081 C CA . ILE A 1 387 ? 7.848 15.089 -6.479 1.00 98.00 387 ILE A CA 1
ATOM 3082 C C . ILE A 1 387 ? 7.023 15.812 -7.552 1.00 98.00 387 ILE A C 1
ATOM 3084 O O . ILE A 1 387 ? 7.441 16.850 -8.067 1.00 98.00 387 ILE A O 1
ATOM 3088 N N . THR A 1 388 ? 5.824 15.313 -7.866 1.00 97.81 388 THR A N 1
ATOM 3089 C CA . THR A 1 388 ? 4.867 16.053 -8.707 1.00 97.81 388 THR A CA 1
ATOM 3090 C C . THR A 1 388 ? 3.412 15.659 -8.454 1.00 97.81 388 THR A C 1
ATOM 3092 O O . THR A 1 388 ? 3.122 14.502 -8.161 1.00 97.81 388 THR A O 1
ATOM 3095 N N . ASN A 1 389 ? 2.481 16.604 -8.589 1.00 98.25 389 ASN A N 1
ATOM 3096 C CA . ASN A 1 389 ? 1.060 16.278 -8.699 1.00 98.25 389 ASN A CA 1
ATOM 3097 C C . ASN A 1 389 ? 0.783 15.780 -10.127 1.00 98.25 389 ASN A C 1
ATOM 3099 O O . ASN A 1 389 ? 1.123 16.482 -11.081 1.00 98.25 389 ASN A O 1
ATOM 3103 N N . GLY A 1 390 ? 0.152 14.615 -10.291 1.00 97.75 390 GLY A N 1
ATOM 3104 C CA . GLY A 1 390 ? 0.030 13.981 -11.612 1.00 97.75 390 GLY A CA 1
ATOM 3105 C C . GLY A 1 390 ? -0.662 14.856 -12.651 1.00 97.75 390 GLY A C 1
ATOM 3106 O O . GLY A 1 390 ? -0.107 15.107 -13.721 1.00 97.75 390 GLY A O 1
ATOM 3107 N N . ALA A 1 391 ? -1.792 15.465 -12.290 1.00 96.75 391 ALA A N 1
ATOM 3108 C CA . ALA A 1 391 ? -2.495 16.403 -13.157 1.00 96.75 391 ALA A CA 1
ATOM 3109 C C . ALA A 1 391 ? -1.651 17.624 -13.574 1.00 96.75 391 ALA A C 1
ATOM 3111 O O . ALA A 1 391 ? -1.893 18.176 -14.653 1.00 96.75 391 ALA A O 1
ATOM 3112 N N . ALA A 1 392 ? -0.678 18.048 -12.757 1.00 96.19 392 ALA A N 1
ATOM 3113 C CA . ALA A 1 392 ? 0.242 19.143 -13.065 1.00 96.19 392 ALA A CA 1
ATOM 3114 C C . ALA A 1 392 ? 1.345 18.731 -14.050 1.00 96.19 392 ALA A C 1
ATOM 3116 O O . ALA A 1 392 ? 1.732 19.548 -14.886 1.00 96.19 392 ALA A O 1
ATOM 3117 N N . TRP A 1 393 ? 1.812 17.479 -13.982 1.00 96.12 393 TRP A N 1
ATOM 3118 C CA . TRP A 1 393 ? 2.760 16.910 -14.941 1.00 96.12 393 TRP A CA 1
ATOM 3119 C C . TRP A 1 393 ? 2.074 16.621 -16.284 1.00 96.12 393 TRP A C 1
ATOM 3121 O O . TRP A 1 393 ? 2.428 17.237 -17.292 1.00 96.12 393 TRP A O 1
ATOM 3131 N N . TYR A 1 394 ? 1.069 15.742 -16.302 1.00 94.00 394 TYR A N 1
ATOM 3132 C CA . TYR A 1 394 ? 0.134 15.562 -17.416 1.00 94.00 394 TYR A CA 1
ATOM 3133 C C . TYR A 1 394 ? -1.137 14.829 -16.937 1.00 94.00 394 TYR A C 1
ATOM 3135 O O . TYR A 1 394 ? -1.031 13.798 -16.278 1.00 94.00 394 TYR A O 1
ATOM 3143 N N . PRO A 1 395 ? -2.350 15.316 -17.263 1.00 94.19 395 PRO A N 1
ATOM 3144 C CA . PRO A 1 395 ? -3.575 14.695 -16.776 1.00 94.19 395 PRO A CA 1
ATOM 3145 C C . PRO A 1 395 ? -3.841 13.334 -17.433 1.00 94.19 395 PRO A C 1
ATOM 3147 O O . PRO A 1 395 ? -3.704 13.191 -18.652 1.00 94.19 395 PRO A O 1
ATOM 3150 N N . ILE A 1 396 ? -4.276 12.356 -16.635 1.00 94.19 396 ILE A N 1
ATOM 3151 C CA . ILE A 1 396 ? -4.694 11.024 -17.101 1.00 94.19 396 ILE A CA 1
ATOM 3152 C C . ILE A 1 396 ? -6.033 10.615 -16.480 1.00 94.19 396 ILE A C 1
ATOM 3154 O O . ILE A 1 396 ? -6.375 11.035 -15.379 1.00 94.19 396 ILE A O 1
ATOM 3158 N N . GLU A 1 397 ? -6.786 9.760 -17.173 1.00 92.44 397 GLU A N 1
ATOM 3159 C CA . GLU A 1 397 ? -8.022 9.160 -16.657 1.00 92.44 397 GLU A CA 1
ATOM 3160 C C . GLU A 1 397 ? -7.875 7.638 -16.546 1.00 92.44 397 GLU A C 1
ATOM 3162 O O . GLU A 1 397 ? -7.129 7.025 -17.310 1.00 92.44 397 GLU A O 1
ATOM 3167 N N . GLY A 1 398 ? -8.594 7.023 -15.602 1.00 93.44 398 GLY A N 1
ATOM 3168 C CA . GLY A 1 398 ? -8.604 5.567 -15.413 1.00 93.44 398 GLY A CA 1
ATOM 3169 C C . GLY A 1 398 ? -7.317 4.973 -14.825 1.00 93.44 398 GLY A C 1
ATOM 3170 O O . GLY A 1 398 ? -7.029 3.796 -15.054 1.00 93.44 398 GLY A O 1
ATOM 3171 N N . GLY A 1 399 ? -6.546 5.776 -14.085 1.00 96.69 399 GLY A N 1
ATOM 3172 C CA . GLY A 1 399 ? -5.347 5.333 -13.372 1.00 96.69 399 GLY A CA 1
ATOM 3173 C C . GLY A 1 399 ? -5.645 4.619 -12.047 1.00 96.69 399 GLY A C 1
ATOM 3174 O O . GLY A 1 399 ? -6.645 4.898 -11.381 1.00 96.69 399 GLY A O 1
ATOM 3175 N N . MET A 1 400 ? -4.757 3.705 -11.646 1.00 97.94 400 MET A N 1
ATOM 3176 C CA . MET A 1 400 ? -4.901 2.917 -10.412 1.00 97.94 400 MET A CA 1
ATOM 3177 C C . MET A 1 400 ? -4.776 3.778 -9.145 1.00 97.94 400 MET A C 1
ATOM 3179 O O . MET A 1 400 ? -5.507 3.554 -8.183 1.00 97.94 400 MET A O 1
ATOM 3183 N N . GLN A 1 401 ? -3.899 4.785 -9.172 1.00 98.31 401 GLN A N 1
ATOM 3184 C CA . GLN A 1 401 ? -3.568 5.658 -8.042 1.00 98.31 401 GLN A CA 1
ATOM 3185 C C . GLN A 1 401 ? -4.797 6.422 -7.516 1.00 98.31 401 GLN A C 1
ATOM 3187 O O . GLN A 1 401 ? -5.194 6.269 -6.358 1.00 98.31 401 GLN A O 1
ATOM 3192 N N . ASP A 1 402 ? -5.439 7.207 -8.387 1.00 96.62 402 ASP A N 1
ATOM 3193 C CA . ASP A 1 402 ? -6.645 7.971 -8.050 1.00 96.62 402 ASP A CA 1
ATOM 3194 C C . ASP A 1 402 ? -7.823 7.045 -7.699 1.00 96.62 402 ASP A C 1
ATOM 3196 O O . ASP A 1 402 ? -8.586 7.337 -6.775 1.00 96.62 402 ASP A O 1
ATOM 3200 N N . TRP A 1 403 ? -7.953 5.897 -8.380 1.00 94.88 403 TRP A N 1
ATOM 3201 C CA . TRP A 1 403 ? -8.972 4.897 -8.050 1.00 94.88 403 TRP A CA 1
ATOM 3202 C C . TRP A 1 403 ? -8.783 4.342 -6.626 1.00 94.88 403 TRP A C 1
ATOM 3204 O O . TRP A 1 403 ? -9.747 4.274 -5.859 1.00 94.88 403 TRP A O 1
ATOM 3214 N N . SER A 1 404 ? -7.548 3.998 -6.248 1.00 95.62 404 SER A N 1
ATOM 3215 C CA . SER A 1 404 ? -7.207 3.471 -4.922 1.00 95.62 404 SER A CA 1
ATOM 3216 C C . SER A 1 404 ? -7.606 4.439 -3.809 1.00 95.62 404 SER A C 1
ATOM 3218 O O . SER A 1 404 ? -8.283 4.025 -2.866 1.00 95.62 404 SER A O 1
ATOM 3220 N N . TYR A 1 405 ? -7.257 5.722 -3.946 1.00 95.81 405 TYR A N 1
ATOM 3221 C CA . TYR A 1 405 ? -7.586 6.753 -2.958 1.00 95.81 405 TYR A CA 1
ATOM 3222 C C . TYR A 1 405 ? -9.102 6.968 -2.820 1.00 95.81 405 TYR A C 1
ATOM 3224 O O . TYR A 1 405 ? -9.612 7.034 -1.708 1.00 95.81 405 TYR A O 1
ATOM 3232 N N . VAL A 1 406 ? -9.844 7.029 -3.931 1.00 92.50 406 VAL A N 1
ATOM 3233 C CA . VAL A 1 406 ? -11.268 7.419 -3.917 1.00 92.50 406 VAL A CA 1
ATOM 3234 C C . VAL A 1 406 ? -12.224 6.285 -3.539 1.00 92.50 406 VAL A C 1
ATOM 3236 O O . VAL A 1 406 ? -13.253 6.527 -2.903 1.00 92.50 406 VAL A O 1
ATOM 3239 N N . PHE A 1 407 ? -11.915 5.046 -3.927 1.00 90.06 407 PHE A N 1
ATOM 3240 C CA . PHE A 1 407 ? -12.807 3.898 -3.726 1.00 90.06 407 PHE A CA 1
ATOM 3241 C C . PHE A 1 407 ? -12.410 2.986 -2.557 1.00 90.06 407 PHE A C 1
ATOM 3243 O O . PHE A 1 407 ? -13.096 1.996 -2.312 1.00 90.06 407 PHE A O 1
ATOM 3250 N N . THR A 1 408 ? -11.330 3.292 -1.831 1.00 91.81 408 THR A N 1
ATOM 3251 C CA . THR A 1 408 ? -10.889 2.524 -0.651 1.00 91.81 408 THR A CA 1
ATOM 3252 C C . THR A 1 408 ? -10.392 3.469 0.457 1.00 91.81 408 THR A C 1
ATOM 3254 O O . THR A 1 408 ? -10.780 4.631 0.485 1.00 91.81 408 THR A O 1
ATOM 3257 N N . SER A 1 409 ? -9.576 3.001 1.408 1.00 93.62 409 SER A N 1
ATOM 3258 C CA . SER A 1 409 ? -8.837 3.869 2.348 1.00 93.62 409 SER A CA 1
ATOM 3259 C C . SER A 1 409 ? -7.324 3.913 2.063 1.00 93.62 409 SER A C 1
ATOM 3261 O O . SER A 1 409 ? -6.571 4.502 2.834 1.00 93.62 409 SER A O 1
ATOM 3263 N N . ASN A 1 410 ? -6.893 3.324 0.943 1.00 96.06 410 ASN A N 1
ATOM 3264 C CA . ASN A 1 410 ? -5.502 3.201 0.522 1.00 96.06 410 ASN A CA 1
ATOM 3265 C C . ASN A 1 410 ? -4.969 4.513 -0.067 1.00 96.06 410 ASN A C 1
ATOM 3267 O O . ASN A 1 410 ? -5.357 4.908 -1.169 1.00 96.06 410 ASN A O 1
ATOM 3271 N N . MET A 1 411 ? -4.032 5.161 0.623 1.00 98.12 411 MET A N 1
ATOM 3272 C CA . MET A 1 411 ? -3.288 6.286 0.061 1.00 98.12 411 MET A CA 1
ATOM 3273 C C . MET A 1 411 ? -2.213 5.757 -0.892 1.00 98.12 411 MET A C 1
ATOM 3275 O O . MET A 1 411 ? -1.185 5.241 -0.461 1.00 98.12 411 MET A O 1
ATOM 3279 N N . GLU A 1 412 ? -2.455 5.865 -2.197 1.00 98.75 412 GLU A N 1
ATOM 3280 C CA . GLU A 1 412 ? -1.538 5.378 -3.229 1.00 98.75 412 GLU A CA 1
ATOM 3281 C C . GLU A 1 412 ? -0.780 6.524 -3.907 1.00 98.75 412 GLU A C 1
ATOM 3283 O O . GLU A 1 412 ? -1.366 7.561 -4.217 1.00 98.75 412 GLU A O 1
ATOM 3288 N N . ILE A 1 413 ? 0.517 6.324 -4.158 1.00 98.88 413 ILE A N 1
ATOM 3289 C CA . ILE A 1 413 ? 1.335 7.198 -5.012 1.00 98.88 413 ILE A CA 1
ATOM 3290 C C . ILE A 1 413 ? 2.046 6.392 -6.103 1.00 98.88 413 ILE A C 1
ATOM 3292 O O . ILE A 1 413 ? 2.254 5.180 -5.970 1.00 98.88 413 ILE A O 1
ATOM 3296 N N . THR A 1 414 ? 2.424 7.078 -7.176 1.00 98.88 414 THR A N 1
ATOM 3297 C CA . THR A 1 414 ? 3.105 6.520 -8.349 1.00 98.88 414 THR A CA 1
ATOM 3298 C C . THR A 1 414 ? 4.595 6.861 -8.290 1.00 98.88 414 THR A C 1
ATOM 3300 O O . THR A 1 414 ? 4.982 8.003 -8.054 1.00 98.88 414 THR A O 1
ATOM 3303 N N . LEU A 1 415 ? 5.450 5.855 -8.452 1.00 98.75 415 LEU A N 1
ATOM 3304 C CA . LEU A 1 415 ? 6.888 5.924 -8.205 1.00 98.75 415 LEU A CA 1
ATOM 3305 C C . LEU A 1 415 ? 7.648 5.634 -9.500 1.00 98.75 415 LEU A C 1
ATOM 3307 O O . LEU A 1 415 ? 7.869 4.479 -9.858 1.00 98.75 415 LEU A O 1
ATOM 3311 N N . GLU A 1 416 ? 8.041 6.693 -10.199 1.00 98.31 416 GLU A N 1
ATOM 3312 C CA . GLU A 1 416 ? 8.840 6.647 -11.424 1.00 98.31 416 GLU A CA 1
ATOM 3313 C C . GLU A 1 416 ? 10.318 6.458 -11.057 1.00 98.31 416 GLU A C 1
ATOM 3315 O O . GLU A 1 416 ? 10.934 7.346 -10.461 1.00 98.31 416 GLU A O 1
ATOM 3320 N N . LEU A 1 417 ? 10.882 5.283 -11.352 1.00 97.06 417 LEU A N 1
ATOM 3321 C CA . LEU A 1 417 ? 12.172 4.850 -10.788 1.00 97.06 417 LEU A CA 1
ATOM 3322 C C . LEU A 1 417 ? 13.403 5.211 -11.639 1.00 97.06 417 LEU A C 1
ATOM 3324 O O . LEU A 1 417 ? 14.532 4.956 -11.218 1.00 97.06 417 LEU A O 1
ATOM 3328 N N . GLY A 1 418 ? 13.207 5.785 -12.827 1.00 94.00 418 GLY A N 1
ATOM 3329 C CA . GLY A 1 418 ? 14.256 6.268 -13.725 1.00 94.00 418 GLY A CA 1
ATOM 3330 C C . GLY A 1 418 ? 13.838 6.296 -15.201 1.00 94.00 418 GLY A C 1
ATOM 3331 O O . GLY A 1 418 ? 12.919 5.601 -15.631 1.00 94.00 418 GLY A O 1
ATOM 3332 N N . CYS A 1 419 ? 14.555 7.092 -15.998 1.00 91.88 419 CYS A N 1
ATOM 3333 C CA . CYS A 1 419 ? 14.160 7.445 -17.371 1.00 91.88 419 CYS A CA 1
ATOM 3334 C C . CYS A 1 419 ? 14.188 6.262 -18.348 1.00 91.88 419 CYS A C 1
ATOM 3336 O O . CYS A 1 419 ? 13.314 6.133 -19.203 1.00 91.88 419 CYS A O 1
ATOM 3338 N N . LYS A 1 420 ? 15.199 5.387 -18.245 1.00 93.25 420 LYS A N 1
ATOM 3339 C CA . LYS A 1 420 ? 15.255 4.169 -19.059 1.00 93.25 420 LYS A CA 1
ATOM 3340 C C . LYS A 1 420 ? 14.353 3.121 -18.409 1.00 93.25 420 LYS A C 1
ATOM 3342 O O . LYS A 1 420 ? 14.760 2.483 -17.445 1.00 93.25 420 LYS A O 1
ATOM 3347 N N . LYS A 1 421 ? 13.141 2.962 -18.952 1.00 94.56 421 LYS A N 1
ATOM 3348 C CA . LYS A 1 421 ? 12.108 2.017 -18.485 1.00 94.56 421 LYS A CA 1
ATOM 3349 C C . LYS A 1 421 ? 12.624 0.594 -18.257 1.00 94.56 421 LYS A C 1
ATOM 3351 O O . LYS A 1 421 ? 12.283 -0.046 -17.263 1.00 94.56 421 LYS A O 1
ATOM 3356 N N . TYR A 1 422 ? 13.458 0.155 -19.199 1.00 94.81 422 TYR A N 1
ATOM 3357 C CA . TYR A 1 422 ? 14.058 -1.167 -19.284 1.00 94.81 422 TYR A CA 1
ATOM 3358 C C . TYR A 1 422 ? 15.587 -1.006 -19.392 1.00 94.81 422 TYR A C 1
ATOM 3360 O O . TYR A 1 422 ? 16.129 -0.933 -20.498 1.00 94.81 422 TYR A O 1
ATOM 3368 N N . PRO A 1 423 ? 16.313 -0.835 -18.274 1.00 94.31 423 PRO A N 1
ATOM 3369 C CA . PRO A 1 423 ? 17.763 -0.641 -18.292 1.00 94.31 423 PRO A CA 1
ATOM 3370 C C . PRO A 1 423 ? 18.542 -1.925 -18.621 1.00 94.31 423 PRO A C 1
ATOM 3372 O O . PRO A 1 423 ? 17.983 -3.020 -18.659 1.00 94.31 423 PRO A O 1
ATOM 3375 N N . GLU A 1 424 ? 19.854 -1.810 -18.844 1.00 93.12 424 GLU A N 1
ATOM 3376 C CA . GLU A 1 424 ? 20.710 -2.999 -18.987 1.00 93.12 424 GLU A CA 1
ATOM 3377 C C . GLU A 1 424 ? 20.822 -3.747 -17.646 1.00 93.12 424 GLU A C 1
ATOM 3379 O O . GLU A 1 424 ? 20.833 -3.120 -16.585 1.00 93.12 424 GLU A O 1
ATOM 3384 N N . GLU A 1 425 ? 20.972 -5.078 -17.662 1.00 93.06 425 GLU A N 1
ATOM 3385 C CA . GLU A 1 425 ? 21.038 -5.882 -16.423 1.00 93.06 425 GLU A CA 1
ATOM 3386 C C . GLU A 1 425 ? 22.158 -5.430 -15.470 1.00 93.06 425 GLU A C 1
ATOM 3388 O O . GLU A 1 425 ? 21.982 -5.418 -14.250 1.00 93.06 425 GLU A O 1
ATOM 3393 N N . ASN A 1 426 ? 23.289 -4.970 -16.017 1.00 93.75 426 ASN A N 1
ATOM 3394 C CA . ASN A 1 426 ? 24.411 -4.453 -15.229 1.00 93.75 426 ASN A CA 1
ATOM 3395 C C . ASN A 1 426 ? 24.096 -3.139 -14.478 1.00 93.75 426 ASN A C 1
ATOM 3397 O O . ASN A 1 426 ? 24.844 -2.767 -13.574 1.00 93.75 426 ASN A O 1
ATOM 3401 N N . GLN A 1 427 ? 22.985 -2.464 -14.795 1.00 95.31 427 GLN A N 1
ATOM 3402 C CA . GLN A 1 427 ? 22.500 -1.275 -14.091 1.00 95.31 427 GLN A CA 1
ATOM 3403 C C . GLN A 1 427 ? 21.543 -1.623 -12.939 1.00 95.31 427 GLN A C 1
ATOM 3405 O O . GLN A 1 427 ? 21.365 -0.797 -12.045 1.00 95.31 427 GLN A O 1
ATOM 3410 N N . LEU A 1 428 ? 20.948 -2.824 -12.897 1.00 95.75 428 LEU A N 1
ATOM 3411 C CA . LEU A 1 428 ? 19.940 -3.195 -11.884 1.00 95.75 428 LEU A CA 1
ATOM 3412 C C . LEU A 1 428 ? 20.478 -3.100 -10.442 1.00 95.75 428 LEU A C 1
ATOM 3414 O O . LEU A 1 428 ? 19.746 -2.726 -9.528 1.00 95.75 428 LEU A O 1
ATOM 3418 N N . GLN A 1 429 ? 21.775 -3.353 -10.241 1.00 95.44 429 GLN A N 1
ATOM 3419 C CA . GLN A 1 429 ? 22.461 -3.157 -8.956 1.00 95.44 429 GLN A CA 1
ATOM 3420 C C . GLN A 1 429 ? 22.476 -1.683 -8.505 1.00 95.44 429 GLN A C 1
ATOM 3422 O O . GLN A 1 429 ? 22.407 -1.423 -7.301 1.00 95.44 429 GLN A O 1
ATOM 3427 N N . LEU A 1 430 ? 22.569 -0.724 -9.434 1.00 95.25 430 LEU A N 1
ATOM 3428 C CA . LEU A 1 430 ? 22.513 0.710 -9.131 1.00 95.25 430 LEU A CA 1
ATOM 3429 C C . LEU A 1 430 ? 21.090 1.106 -8.726 1.00 95.25 430 LEU A C 1
ATOM 3431 O O . LEU A 1 430 ? 20.896 1.585 -7.612 1.00 95.25 430 LEU A O 1
ATOM 3435 N N . TYR A 1 431 ? 20.099 0.778 -9.563 1.00 96.69 431 TYR A N 1
ATOM 3436 C CA . TYR A 1 431 ? 18.683 1.020 -9.264 1.00 96.69 431 TYR A CA 1
ATOM 3437 C C . TYR A 1 431 ? 18.271 0.450 -7.902 1.00 96.69 431 TYR A C 1
ATOM 3439 O O . TYR A 1 431 ? 17.633 1.146 -7.113 1.00 96.69 431 TYR A O 1
ATOM 3447 N N . TRP A 1 432 ? 18.690 -0.776 -7.573 1.00 97.50 432 TRP A N 1
ATOM 3448 C CA . TRP A 1 432 ? 18.460 -1.363 -6.252 1.00 97.50 432 TRP A CA 1
ATOM 3449 C C . TRP A 1 432 ? 19.098 -0.551 -5.112 1.00 97.50 432 TRP A C 1
ATOM 3451 O O . TRP A 1 432 ? 18.425 -0.247 -4.128 1.00 97.50 432 TRP A O 1
ATOM 3461 N N . ASN A 1 433 ? 20.368 -0.155 -5.234 1.00 96.25 433 ASN A N 1
ATOM 3462 C CA . ASN A 1 433 ? 21.061 0.620 -4.197 1.00 96.25 433 ASN A CA 1
ATOM 3463 C C . ASN A 1 433 ? 20.446 2.007 -3.964 1.00 96.25 433 ASN A C 1
ATOM 3465 O O . ASN A 1 433 ? 20.442 2.507 -2.830 1.00 96.25 433 ASN A O 1
ATOM 3469 N N . ASP A 1 434 ? 19.899 2.610 -5.014 1.00 96.44 434 ASP A N 1
ATOM 3470 C CA . ASP A 1 434 ? 19.280 3.927 -4.944 1.00 96.44 434 ASP A CA 1
ATOM 3471 C C . ASP A 1 434 ? 17.855 3.842 -4.365 1.00 96.44 434 ASP A C 1
ATOM 3473 O O . ASP A 1 434 ? 17.487 4.681 -3.534 1.00 96.44 434 ASP A O 1
ATOM 3477 N N . ASN A 1 435 ? 17.110 2.771 -4.680 1.00 98.19 435 ASN A N 1
ATOM 3478 C CA . ASN A 1 435 ? 15.719 2.560 -4.261 1.00 98.19 435 ASN A CA 1
ATOM 3479 C C . ASN A 1 435 ? 15.523 1.823 -2.926 1.00 98.19 435 ASN A C 1
ATOM 3481 O O . ASN A 1 435 ? 14.544 2.110 -2.244 1.00 98.19 435 ASN A O 1
ATOM 3485 N N . LYS A 1 436 ? 16.415 0.925 -2.482 1.00 97.81 436 LYS A N 1
ATOM 3486 C CA . LYS A 1 436 ? 16.188 0.090 -1.275 1.00 97.81 436 LYS A CA 1
ATOM 3487 C C . LYS A 1 436 ? 15.882 0.886 0.004 1.00 97.81 436 LYS A C 1
ATOM 3489 O O . LYS A 1 436 ? 15.032 0.485 0.794 1.00 97.81 436 LYS A O 1
ATOM 3494 N N . GLY A 1 437 ? 16.526 2.044 0.184 1.00 98.31 437 GLY A N 1
ATOM 3495 C CA . GLY A 1 437 ? 16.233 2.968 1.288 1.00 98.31 437 GLY A CA 1
ATOM 3496 C C . GLY A 1 437 ? 14.917 3.733 1.114 1.00 98.31 437 GLY A C 1
ATOM 3497 O O . GLY A 1 437 ? 14.210 3.967 2.091 1.00 98.31 437 GLY A O 1
ATOM 3498 N N . ALA A 1 438 ? 14.545 4.068 -0.122 1.00 98.69 438 ALA A N 1
ATOM 3499 C CA . ALA A 1 438 ? 13.273 4.713 -0.434 1.00 98.69 438 ALA A CA 1
ATOM 3500 C C . ALA A 1 438 ? 12.084 3.770 -0.194 1.00 98.69 438 ALA A C 1
ATOM 3502 O O . ALA A 1 438 ? 11.112 4.161 0.453 1.00 98.69 438 ALA A O 1
ATOM 3503 N N . LEU A 1 439 ? 12.216 2.508 -0.621 1.00 98.88 439 LEU A N 1
ATOM 3504 C CA . LEU A 1 439 ? 11.228 1.448 -0.411 1.00 98.88 439 LEU A CA 1
ATOM 3505 C C . LEU A 1 439 ? 10.938 1.223 1.083 1.00 98.88 439 LEU A C 1
ATOM 3507 O O . LEU A 1 439 ? 9.783 1.137 1.490 1.00 98.88 439 LEU A O 1
ATOM 3511 N N . LEU A 1 440 ? 11.981 1.198 1.920 1.00 98.75 440 LEU A N 1
ATOM 3512 C CA . LEU A 1 440 ? 11.838 1.113 3.378 1.00 98.75 440 LEU A CA 1
ATOM 3513 C C . LEU A 1 440 ? 11.206 2.379 3.985 1.00 98.75 440 LEU A C 1
ATOM 3515 O O . LEU A 1 440 ? 10.225 2.280 4.727 1.00 98.75 440 LEU A O 1
ATOM 3519 N N . SER A 1 441 ? 11.736 3.566 3.657 1.00 98.50 441 SER A N 1
ATOM 3520 C CA . SER A 1 441 ? 11.257 4.856 4.184 1.00 98.50 441 SER A CA 1
ATOM 3521 C C . SER A 1 441 ? 9.763 5.053 3.919 1.00 98.50 441 SER A C 1
ATOM 3523 O O . SER A 1 441 ? 9.024 5.430 4.833 1.00 98.50 441 SER A O 1
ATOM 3525 N N . PHE A 1 442 ? 9.314 4.739 2.700 1.00 98.81 442 PHE A N 1
ATOM 3526 C CA . PHE A 1 442 ? 7.937 4.945 2.275 1.00 98.81 442 PHE A CA 1
ATOM 3527 C C . PHE A 1 442 ? 6.938 4.035 2.989 1.00 98.81 442 PHE A C 1
ATOM 3529 O O . PHE A 1 442 ? 6.039 4.572 3.626 1.00 98.81 442 PHE A O 1
ATOM 3536 N N . ILE A 1 443 ? 7.082 2.699 2.979 1.00 98.44 443 ILE A N 1
ATOM 3537 C CA . ILE A 1 443 ? 6.089 1.844 3.674 1.00 98.44 443 ILE A CA 1
ATOM 3538 C C . ILE A 1 443 ? 6.042 2.124 5.178 1.00 98.44 443 ILE A C 1
ATOM 3540 O O . ILE A 1 443 ? 4.978 2.084 5.787 1.00 98.44 443 ILE A O 1
ATOM 3544 N N . THR A 1 444 ? 7.173 2.533 5.759 1.00 98.31 444 THR A N 1
ATOM 3545 C CA . THR A 1 444 ? 7.247 2.959 7.161 1.00 98.31 444 THR A CA 1
ATOM 3546 C C . THR A 1 444 ? 6.479 4.265 7.427 1.00 98.31 444 THR A C 1
ATOM 3548 O O . THR A 1 444 ? 6.269 4.619 8.582 1.00 98.31 444 THR A O 1
ATOM 3551 N N . GLN A 1 445 ? 5.991 4.997 6.416 1.00 97.69 445 GLN A N 1
ATOM 3552 C CA . GLN A 1 445 ? 5.103 6.142 6.658 1.00 97.69 445 GLN A CA 1
ATOM 3553 C C . GLN A 1 445 ? 3.721 5.734 7.180 1.00 97.69 445 GLN A C 1
ATOM 3555 O O . GLN A 1 445 ? 3.067 6.561 7.812 1.00 97.69 445 GLN A O 1
ATOM 3560 N N . VAL A 1 446 ? 3.316 4.466 7.040 1.00 97.38 446 VAL A N 1
ATOM 3561 C CA . VAL A 1 446 ? 2.035 3.962 7.565 1.00 97.38 446 VAL A CA 1
ATOM 3562 C C . VAL A 1 446 ? 1.885 4.124 9.087 1.00 97.38 446 VAL A C 1
ATOM 3564 O O . VAL A 1 446 ? 0.770 4.156 9.597 1.00 97.38 446 VAL A O 1
ATOM 3567 N N . VAL A 1 447 ? 2.996 4.298 9.816 1.00 95.00 447 VAL A N 1
ATOM 3568 C CA . VAL A 1 447 ? 3.014 4.486 11.278 1.00 95.00 447 VAL A CA 1
ATOM 3569 C C . VAL A 1 447 ? 2.726 5.925 11.740 1.00 95.00 447 VAL A C 1
ATOM 3571 O O . VAL A 1 447 ? 2.872 6.199 12.928 1.00 95.00 447 VAL A O 1
ATOM 3574 N N . HIS A 1 448 ? 2.351 6.849 10.843 1.00 94.81 448 HIS A N 1
ATOM 3575 C CA . HIS A 1 448 ? 2.124 8.280 11.134 1.00 94.81 448 HIS A CA 1
ATOM 3576 C C . HIS A 1 448 ? 0.634 8.667 11.030 1.00 94.81 448 HIS A C 1
ATOM 3578 O O . HIS A 1 448 ? -0.188 7.919 10.506 1.00 94.81 448 HIS A O 1
ATOM 3584 N N . GLY A 1 449 ? 0.274 9.866 11.502 1.00 95.94 449 GLY A N 1
ATOM 3585 C CA . GLY A 1 449 ? -1.108 10.359 11.489 1.00 95.94 449 GLY A CA 1
ATOM 3586 C C . GLY A 1 449 ? -1.868 9.982 12.760 1.00 95.94 449 GLY A C 1
ATOM 3587 O O . GLY A 1 449 ? -1.425 10.298 13.864 1.00 95.94 449 GLY A O 1
ATOM 3588 N N . ILE A 1 450 ? -3.008 9.308 12.614 1.00 96.12 450 ILE A N 1
ATOM 3589 C CA . ILE A 1 450 ? -3.788 8.740 13.724 1.00 96.12 450 ILE A CA 1
ATOM 3590 C C . ILE A 1 450 ? -4.170 7.284 13.436 1.00 96.12 450 ILE A C 1
ATOM 3592 O O . ILE A 1 450 ? -4.323 6.882 12.281 1.00 96.12 450 ILE A O 1
ATOM 3596 N N . ARG A 1 451 ? -4.372 6.500 14.494 1.00 95.50 451 ARG A N 1
ATOM 3597 C CA . ARG A 1 451 ? -4.876 5.119 14.424 1.00 95.50 451 ARG A CA 1
ATOM 3598 C C . ARG A 1 451 ? -5.750 4.805 15.632 1.00 95.50 451 ARG A C 1
ATOM 3600 O O . ARG A 1 451 ? -5.701 5.524 16.630 1.00 95.50 451 ARG A O 1
ATOM 3607 N N . GLY A 1 452 ? -6.478 3.700 15.581 1.00 94.62 452 GLY A N 1
ATOM 3608 C CA . GLY A 1 452 ? -7.149 3.153 16.755 1.00 94.62 452 GLY A CA 1
ATOM 3609 C C . GLY A 1 452 ? -8.435 2.432 16.403 1.00 94.62 452 GLY A C 1
ATOM 3610 O O . GLY A 1 452 ? -8.498 1.762 15.379 1.00 94.62 452 GLY A O 1
ATOM 3611 N N . PHE A 1 453 ? -9.439 2.544 17.273 1.00 95.19 453 PHE A N 1
ATOM 3612 C CA . PHE A 1 453 ? -10.633 1.698 17.228 1.00 95.19 453 PHE A CA 1
ATOM 3613 C C . PHE A 1 453 ? -11.936 2.477 17.421 1.00 95.19 453 PHE A C 1
ATOM 3615 O O . PHE A 1 453 ? -11.991 3.489 18.126 1.00 95.19 453 PHE A O 1
ATOM 3622 N N . VAL A 1 454 ? -13.009 1.947 16.835 1.00 95.44 454 VAL A N 1
ATOM 3623 C CA . VAL A 1 454 ? -14.396 2.353 17.069 1.00 95.44 454 VAL A CA 1
ATOM 3624 C C . VAL A 1 454 ? -15.158 1.171 17.662 1.00 95.44 454 VAL A C 1
ATOM 3626 O O . VAL A 1 454 ? -15.346 0.154 16.998 1.00 95.44 454 VAL A O 1
ATOM 3629 N N . TYR A 1 455 ? -15.630 1.319 18.897 1.00 92.25 455 TYR A N 1
ATOM 3630 C CA . TYR A 1 455 ? -16.384 0.305 19.634 1.00 92.25 455 TYR A CA 1
ATOM 3631 C C . TYR A 1 455 ? -17.840 0.726 19.866 1.00 92.25 455 TYR A C 1
ATOM 3633 O O . TYR A 1 455 ? -18.156 1.915 19.949 1.00 92.25 455 TYR A O 1
ATOM 3641 N N . ASP A 1 456 ? -18.726 -0.250 20.049 1.00 88.44 456 ASP A N 1
ATOM 3642 C CA . ASP A 1 456 ? -20.060 -0.048 20.622 1.00 88.44 456 ASP A CA 1
ATOM 3643 C C . ASP A 1 456 ? -19.943 0.074 22.149 1.00 88.44 456 ASP A C 1
ATOM 3645 O O . ASP A 1 456 ? -19.392 -0.801 22.817 1.00 88.44 456 ASP A O 1
ATOM 3649 N N . ILE A 1 457 ? -20.466 1.156 22.730 1.00 88.94 457 ILE A N 1
ATOM 3650 C CA . ILE A 1 457 ? -20.339 1.417 24.171 1.00 88.94 457 ILE A CA 1
ATOM 3651 C C . ILE A 1 457 ? -21.070 0.386 25.059 1.00 88.94 457 ILE A C 1
ATOM 3653 O O . ILE A 1 457 ? -20.727 0.250 26.234 1.00 88.94 457 ILE A O 1
ATOM 3657 N N . LYS A 1 458 ? -22.066 -0.343 24.535 1.00 84.38 458 LYS A N 1
ATOM 3658 C CA . LYS A 1 458 ? -22.826 -1.364 25.278 1.00 84.38 458 LYS A CA 1
ATOM 3659 C C . LYS A 1 458 ? -22.149 -2.731 25.228 1.00 84.38 458 LYS A C 1
ATOM 3661 O O . LYS A 1 458 ? -22.029 -3.375 26.265 1.00 84.38 458 LYS A O 1
ATOM 3666 N N . THR A 1 459 ? -21.744 -3.188 24.043 1.00 80.94 459 THR A N 1
ATOM 3667 C CA . THR A 1 459 ? -21.167 -4.535 23.850 1.00 80.94 459 THR A CA 1
ATOM 3668 C C . THR A 1 459 ? -19.644 -4.561 23.966 1.00 80.94 459 THR A C 1
ATOM 3670 O O . THR A 1 459 ? -19.076 -5.636 24.127 1.00 80.94 459 THR A O 1
ATOM 3673 N N . GLN A 1 460 ? -18.986 -3.400 23.862 1.00 81.00 460 GLN A N 1
ATOM 3674 C CA . GLN A 1 460 ? -17.535 -3.237 23.699 1.00 81.00 460 GLN A CA 1
ATOM 3675 C C . GLN A 1 460 ? -16.964 -3.951 22.451 1.00 81.00 460 GLN A C 1
ATOM 3677 O O . GLN A 1 460 ? -15.754 -4.082 22.314 1.00 81.00 460 GLN A O 1
ATOM 3682 N N . THR A 1 461 ? -17.803 -4.386 21.504 1.00 81.12 461 THR A N 1
ATOM 3683 C CA . THR A 1 461 ? -17.342 -4.969 20.232 1.00 81.12 461 THR A CA 1
ATOM 3684 C C . THR A 1 461 ? -16.962 -3.885 19.231 1.00 81.12 461 THR A C 1
ATOM 3686 O O . THR A 1 461 ? -17.592 -2.824 19.197 1.00 81.12 461 THR A O 1
ATOM 3689 N N . GLY A 1 462 ? -15.976 -4.169 18.379 1.00 87.31 462 GLY A N 1
ATOM 3690 C CA . GLY A 1 462 ? -15.606 -3.300 17.264 1.00 87.31 462 GLY A CA 1
ATOM 3691 C C . GLY A 1 462 ? -16.765 -3.065 16.290 1.00 87.31 462 GLY A C 1
ATOM 3692 O O . GLY A 1 462 ? -17.576 -3.959 16.042 1.00 87.31 462 GLY A O 1
ATOM 3693 N N . ILE A 1 463 ? -16.853 -1.856 15.738 1.00 88.00 463 ILE A N 1
ATOM 3694 C CA . ILE A 1 463 ? -17.870 -1.456 14.761 1.00 88.00 463 ILE A CA 1
ATOM 3695 C C . ILE A 1 463 ? -17.221 -1.419 13.370 1.00 88.00 463 ILE A C 1
ATOM 3697 O O . ILE A 1 463 ? -16.533 -0.444 13.062 1.00 88.00 463 ILE A O 1
ATOM 3701 N N . PRO A 1 464 ? -17.443 -2.424 12.501 1.00 88.88 464 PRO A N 1
ATOM 3702 C CA . PRO A 1 464 ? -16.889 -2.433 11.150 1.00 88.88 464 PRO A CA 1
ATOM 3703 C C . PRO A 1 464 ? -17.644 -1.492 10.202 1.00 88.88 464 PRO A C 1
ATOM 3705 O O . PRO A 1 464 ? -18.880 -1.422 10.223 1.00 88.88 464 PRO A O 1
ATOM 3708 N N . GLY A 1 465 ? -16.909 -0.800 9.327 1.00 89.62 465 GLY A N 1
ATOM 3709 C CA . GLY A 1 465 ? -17.446 0.179 8.379 1.00 89.62 465 GLY A CA 1
ATOM 3710 C C . GLY A 1 465 ? -17.948 1.479 9.021 1.00 89.62 465 GLY A C 1
ATOM 3711 O O . GLY A 1 465 ? -18.847 2.121 8.472 1.00 89.62 465 GLY A O 1
ATOM 3712 N N . ALA A 1 466 ? -17.444 1.852 10.197 1.00 93.62 466 ALA A N 1
ATOM 3713 C CA . ALA A 1 466 ? -17.607 3.203 10.727 1.00 93.62 466 ALA A CA 1
ATOM 3714 C C . ALA A 1 466 ? -16.748 4.172 9.904 1.00 93.62 466 ALA A C 1
ATOM 3716 O O . ALA A 1 466 ? -15.609 3.856 9.576 1.00 93.62 466 ALA A O 1
ATOM 3717 N N . SER A 1 467 ? -17.308 5.328 9.558 1.00 95.50 467 SER A N 1
ATOM 3718 C CA . SER A 1 467 ? -16.614 6.392 8.830 1.00 95.50 467 SER A CA 1
ATOM 3719 C C . SER A 1 467 ? -15.826 7.244 9.825 1.00 95.50 467 SER A C 1
ATOM 3721 O O . SER A 1 467 ? -16.355 7.645 10.862 1.00 95.50 467 SER A O 1
ATOM 3723 N N . ILE A 1 468 ? -14.553 7.485 9.517 1.00 97.38 468 ILE A N 1
ATOM 3724 C CA . ILE A 1 468 ? -13.641 8.363 10.248 1.00 97.38 468 ILE A CA 1
ATOM 3725 C C . ILE A 1 468 ? -13.418 9.602 9.386 1.00 97.38 468 ILE A C 1
ATOM 3727 O O . ILE A 1 468 ? -12.725 9.558 8.365 1.00 97.38 468 ILE A O 1
ATOM 3731 N N . SER A 1 469 ? -14.016 10.709 9.809 1.00 96.25 469 SER A N 1
ATOM 3732 C CA . SER A 1 469 ? -13.914 12.013 9.157 1.00 96.25 469 SER A CA 1
ATOM 3733 C C . SER A 1 469 ? -12.968 12.936 9.924 1.00 96.25 469 SER A C 1
ATOM 3735 O O . SER A 1 469 ? -12.883 12.890 11.155 1.00 96.25 469 SER A O 1
ATOM 3737 N N . VAL A 1 470 ? -12.243 13.781 9.190 1.00 96.81 470 VAL A N 1
ATOM 3738 C CA . VAL A 1 470 ? -11.256 14.720 9.741 1.00 96.81 470 VAL A CA 1
ATOM 3739 C C . VAL A 1 470 ? -11.704 16.135 9.399 1.00 96.81 470 VAL A C 1
ATOM 3741 O O . VAL A 1 470 ? -11.788 16.499 8.226 1.00 96.81 470 VAL A O 1
ATOM 3744 N N . HIS A 1 471 ? -12.010 16.953 10.405 1.00 94.06 471 HIS A N 1
ATOM 3745 C CA . HIS A 1 471 ? -12.497 18.308 10.172 1.00 94.06 471 HIS A CA 1
ATOM 3746 C C . HIS A 1 471 ? -11.457 19.137 9.402 1.00 94.06 471 HIS A C 1
ATOM 3748 O O . HIS A 1 471 ? -10.328 19.321 9.853 1.00 94.06 471 HIS A O 1
ATOM 3754 N N . GLY A 1 472 ? -11.856 19.639 8.231 1.00 90.94 472 GLY A N 1
ATOM 3755 C CA . GLY A 1 472 ? -10.978 20.330 7.282 1.00 90.94 472 GLY A CA 1
ATOM 3756 C C . GLY A 1 472 ? -10.625 19.506 6.036 1.00 90.94 472 GLY A C 1
ATOM 3757 O O . GLY A 1 472 ? -10.385 20.097 4.985 1.00 90.94 472 GLY A O 1
ATOM 3758 N N . ILE A 1 473 ? -10.707 18.175 6.083 1.00 94.19 473 ILE A N 1
ATOM 3759 C CA . ILE A 1 473 ? -10.367 17.282 4.964 1.00 94.19 473 ILE A CA 1
ATOM 3760 C C . ILE A 1 473 ? -11.652 16.633 4.429 1.00 94.19 473 ILE A C 1
ATOM 3762 O O . ILE A 1 473 ? -12.359 15.940 5.149 1.00 94.19 473 ILE A O 1
ATOM 3766 N N . GLU A 1 474 ? -11.978 16.859 3.153 1.00 92.44 474 GLU A N 1
ATOM 3767 C CA . GLU A 1 474 ? -13.144 16.246 2.479 1.00 92.44 474 GLU A CA 1
ATOM 3768 C C . GLU A 1 474 ? -12.811 14.844 1.933 1.00 92.44 474 GLU A C 1
ATOM 3770 O O . GLU A 1 474 ? -13.055 14.534 0.770 1.00 92.44 474 GLU A O 1
ATOM 3775 N N . HIS A 1 475 ? -12.221 14.008 2.788 1.00 92.00 475 HIS A N 1
ATOM 3776 C CA . HIS A 1 475 ? -11.953 12.598 2.528 1.00 92.00 475 HIS A CA 1
ATOM 3777 C C . HIS A 1 475 ? -11.930 11.810 3.848 1.00 92.00 475 HIS A C 1
ATOM 3779 O O . HIS A 1 475 ? -11.173 12.138 4.771 1.00 92.00 475 HIS A O 1
ATOM 3785 N N . ASN A 1 476 ? -12.747 10.760 3.920 1.00 93.06 476 ASN A N 1
ATOM 3786 C CA . ASN A 1 476 ? -12.907 9.901 5.093 1.00 93.06 476 ASN A CA 1
ATOM 3787 C C . ASN A 1 476 ? -12.208 8.555 4.860 1.00 93.06 476 ASN A C 1
ATOM 3789 O O . ASN A 1 476 ? -12.018 8.143 3.720 1.00 93.06 476 ASN A O 1
ATOM 3793 N N . VAL A 1 477 ? -11.891 7.834 5.932 1.00 94.62 477 VAL A N 1
ATOM 3794 C CA . VAL A 1 477 ? -11.525 6.403 5.869 1.00 94.62 477 VAL A CA 1
ATOM 3795 C C . VAL A 1 477 ? -12.547 5.572 6.634 1.00 94.62 477 VAL A C 1
ATOM 3797 O O . VAL A 1 477 ? -13.350 6.132 7.382 1.00 94.62 477 VAL A O 1
ATOM 3800 N N . ILE A 1 478 ? -12.539 4.251 6.456 1.00 93.25 478 ILE A N 1
ATOM 3801 C CA . ILE A 1 478 ? -13.473 3.351 7.147 1.00 93.25 478 ILE A CA 1
ATOM 3802 C C . ILE A 1 478 ? -12.756 2.374 8.080 1.00 93.25 478 ILE A C 1
ATOM 3804 O O . ILE A 1 478 ? -11.613 1.996 7.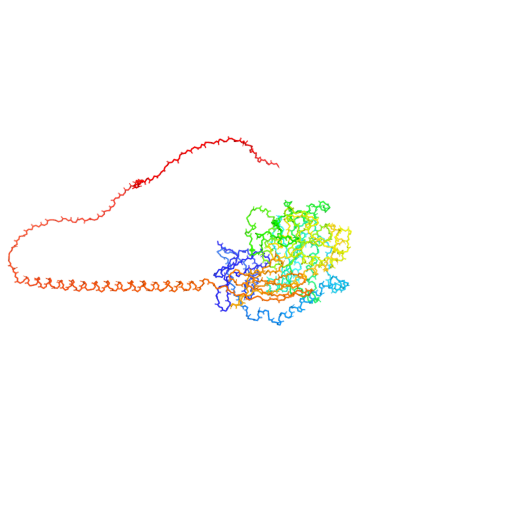831 1.00 93.25 478 ILE A O 1
ATOM 3808 N N . THR A 1 479 ? -13.442 1.930 9.133 1.00 94.12 479 THR A N 1
ATOM 3809 C CA . THR A 1 479 ? -12.947 0.847 9.994 1.00 94.12 479 THR A CA 1
ATOM 3810 C C . THR A 1 479 ? -13.059 -0.525 9.331 1.00 94.12 479 THR A C 1
ATOM 3812 O O . THR A 1 479 ? -14.030 -0.811 8.616 1.00 94.12 479 THR A O 1
ATOM 3815 N N . TYR A 1 480 ? -12.103 -1.406 9.623 1.00 90.62 480 TYR A N 1
ATOM 3816 C CA . TYR A 1 480 ? -12.112 -2.799 9.186 1.00 90.62 480 TYR A CA 1
ATOM 3817 C C . TYR A 1 480 ? -12.835 -3.715 10.196 1.00 90.62 480 TYR A C 1
ATOM 3819 O O . TYR A 1 480 ? -13.708 -3.273 10.947 1.00 90.62 480 TYR A O 1
ATOM 3827 N N . GLN A 1 481 ? -12.604 -5.030 10.129 1.00 83.69 481 GLN A N 1
ATOM 3828 C CA . GLN A 1 481 ? -13.497 -6.035 10.712 1.00 83.69 481 GLN A CA 1
ATOM 3829 C C . GLN A 1 481 ? -13.522 -6.044 12.244 1.00 83.69 481 GLN A C 1
ATOM 3831 O O . GLN A 1 481 ? -14.560 -6.398 12.802 1.00 83.69 481 GLN A O 1
ATOM 3836 N N . ASP A 1 482 ? -12.453 -5.627 12.924 1.00 84.38 482 ASP A N 1
ATOM 3837 C CA . ASP A 1 482 ? -12.406 -5.521 14.388 1.00 84.38 482 ASP A CA 1
ATOM 3838 C C . ASP A 1 482 ? -12.676 -4.083 14.882 1.00 84.38 482 ASP A C 1
ATOM 3840 O O . ASP A 1 482 ? -12.480 -3.774 16.056 1.00 84.38 482 ASP A O 1
ATOM 3844 N N . GLY A 1 483 ? -13.190 -3.202 14.012 1.00 90.50 483 GLY A N 1
ATOM 3845 C CA . GLY A 1 483 ? -13.456 -1.792 14.326 1.00 90.50 483 GLY A CA 1
ATOM 3846 C C . GLY A 1 483 ? -12.206 -0.906 14.312 1.00 90.50 483 GLY A C 1
ATOM 3847 O O . GLY A 1 483 ? -12.284 0.265 14.674 1.00 90.50 483 GLY A O 1
ATOM 3848 N N . ASP A 1 484 ? -11.078 -1.464 13.891 1.00 94.06 484 ASP A N 1
ATOM 3849 C CA . ASP A 1 484 ? -9.768 -0.847 13.728 1.00 94.06 484 ASP A CA 1
ATOM 3850 C C . ASP A 1 484 ? -9.717 0.115 12.526 1.00 94.06 484 ASP A C 1
ATOM 3852 O O . ASP A 1 484 ? -10.388 -0.106 11.516 1.00 94.06 484 ASP A O 1
ATOM 3856 N N . PHE A 1 485 ? -8.937 1.196 12.622 1.00 96.31 485 PHE A N 1
ATOM 3857 C CA . PHE A 1 485 ? -8.686 2.135 11.524 1.00 96.31 485 PHE A CA 1
ATOM 3858 C C . PHE A 1 485 ? -7.298 2.784 11.593 1.00 96.31 485 PHE A C 1
ATOM 3860 O O . PHE A 1 485 ? -6.696 2.941 12.660 1.00 96.31 485 PHE A O 1
ATOM 3867 N N . PHE A 1 486 ? -6.860 3.280 10.435 1.00 97.38 486 PHE A N 1
ATOM 3868 C CA . PHE A 1 486 ? -5.643 4.066 10.253 1.00 97.38 486 PHE A CA 1
ATOM 3869 C C . PHE A 1 486 ? -5.959 5.263 9.360 1.00 97.38 486 PHE A C 1
ATOM 3871 O O . PHE A 1 486 ? -6.645 5.126 8.347 1.00 97.38 486 PHE A O 1
ATOM 3878 N N . ARG A 1 487 ? -5.460 6.444 9.720 1.00 97.38 487 ARG A N 1
ATOM 3879 C CA . ARG A 1 487 ? -5.615 7.667 8.933 1.00 97.38 487 ARG A CA 1
ATOM 3880 C C . ARG A 1 487 ? -4.301 8.434 8.957 1.00 97.38 487 ARG A C 1
ATOM 3882 O O . ARG A 1 487 ? -4.035 9.201 9.882 1.00 97.38 487 ARG A O 1
ATOM 3889 N N . ILE A 1 488 ? -3.486 8.221 7.925 1.00 97.44 488 ILE A N 1
ATOM 3890 C CA . ILE A 1 488 ? -2.269 9.009 7.709 1.00 97.44 488 ILE A CA 1
ATOM 3891 C C . ILE A 1 488 ? -2.688 10.473 7.512 1.00 97.44 488 ILE A C 1
ATOM 3893 O O . ILE A 1 488 ? -3.670 10.762 6.819 1.00 97.44 488 ILE A O 1
ATOM 3897 N N . LEU A 1 489 ? -1.968 11.380 8.174 1.00 96.12 489 LEU A N 1
ATOM 3898 C CA . LEU A 1 489 ? -2.192 12.825 8.171 1.00 96.12 489 LEU A CA 1
ATOM 3899 C C . LEU A 1 489 ? -0.846 13.551 8.241 1.00 96.12 489 LEU A C 1
ATOM 3901 O O . LEU A 1 489 ? 0.083 13.082 8.901 1.00 96.12 489 LEU A O 1
ATOM 3905 N N . SER A 1 490 ? -0.759 14.728 7.622 1.00 93.31 490 SER A N 1
ATOM 3906 C CA . SER A 1 490 ? 0.291 15.707 7.923 1.00 93.31 490 SER A CA 1
ATOM 3907 C C . SER A 1 490 ? 0.259 16.148 9.396 1.00 93.31 490 SER A C 1
ATOM 3909 O O . SER A 1 490 ? -0.791 16.103 10.044 1.00 93.31 490 SER A O 1
ATOM 3911 N N . TYR A 1 491 ? 1.389 16.629 9.923 1.00 88.94 491 TYR A N 1
ATOM 3912 C CA . TYR A 1 491 ? 1.452 17.189 11.278 1.00 88.94 491 TYR A CA 1
ATOM 3913 C C . TYR A 1 491 ? 0.461 18.358 11.439 1.00 88.94 491 TYR A C 1
ATOM 3915 O O . TYR A 1 491 ? 0.268 19.156 10.520 1.00 88.94 491 TYR A O 1
ATOM 3923 N N . GLY A 1 492 ? -0.189 18.461 12.597 1.00 88.00 492 GLY A N 1
ATOM 3924 C CA . GLY A 1 492 ? -1.262 19.430 12.816 1.00 88.00 492 GLY A CA 1
ATOM 3925 C C . GLY A 1 492 ? -2.099 19.139 14.057 1.00 88.00 492 GLY A C 1
ATOM 3926 O O . GLY A 1 492 ? -1.778 18.258 14.851 1.00 88.00 492 GLY A O 1
ATOM 3927 N N . ILE A 1 493 ? -3.183 19.895 14.225 1.00 88.31 493 ILE A N 1
ATOM 3928 C CA . ILE A 1 493 ? -4.179 19.696 15.283 1.00 88.31 493 ILE A CA 1
ATOM 3929 C C . ILE A 1 493 ? -5.541 19.573 14.602 1.00 88.31 493 ILE A C 1
ATOM 3931 O O . ILE A 1 493 ? -5.922 20.454 13.832 1.00 88.31 493 ILE A O 1
ATOM 3935 N N . TYR A 1 494 ? -6.257 18.484 14.879 1.00 92.88 494 TYR A N 1
ATOM 3936 C CA . TYR A 1 494 ? -7.460 18.098 14.145 1.00 92.88 494 TYR A CA 1
ATOM 3937 C C . TYR A 1 494 ? -8.628 17.758 15.080 1.00 92.88 494 TYR A C 1
ATOM 3939 O O . TYR A 1 494 ? -8.440 17.176 16.149 1.00 92.88 494 TYR A O 1
ATOM 3947 N N . ASP A 1 495 ? -9.850 18.059 14.642 1.00 95.50 495 ASP A N 1
ATOM 3948 C CA . ASP A 1 495 ? -11.072 17.494 15.220 1.00 95.50 495 ASP A CA 1
ATOM 3949 C C . ASP A 1 495 ? -11.459 16.260 14.387 1.00 95.50 495 ASP A C 1
ATOM 3951 O O . ASP A 1 495 ? -11.631 16.362 13.171 1.00 95.50 495 ASP A O 1
ATOM 3955 N N . ILE A 1 496 ? -11.570 15.093 15.026 1.00 98.19 496 ILE A N 1
ATOM 3956 C CA . ILE A 1 496 ? -11.833 13.802 14.370 1.00 98.19 496 ILE A CA 1
ATOM 3957 C C . ILE A 1 496 ? -13.216 13.301 14.786 1.00 98.19 496 ILE A C 1
ATOM 3959 O O . ILE A 1 496 ? -13.508 13.245 15.983 1.00 98.19 496 ILE A O 1
ATOM 3963 N N . THR A 1 497 ? -14.052 12.889 13.832 1.00 98.31 497 THR A N 1
ATOM 3964 C CA . THR A 1 497 ? -15.389 12.342 14.105 1.00 98.31 497 THR A CA 1
ATOM 3965 C C . THR A 1 497 ? -15.549 10.937 13.544 1.00 98.31 497 THR A C 1
ATOM 3967 O O . THR A 1 497 ? -15.403 10.729 12.340 1.00 98.31 497 THR A O 1
ATOM 3970 N N . ALA A 1 498 ? -15.920 9.997 14.418 1.00 98.00 498 ALA A N 1
ATOM 3971 C CA . ALA A 1 498 ? -16.365 8.663 14.035 1.00 98.00 498 ALA A CA 1
ATOM 3972 C C . ALA A 1 498 ? -17.899 8.591 13.979 1.00 98.00 498 ALA A C 1
ATOM 3974 O O . ALA A 1 498 ? -18.591 9.058 14.892 1.00 98.00 498 ALA A O 1
ATOM 3975 N N . GLU A 1 499 ? -18.429 7.976 12.925 1.00 95.94 499 GLU A N 1
ATOM 3976 C CA . GLU A 1 499 ? -19.865 7.840 12.667 1.00 95.94 499 GLU A CA 1
ATOM 3977 C C . GLU A 1 499 ? -20.222 6.451 12.107 1.00 95.94 499 GLU A C 1
ATOM 3979 O O . GLU A 1 499 ? -19.451 5.827 11.376 1.00 95.94 499 GLU A O 1
ATOM 3984 N N . ARG A 1 500 ? -21.426 5.956 12.414 1.00 93.56 500 ARG A N 1
ATOM 3985 C CA . ARG A 1 500 ? -21.985 4.733 11.819 1.00 93.56 500 ARG A CA 1
ATOM 3986 C C . ARG A 1 500 ? -23.507 4.826 11.785 1.00 93.56 500 ARG A C 1
ATOM 3988 O O . ARG A 1 500 ? -24.123 5.282 12.746 1.00 93.56 500 ARG A O 1
ATOM 3995 N N . VAL A 1 501 ? -24.132 4.348 10.709 1.00 89.88 501 VAL A N 1
ATOM 3996 C CA . VAL A 1 501 ? -25.597 4.217 10.642 1.00 89.88 501 VAL A CA 1
ATOM 3997 C C . VAL A 1 501 ? -26.083 3.336 11.800 1.00 89.88 501 VAL A C 1
ATOM 3999 O O . VAL A 1 501 ? -25.565 2.243 12.009 1.00 89.88 501 VAL A O 1
ATOM 4002 N N . GLY A 1 502 ? -27.063 3.828 12.563 1.00 91.19 502 GLY A N 1
ATOM 4003 C CA . GLY A 1 502 ? -27.548 3.177 13.788 1.00 91.19 502 GLY A CA 1
ATOM 4004 C C . GLY A 1 502 ? -26.865 3.637 15.083 1.00 91.19 502 GLY A C 1
ATOM 4005 O O . GLY A 1 502 ? -27.341 3.281 16.156 1.00 91.19 502 GLY A O 1
ATOM 4006 N N . TYR A 1 503 ? -25.831 4.478 15.011 1.00 94.81 503 TYR A N 1
ATOM 4007 C CA . TYR A 1 503 ? -25.099 5.009 16.165 1.00 94.81 503 TYR A CA 1
ATOM 4008 C C . TYR A 1 503 ? -25.137 6.541 16.225 1.00 94.81 503 TYR A C 1
ATOM 4010 O O . TYR A 1 503 ? -25.333 7.216 15.210 1.00 94.81 503 TYR A O 1
ATOM 4018 N N . ALA A 1 504 ? -24.941 7.093 17.420 1.00 95.69 504 ALA A N 1
ATOM 4019 C CA . ALA A 1 504 ? -24.687 8.513 17.616 1.00 95.69 504 ALA A CA 1
ATOM 4020 C C . ALA A 1 504 ? -23.202 8.800 17.313 1.00 95.69 504 ALA A C 1
ATOM 4022 O O . ALA A 1 504 ? -22.344 8.097 17.856 1.00 95.69 504 ALA A O 1
ATOM 4023 N N . PRO A 1 505 ? -22.873 9.797 16.469 1.00 96.88 505 PRO A N 1
ATOM 4024 C CA . PRO A 1 505 ? -21.488 10.119 16.137 1.00 96.88 505 PRO A CA 1
ATOM 4025 C C . PRO A 1 505 ? -20.749 10.728 17.335 1.00 96.88 505 PRO A C 1
ATOM 4027 O O . PRO A 1 505 ? -21.343 11.419 18.166 1.00 96.88 505 PRO A O 1
ATOM 4030 N N . GLN A 1 506 ? -19.435 10.512 17.400 1.00 97.94 506 GLN A N 1
ATOM 4031 C CA . GLN A 1 506 ? -18.567 11.046 18.451 1.00 97.94 506 GLN A CA 1
ATOM 4032 C C . GLN A 1 506 ? -17.416 11.845 17.835 1.00 97.94 506 GLN A C 1
ATOM 4034 O O . GLN A 1 506 ? -16.672 11.322 17.010 1.00 97.94 506 GLN A O 1
ATOM 4039 N N . THR A 1 507 ? -17.230 13.089 18.287 1.00 97.88 507 THR A N 1
ATOM 4040 C CA . THR A 1 507 ? -16.073 13.931 17.939 1.00 97.88 507 THR A CA 1
ATOM 4041 C C . THR A 1 507 ? -15.058 13.954 19.079 1.00 97.88 507 THR A C 1
ATOM 4043 O O . THR A 1 507 ? -15.411 14.302 20.207 1.00 97.88 507 THR A O 1
ATOM 4046 N N . ILE A 1 508 ? -13.792 13.667 18.780 1.00 95.62 508 ILE A N 1
ATOM 4047 C CA . ILE A 1 508 ? -12.644 13.976 19.642 1.00 95.62 508 ILE A CA 1
ATOM 4048 C C . ILE A 1 508 ? -12.001 15.250 19.091 1.00 95.62 508 ILE A C 1
ATOM 4050 O O . ILE A 1 508 ? -11.753 15.349 17.891 1.00 95.62 508 ILE A O 1
ATOM 4054 N N . ARG A 1 509 ? -11.769 16.242 19.957 1.00 93.81 509 ARG A N 1
ATOM 4055 C CA . ARG A 1 509 ? -11.265 17.563 19.557 1.00 93.81 509 ARG A CA 1
ATOM 4056 C C . ARG A 1 509 ? -9.805 17.777 19.906 1.00 93.81 509 ARG A C 1
ATOM 4058 O O . ARG A 1 509 ? -9.343 17.265 20.923 1.00 93.81 509 ARG A O 1
ATOM 4065 N N . ASN A 1 510 ? -9.135 18.620 19.126 1.00 88.44 510 ASN A N 1
ATOM 4066 C CA . ASN A 1 510 ? -7.730 18.996 19.304 1.00 88.44 510 ASN A CA 1
ATOM 4067 C C . ASN A 1 510 ? -6.761 17.794 19.348 1.00 88.44 510 ASN A C 1
ATOM 4069 O O . ASN A 1 510 ? -5.811 17.784 20.132 1.00 88.44 510 ASN A O 1
ATOM 4073 N N . VAL A 1 511 ? -6.986 16.776 18.513 1.00 91.00 511 VAL A N 1
ATOM 4074 C CA . VAL A 1 511 ? -6.057 15.649 18.355 1.00 91.00 511 VAL A CA 1
ATOM 4075 C C . VAL A 1 511 ? -4.778 16.162 17.696 1.00 91.00 511 VAL A C 1
ATOM 4077 O O . VAL A 1 511 ? -4.786 16.561 16.532 1.00 91.00 511 VAL A O 1
ATOM 4080 N N . LEU A 1 512 ? -3.682 16.169 18.454 1.00 85.81 512 LEU A N 1
ATOM 4081 C CA . LEU A 1 512 ? -2.354 16.506 17.952 1.00 85.81 512 LEU A CA 1
ATOM 4082 C C . LEU A 1 512 ? -1.805 15.345 17.114 1.00 85.81 512 LEU A C 1
ATOM 4084 O O . LEU A 1 512 ? -1.769 14.206 17.577 1.00 85.81 512 LEU A O 1
ATOM 4088 N N . VAL A 1 513 ? -1.327 15.656 15.912 1.00 90.19 513 VAL A N 1
ATOM 4089 C CA . VAL A 1 513 ? -0.511 14.783 15.061 1.00 90.19 513 VAL A CA 1
ATOM 4090 C C . VAL A 1 513 ? 0.862 15.433 14.933 1.00 90.19 513 VAL A C 1
ATOM 4092 O O . VAL A 1 513 ? 0.970 16.591 14.521 1.00 90.19 513 VAL A O 1
ATOM 4095 N N . THR A 1 514 ? 1.913 14.706 15.297 1.00 85.44 514 THR A N 1
ATOM 4096 C CA . THR A 1 514 ? 3.302 15.178 15.212 1.00 85.44 514 THR A CA 1
ATOM 4097 C C . THR A 1 514 ? 3.988 14.623 13.956 1.00 85.44 514 THR A C 1
ATOM 4099 O O . THR A 1 514 ? 3.357 14.015 13.095 1.00 85.44 514 THR A O 1
ATOM 4102 N N . ASN A 1 515 ? 5.296 14.841 13.833 1.00 76.00 515 ASN A N 1
ATOM 4103 C CA . ASN A 1 515 ? 6.164 14.166 12.866 1.00 76.00 515 ASN A CA 1
ATOM 4104 C C . ASN A 1 515 ? 6.783 12.860 13.420 1.00 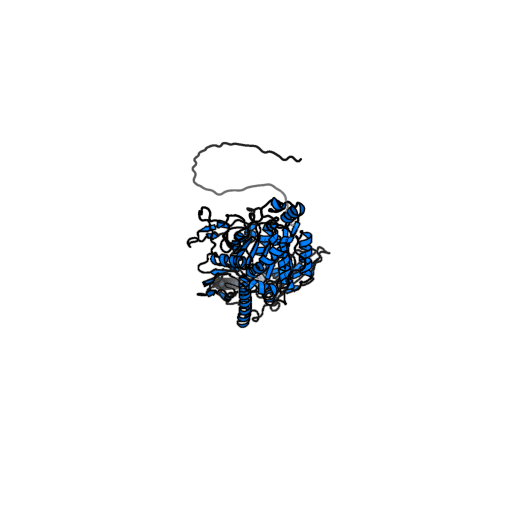76.00 515 ASN A C 1
ATOM 4106 O O . ASN A 1 515 ? 7.801 12.412 12.899 1.00 76.00 515 ASN A O 1
ATOM 4110 N N . GLN A 1 516 ? 6.216 12.304 14.496 1.00 77.56 516 GLN A N 1
ATOM 4111 C CA . GLN A 1 516 ? 6.636 11.057 15.148 1.00 77.56 516 GLN A CA 1
ATOM 4112 C C . GLN A 1 516 ? 5.605 9.950 14.845 1.00 77.56 516 GLN A C 1
ATOM 4114 O O . GLN A 1 516 ? 4.969 9.977 13.790 1.00 77.56 516 GLN A O 1
ATOM 4119 N N . SER A 1 517 ? 5.423 8.976 15.743 1.00 79.00 517 SER A N 1
ATOM 4120 C CA . SER A 1 517 ? 4.368 7.966 15.606 1.00 79.00 517 SER A CA 1
ATOM 4121 C C . SER A 1 517 ? 2.942 8.539 15.570 1.00 79.00 517 SER A C 1
ATOM 4123 O O . SER A 1 517 ? 2.656 9.654 16.006 1.00 79.00 517 SER A O 1
ATOM 4125 N N . SER A 1 518 ? 2.025 7.731 15.041 1.00 86.06 518 SER A N 1
ATOM 4126 C CA . SER A 1 518 ? 0.591 7.989 14.976 1.00 86.06 518 SER A CA 1
ATOM 4127 C C . SER A 1 518 ? -0.032 8.143 16.364 1.00 86.06 518 SER A C 1
ATOM 4129 O O . SER A 1 518 ? 0.126 7.261 17.215 1.00 86.06 518 SER A O 1
ATOM 4131 N N . THR A 1 519 ? -0.858 9.167 16.557 1.00 90.00 519 THR A N 1
ATOM 4132 C CA . THR A 1 519 ? -1.625 9.328 17.797 1.00 90.00 519 THR A CA 1
ATOM 4133 C C . THR A 1 519 ? -2.741 8.278 17.872 1.00 90.00 519 THR A C 1
ATOM 4135 O O . THR A 1 519 ? -3.612 8.220 17.002 1.00 90.00 519 THR A O 1
ATOM 4138 N N . TYR A 1 520 ? -2.718 7.441 18.915 1.00 92.81 520 TYR A N 1
ATOM 4139 C CA . TYR A 1 520 ? -3.762 6.448 19.194 1.00 92.81 520 TYR A CA 1
ATOM 4140 C C . TYR A 1 520 ? -5.007 7.112 19.803 1.00 92.81 520 TYR A C 1
ATOM 4142 O O . TYR A 1 520 ? -4.888 7.829 20.799 1.00 92.81 520 TYR A O 1
ATOM 4150 N N . ILE A 1 521 ? -6.195 6.860 19.240 1.00 92.69 521 ILE A N 1
ATOM 4151 C CA . ILE A 1 521 ? -7.483 7.357 19.759 1.00 92.69 521 ILE A CA 1
ATOM 4152 C C . ILE A 1 521 ? -8.579 6.276 19.713 1.00 92.69 521 ILE A C 1
ATOM 4154 O O . ILE A 1 521 ? -8.612 5.445 18.809 1.00 92.69 521 ILE A O 1
ATOM 4158 N N . GLU A 1 522 ? -9.517 6.313 20.665 1.00 93.38 522 GLU A N 1
ATOM 4159 C CA . GLU A 1 522 ? -10.667 5.395 20.714 1.00 93.38 522 GLU A CA 1
ATOM 4160 C C . GLU A 1 522 ? -12.003 6.135 20.661 1.00 93.38 522 GLU A C 1
ATOM 4162 O O . GLU A 1 522 ? -12.238 7.081 21.417 1.00 93.38 522 GLU A O 1
ATOM 4167 N N . PHE A 1 523 ? -12.924 5.625 19.849 1.00 96.12 523 PHE A N 1
ATOM 4168 C CA . PHE A 1 523 ? -14.327 6.029 19.845 1.00 96.12 523 PHE A CA 1
ATOM 4169 C C . PHE A 1 523 ? -15.189 4.927 20.466 1.00 96.12 523 PHE A C 1
ATOM 4171 O O . PHE A 1 523 ? -14.965 3.741 20.231 1.00 96.12 523 PHE A O 1
ATOM 4178 N N . LYS A 1 524 ? -16.184 5.311 21.269 1.00 94.31 524 LYS A N 1
ATOM 4179 C CA . LYS A 1 524 ? -17.115 4.403 21.959 1.00 94.31 524 LYS A CA 1
ATOM 4180 C C . LYS A 1 524 ? -18.529 4.895 21.688 1.00 94.31 524 LYS A C 1
ATOM 4182 O O . LYS A 1 524 ? -19.131 5.612 22.487 1.00 94.31 524 LYS A O 1
ATOM 4187 N N . LEU A 1 525 ? -19.016 4.570 20.492 1.00 95.38 525 LEU A N 1
ATOM 4188 C CA . LEU A 1 525 ? -20.269 5.090 19.964 1.00 95.38 525 LEU A CA 1
ATOM 4189 C C . LEU A 1 525 ? -21.451 4.505 20.742 1.00 95.38 525 LEU A C 1
ATOM 4191 O O . LEU A 1 525 ? -21.534 3.298 20.980 1.00 95.38 525 LEU A O 1
ATOM 4195 N N . LYS A 1 526 ? -22.407 5.362 21.105 1.00 94.50 526 LYS A N 1
ATOM 4196 C CA . LYS A 1 526 ? -23.686 4.921 21.668 1.00 94.50 526 LYS A CA 1
ATOM 4197 C C . LYS A 1 526 ? -24.594 4.468 20.517 1.00 94.50 526 LYS A C 1
ATOM 4199 O O . LYS A 1 526 ? -24.812 5.271 19.608 1.00 94.50 526 LYS A O 1
ATOM 4204 N N . PRO A 1 527 ? -25.172 3.253 20.544 1.00 92.50 527 PRO A N 1
ATOM 4205 C CA . PRO A 1 527 ? -26.288 2.919 19.665 1.00 92.50 527 PRO A CA 1
ATOM 4206 C C . PRO A 1 527 ? -27.396 3.967 19.803 1.00 92.50 527 PRO A C 1
ATOM 4208 O O . PRO A 1 527 ? -27.768 4.331 20.925 1.00 92.50 527 PRO A O 1
ATOM 4211 N N . ASN A 1 528 ? -27.927 4.444 18.679 1.00 88.56 528 ASN A N 1
ATOM 4212 C CA . ASN A 1 528 ? -29.127 5.273 18.695 1.00 88.56 528 ASN A CA 1
ATOM 4213 C C . ASN A 1 528 ? -30.266 4.476 19.338 1.00 88.56 528 ASN A C 1
ATOM 4215 O O . ASN A 1 528 ? -30.338 3.254 19.198 1.00 88.56 528 ASN A O 1
ATOM 4219 N N . GLU A 1 529 ? -31.158 5.166 20.046 1.00 74.31 529 GLU A N 1
ATOM 4220 C CA . GLU A 1 529 ? -32.347 4.541 20.624 1.00 74.31 529 GLU A CA 1
ATOM 4221 C C . GLU A 1 529 ? -33.243 4.037 19.488 1.00 74.31 529 GLU A C 1
ATOM 4223 O O . GLU A 1 529 ? -33.869 4.796 18.745 1.00 74.31 529 GLU A O 1
ATOM 4228 N N . SER A 1 530 ? -33.178 2.723 19.292 1.00 57.22 530 SER A N 1
ATOM 4229 C CA . SER A 1 530 ? -33.751 2.015 18.163 1.00 57.22 530 SER A CA 1
ATOM 4230 C C . SER A 1 530 ? -35.270 1.914 18.300 1.00 57.22 530 SER A C 1
ATOM 4232 O O . SER A 1 530 ? -35.868 2.111 19.359 1.00 57.22 530 SER A O 1
ATOM 4234 N N . SER A 1 531 ? -35.924 1.516 17.212 1.00 46.22 531 SER A N 1
ATOM 4235 C CA . SER A 1 531 ? -37.346 1.164 17.240 1.00 46.22 531 SER A CA 1
ATOM 4236 C C . SER A 1 531 ? -37.651 -0.125 18.028 1.00 46.22 531 SER A C 1
ATOM 4238 O O . SER A 1 531 ? -38.803 -0.547 18.052 1.00 46.22 531 SER A O 1
ATOM 4240 N N . GLU A 1 532 ? -36.675 -0.737 18.710 1.00 45.44 532 GLU A N 1
ATOM 4241 C CA . GLU A 1 532 ? -36.867 -1.955 19.508 1.00 45.44 532 GLU A CA 1
ATOM 4242 C C . GLU A 1 532 ? -37.775 -1.720 20.719 1.00 45.44 532 GLU A C 1
ATOM 4244 O O . GLU A 1 532 ? -38.648 -2.549 20.970 1.00 45.44 532 GLU A O 1
ATOM 4249 N N . GLU A 1 533 ? -37.683 -0.578 21.413 1.00 46.91 533 GLU A N 1
ATOM 4250 C CA . GLU A 1 533 ? -38.645 -0.255 22.482 1.00 46.91 533 GLU A CA 1
ATOM 4251 C C . GLU A 1 533 ? -40.066 -0.121 21.922 1.00 46.91 533 GLU A C 1
ATOM 4253 O O . GLU A 1 533 ? -40.993 -0.728 22.453 1.00 46.91 533 GLU A O 1
ATOM 4258 N N . LYS A 1 534 ? -40.239 0.558 20.778 1.00 45.22 534 LYS A N 1
ATOM 4259 C CA . LYS A 1 534 ? -41.541 0.663 20.091 1.00 45.22 534 LYS A CA 1
ATOM 4260 C C . LYS A 1 534 ? -42.048 -0.686 19.576 1.00 45.22 534 LYS A C 1
ATOM 4262 O O . LYS A 1 534 ? -43.251 -0.925 19.588 1.00 45.22 534 LYS A O 1
ATOM 4267 N N . ASN A 1 535 ? -41.161 -1.586 19.157 1.00 44.78 535 ASN A N 1
ATOM 4268 C CA . ASN A 1 535 ? -41.529 -2.945 18.765 1.00 44.78 535 ASN A CA 1
ATOM 4269 C C . ASN A 1 535 ? -41.892 -3.806 19.978 1.00 44.78 535 ASN A C 1
ATOM 4271 O O . ASN A 1 535 ? -42.829 -4.587 19.880 1.00 44.78 535 ASN A O 1
ATOM 4275 N N . THR A 1 536 ? -41.240 -3.628 21.127 1.00 50.47 536 THR A N 1
ATOM 4276 C CA . THR A 1 536 ? -41.593 -4.312 22.384 1.00 50.47 536 THR A CA 1
ATOM 4277 C C . THR A 1 536 ? -42.928 -3.793 22.931 1.00 50.47 536 THR A C 1
ATOM 4279 O O . THR A 1 536 ? -43.779 -4.573 23.363 1.00 50.47 536 THR A O 1
ATOM 4282 N N . GLU A 1 537 ? -43.177 -2.486 22.826 1.00 52.72 537 GLU A N 1
ATOM 4283 C CA . GLU A 1 537 ? -44.457 -1.855 23.159 1.00 52.72 537 GLU A CA 1
ATOM 4284 C C . GLU A 1 537 ? -45.584 -2.297 22.201 1.00 52.72 537 GLU A C 1
ATOM 4286 O O . GLU A 1 537 ? -46.714 -2.523 22.626 1.00 52.72 537 GLU A O 1
ATOM 4291 N N . ASN A 1 538 ? -45.291 -2.484 20.910 1.00 52.56 538 ASN A N 1
ATOM 4292 C CA . ASN A 1 538 ? -46.253 -3.018 19.941 1.00 52.56 538 ASN A CA 1
ATOM 4293 C C . ASN A 1 538 ? -46.488 -4.527 20.107 1.00 52.56 538 ASN A C 1
ATOM 4295 O O . ASN A 1 538 ? -47.630 -4.968 20.002 1.00 52.56 538 ASN A O 1
ATOM 4299 N N . LEU A 1 539 ? -45.453 -5.321 20.400 1.00 57.81 539 LEU A N 1
ATOM 4300 C CA . LEU A 1 539 ? -45.569 -6.760 20.661 1.00 57.81 539 LEU A CA 1
ATOM 4301 C C . LEU A 1 539 ? -46.403 -7.024 21.913 1.00 57.81 539 LEU A C 1
ATOM 4303 O O . LEU A 1 539 ? -47.339 -7.813 21.852 1.00 57.81 539 LEU A O 1
ATOM 4307 N N . SER A 1 540 ? -46.141 -6.305 23.007 1.00 67.12 540 SER A N 1
ATOM 4308 C CA . SER A 1 540 ? -46.950 -6.403 24.230 1.00 67.12 540 SER A CA 1
ATOM 4309 C C . SER A 1 540 ? -48.403 -5.958 24.011 1.00 67.12 540 SER A C 1
ATOM 4311 O O . SER A 1 540 ? -49.314 -6.627 24.496 1.00 67.12 540 SER A O 1
ATOM 4313 N N . LYS A 1 541 ? -48.664 -4.919 23.201 1.00 72.12 541 LYS A N 1
ATOM 4314 C CA . LYS A 1 541 ? -50.033 -4.556 22.774 1.00 72.12 541 LYS A CA 1
ATOM 4315 C C . LYS A 1 541 ? -50.697 -5.652 21.931 1.00 72.12 541 LYS A C 1
ATOM 4317 O O . LYS A 1 541 ? -51.858 -5.975 22.172 1.00 72.12 541 LYS A O 1
ATOM 4322 N N . VAL A 1 542 ? -49.987 -6.258 20.977 1.00 72.62 542 VAL A N 1
ATOM 4323 C CA . VAL A 1 542 ? -50.500 -7.373 20.155 1.00 72.62 542 VAL A CA 1
ATOM 4324 C C . VAL A 1 542 ? -50.786 -8.609 21.010 1.00 72.62 542 VAL A C 1
ATOM 4326 O O . VAL A 1 542 ? -51.834 -9.229 20.848 1.00 72.62 542 VAL A O 1
ATOM 4329 N N . GLU A 1 543 ? -49.917 -8.940 21.962 1.00 73.88 543 GLU A N 1
ATOM 4330 C CA . GLU A 1 543 ? -50.105 -10.052 22.896 1.00 73.88 543 GLU A CA 1
ATOM 4331 C C . GLU A 1 543 ? -51.266 -9.792 23.874 1.00 73.88 543 GLU A C 1
ATOM 4333 O O . GLU A 1 543 ? -52.053 -10.695 24.166 1.00 73.88 543 GLU A O 1
ATOM 4338 N N . GLN A 1 544 ? -51.458 -8.545 24.313 1.00 76.62 544 GLN A N 1
ATOM 4339 C CA . GLN A 1 544 ? -52.613 -8.135 25.115 1.00 76.62 544 GLN A CA 1
ATOM 4340 C C . GLN A 1 544 ? -53.929 -8.247 24.322 1.00 76.62 544 GLN A C 1
ATOM 4342 O O . GLN A 1 544 ? -54.903 -8.804 24.833 1.00 76.62 544 GLN A O 1
ATOM 4347 N N . ILE A 1 545 ? -53.951 -7.805 23.058 1.00 78.69 545 ILE A N 1
ATOM 4348 C CA . ILE A 1 545 ? -55.098 -7.950 22.141 1.00 78.69 545 ILE A CA 1
ATOM 4349 C C . ILE A 1 545 ? -55.387 -9.431 21.850 1.00 78.69 545 ILE A C 1
ATOM 4351 O O . ILE A 1 545 ? -56.549 -9.846 21.845 1.00 78.69 545 ILE A O 1
ATOM 4355 N N . TYR A 1 546 ? -54.352 -10.248 21.641 1.00 74.56 546 TYR A N 1
ATOM 4356 C CA . TYR A 1 546 ? -54.480 -11.688 21.413 1.00 74.56 546 TYR A CA 1
ATOM 4357 C C . TYR A 1 546 ? -55.096 -12.398 22.623 1.00 74.56 546 TYR A C 1
ATOM 4359 O O . TYR A 1 546 ? -56.052 -13.158 22.462 1.00 74.56 546 TYR A O 1
ATOM 4367 N N . ASN A 1 547 ? -54.621 -12.105 23.837 1.00 75.38 547 ASN A N 1
ATOM 4368 C CA . ASN A 1 547 ? -55.171 -12.692 25.058 1.00 75.38 547 ASN A CA 1
ATOM 4369 C C . ASN A 1 547 ? -56.618 -12.229 25.323 1.00 75.38 547 ASN A C 1
ATOM 4371 O O . ASN A 1 547 ? -57.476 -13.074 25.565 1.00 75.38 547 ASN A O 1
ATOM 4375 N N . GLN A 1 548 ? -56.945 -10.942 25.143 1.00 76.19 548 GLN A N 1
ATOM 4376 C CA . GLN A 1 548 ? -58.339 -10.468 25.212 1.00 76.19 548 GLN A CA 1
ATOM 4377 C C . GLN A 1 548 ? -59.252 -11.165 24.187 1.00 76.19 548 GLN A C 1
ATOM 4379 O O . GLN A 1 548 ? -60.373 -11.561 24.512 1.00 76.19 548 GLN A O 1
ATOM 4384 N N . SER A 1 549 ? -58.770 -11.361 22.956 1.00 76.81 549 SER A N 1
ATOM 4385 C CA . SER A 1 549 ? -59.515 -12.051 21.893 1.00 76.81 549 SER A CA 1
ATOM 4386 C C . SER A 1 549 ? -59.737 -13.531 22.218 1.00 76.81 549 SER A C 1
ATOM 4388 O O . SER A 1 549 ? -60.832 -14.062 22.021 1.00 76.81 549 SER A O 1
ATOM 4390 N N . LYS A 1 550 ? -58.712 -14.194 22.763 1.00 75.94 550 LYS A N 1
ATOM 4391 C CA . LYS A 1 550 ? -58.750 -15.584 23.227 1.00 75.94 550 LYS A CA 1
ATOM 4392 C C . LYS A 1 550 ? -59.756 -15.763 24.364 1.00 75.94 550 LYS A C 1
ATOM 4394 O O . LYS A 1 550 ? -60.590 -16.662 24.280 1.00 75.94 550 LYS A O 1
ATOM 4399 N N . ASP A 1 551 ? -59.741 -14.890 25.368 1.00 76.31 551 ASP A N 1
ATOM 4400 C CA . ASP A 1 551 ? -60.673 -14.945 26.500 1.00 76.31 551 ASP A CA 1
ATOM 4401 C C . ASP A 1 551 ? -62.116 -14.647 26.069 1.00 76.31 551 ASP A C 1
ATOM 4403 O O . ASP A 1 551 ? -63.052 -15.296 26.542 1.00 76.31 551 ASP A O 1
ATOM 4407 N N . PHE A 1 552 ? -62.325 -13.731 25.118 1.00 76.44 552 PHE A N 1
ATOM 4408 C CA . PHE A 1 552 ? -63.642 -13.489 24.521 1.00 76.44 552 PHE A CA 1
ATOM 4409 C C . PHE A 1 552 ? -64.179 -14.733 23.792 1.00 76.44 552 PHE A C 1
ATOM 4411 O O . PHE A 1 552 ? -65.328 -15.133 24.006 1.00 76.44 552 PHE A O 1
ATOM 4418 N N . ILE A 1 553 ? -63.348 -15.391 22.975 1.00 73.69 553 ILE A N 1
ATOM 4419 C CA . ILE A 1 553 ? -63.713 -16.633 22.274 1.00 73.69 553 ILE A CA 1
ATOM 4420 C C . ILE A 1 553 ? -63.979 -17.768 23.271 1.00 73.69 553 ILE A C 1
ATOM 4422 O O . ILE A 1 553 ? -64.971 -18.486 23.121 1.00 73.69 553 ILE A O 1
ATOM 4426 N N . LEU A 1 554 ? -63.148 -17.918 24.306 1.00 73.38 554 LEU A N 1
ATOM 4427 C CA . LEU A 1 554 ? -63.288 -18.968 25.315 1.00 73.38 554 LEU A CA 1
ATOM 4428 C C . LEU A 1 554 ? -64.596 -18.810 26.104 1.00 73.38 554 LEU A C 1
ATOM 4430 O O . LEU A 1 554 ? -65.377 -19.758 26.187 1.00 73.38 554 LEU A O 1
ATOM 4434 N N . ASN A 1 555 ? -64.889 -17.601 26.593 1.00 75.94 555 ASN A N 1
ATOM 4435 C CA . ASN A 1 555 ? -66.132 -17.298 27.307 1.00 75.94 555 ASN A CA 1
ATOM 4436 C C . ASN A 1 555 ? -67.372 -17.483 26.419 1.00 75.94 555 ASN A C 1
ATOM 4438 O O . ASN A 1 555 ? -68.365 -18.065 26.859 1.00 75.94 555 ASN A O 1
ATOM 4442 N N . ARG A 1 556 ? -67.321 -17.054 25.150 1.00 75.50 556 ARG A N 1
ATOM 4443 C CA . ARG A 1 556 ? -68.435 -17.239 24.204 1.00 75.50 556 ARG A CA 1
ATOM 4444 C C . ARG A 1 556 ? -68.670 -18.715 23.869 1.00 75.50 556 ARG A C 1
ATOM 4446 O O . ARG A 1 556 ? -69.818 -19.135 23.753 1.00 75.50 556 ARG A O 1
ATOM 4453 N N . THR A 1 557 ? -67.604 -19.507 23.766 1.00 76.00 557 THR A N 1
ATOM 4454 C CA . THR A 1 557 ? -67.681 -20.960 23.540 1.00 76.00 557 THR A CA 1
ATOM 4455 C C . THR A 1 557 ? -68.257 -21.674 24.763 1.00 76.00 557 THR A C 1
ATOM 4457 O O . THR A 1 557 ? -69.174 -22.480 24.625 1.00 76.00 557 THR A O 1
ATOM 4460 N N . LEU A 1 558 ? -67.799 -21.321 25.969 1.00 79.06 558 LEU A N 1
ATOM 4461 C CA . LEU A 1 558 ? -68.329 -21.844 27.230 1.00 79.06 558 LEU A CA 1
ATOM 4462 C C . LEU A 1 558 ? -69.823 -21.518 27.400 1.00 79.06 558 LEU A C 1
ATOM 4464 O O . LEU A 1 558 ? -70.605 -22.401 27.745 1.00 79.06 558 LEU A O 1
ATOM 4468 N N . PHE A 1 559 ? -70.240 -20.288 27.085 1.00 80.81 559 PHE A N 1
ATOM 4469 C CA . PHE A 1 559 ? -71.649 -19.886 27.104 1.00 80.81 559 PHE A CA 1
ATOM 4470 C C . PHE A 1 559 ? -72.507 -20.713 26.132 1.00 80.81 559 PHE A C 1
ATOM 4472 O O . PHE A 1 559 ? -73.580 -21.179 26.511 1.00 80.81 559 PHE A O 1
ATOM 4479 N N . LEU A 1 560 ? -72.029 -20.951 24.904 1.00 79.50 560 LEU A N 1
ATOM 4480 C CA . LEU A 1 560 ? -72.732 -21.786 23.921 1.00 79.50 560 LEU A CA 1
ATOM 4481 C C . LEU A 1 560 ? -72.837 -23.254 24.365 1.00 79.50 560 LEU A C 1
ATOM 4483 O O . LEU A 1 560 ? -73.885 -23.869 24.170 1.00 79.50 560 LEU A O 1
ATOM 4487 N N . ILE A 1 561 ? -71.802 -23.802 25.011 1.00 80.75 561 ILE A N 1
ATOM 4488 C CA . ILE A 1 561 ? -71.834 -25.153 25.597 1.00 80.75 561 ILE A CA 1
ATOM 4489 C C . ILE A 1 561 ? -72.871 -25.225 26.727 1.00 80.75 561 ILE A C 1
ATOM 4491 O O . ILE A 1 561 ? -73.705 -26.130 26.731 1.00 80.75 561 ILE A O 1
ATOM 4495 N N . ILE A 1 562 ? -72.877 -24.257 27.650 1.00 82.12 562 ILE A N 1
ATOM 4496 C CA . ILE A 1 562 ? -73.847 -24.195 28.757 1.00 82.12 562 ILE A CA 1
ATOM 4497 C C . ILE A 1 562 ? -75.280 -24.060 28.222 1.00 82.12 562 ILE A C 1
ATOM 4499 O O . ILE A 1 562 ? -76.167 -24.793 28.660 1.00 82.12 562 ILE A O 1
ATOM 4503 N N . ALA A 1 563 ? -75.511 -23.188 27.236 1.00 80.44 563 ALA A N 1
ATOM 4504 C CA . ALA A 1 563 ? -76.814 -23.028 26.591 1.00 80.44 563 ALA A CA 1
ATOM 4505 C C . ALA A 1 563 ? -77.270 -24.311 25.870 1.00 80.44 563 ALA A C 1
ATOM 4507 O O . ALA A 1 563 ? -78.435 -24.693 25.978 1.00 80.44 563 ALA A O 1
ATOM 4508 N N . GLY A 1 564 ? -76.354 -25.013 25.192 1.00 81.81 564 GLY A N 1
ATOM 4509 C CA . GLY A 1 564 ? -76.622 -26.305 24.554 1.00 81.81 564 GLY A CA 1
ATOM 4510 C C . GLY A 1 564 ? -76.996 -27.400 25.558 1.00 81.81 564 GLY A C 1
ATOM 4511 O O . GLY A 1 564 ? -77.977 -28.111 25.349 1.00 81.81 564 GLY A O 1
ATOM 4512 N N . ILE A 1 565 ? -76.282 -27.491 26.685 1.00 85.00 565 ILE A N 1
ATOM 4513 C CA . ILE A 1 565 ? -76.614 -28.408 27.789 1.00 85.00 565 ILE A CA 1
ATOM 4514 C C . ILE A 1 565 ? -77.996 -28.072 28.365 1.00 85.00 565 ILE A C 1
ATOM 4516 O O . ILE A 1 565 ? -78.814 -28.970 28.555 1.00 85.00 565 ILE A O 1
ATOM 4520 N N . PHE A 1 566 ? -78.296 -26.791 28.590 1.00 85.38 566 PHE A N 1
ATOM 4521 C CA . PHE A 1 566 ? -79.591 -26.362 29.125 1.00 85.38 566 PHE A CA 1
ATOM 4522 C C . PHE A 1 566 ? -80.747 -26.684 28.163 1.00 85.38 566 PHE A C 1
ATOM 4524 O O . PHE A 1 566 ? -81.786 -27.188 28.588 1.00 85.38 566 PHE A O 1
ATOM 4531 N N . ALA A 1 567 ? -80.546 -26.490 26.856 1.00 82.12 567 ALA A N 1
ATOM 4532 C CA . ALA A 1 567 ? -81.496 -26.901 25.824 1.00 82.12 567 ALA A CA 1
ATOM 4533 C C . ALA A 1 567 ? -81.694 -28.429 25.784 1.00 82.12 567 ALA A C 1
ATOM 4535 O O . ALA A 1 567 ? -82.823 -28.890 25.621 1.00 82.12 567 ALA A O 1
ATOM 4536 N N . LEU A 1 568 ? -80.638 -29.223 25.997 1.00 83.19 568 LEU A N 1
ATOM 4537 C CA . LEU A 1 568 ? -80.720 -30.687 26.066 1.00 83.19 568 LEU A CA 1
ATOM 4538 C C . LEU A 1 568 ? -81.492 -31.167 27.310 1.00 83.19 568 LEU A C 1
ATOM 4540 O O . LEU A 1 568 ? -82.300 -32.095 27.225 1.00 83.19 568 LEU A O 1
ATOM 4544 N N . VAL A 1 569 ? -81.297 -30.511 28.459 1.00 85.69 569 VAL A N 1
ATOM 4545 C CA . VAL A 1 569 ? -82.058 -30.770 29.696 1.00 85.69 569 VAL A CA 1
ATOM 4546 C C . VAL A 1 569 ? -83.534 -30.405 29.513 1.00 85.69 569 VAL A C 1
ATOM 4548 O O . VAL A 1 569 ? -84.409 -31.188 29.875 1.00 85.69 569 VAL A O 1
ATOM 4551 N N . LEU A 1 570 ? -83.838 -29.271 28.875 1.00 84.44 570 LEU A N 1
ATOM 4552 C CA . LEU A 1 570 ? -85.217 -28.903 28.539 1.00 84.44 570 LEU A CA 1
ATOM 4553 C C . LEU A 1 570 ? -85.854 -29.897 27.556 1.00 84.44 570 LEU A C 1
ATOM 4555 O O . LEU A 1 570 ? -86.977 -30.336 27.787 1.00 84.44 570 LEU A O 1
ATOM 4559 N N . ALA A 1 571 ? -85.144 -30.306 26.501 1.00 80.69 571 ALA A N 1
ATOM 4560 C CA . ALA A 1 571 ? -85.642 -31.265 25.516 1.00 80.69 571 ALA A CA 1
ATOM 4561 C C . ALA A 1 571 ? -85.895 -32.658 26.120 1.00 80.69 571 ALA A C 1
ATOM 4563 O O . ALA A 1 571 ? -86.907 -33.288 25.813 1.00 80.69 571 ALA A O 1
ATOM 4564 N N . THR A 1 572 ? -85.023 -33.130 27.018 1.00 81.31 572 THR A N 1
ATOM 4565 C CA . THR A 1 572 ? -85.222 -34.407 27.725 1.00 81.31 572 THR A CA 1
ATOM 4566 C C . THR A 1 572 ? -86.372 -34.330 28.729 1.00 81.31 572 THR A C 1
ATOM 4568 O O . THR A 1 572 ? -87.211 -35.229 28.731 1.00 81.31 572 THR A O 1
ATOM 4571 N N . LEU A 1 573 ? -86.506 -33.243 29.500 1.00 83.88 573 LEU A N 1
ATOM 4572 C CA . LEU A 1 573 ? -87.682 -32.996 30.349 1.00 83.88 573 LEU A CA 1
ATOM 4573 C C . LEU A 1 573 ? -88.982 -32.962 29.531 1.00 83.88 573 LEU A C 1
ATOM 4575 O O . LEU A 1 573 ? -89.965 -33.594 29.915 1.00 83.88 573 LEU A O 1
ATOM 4579 N N . PHE A 1 574 ? -88.988 -32.292 28.377 1.00 82.50 574 PHE A N 1
ATOM 4580 C CA . PHE A 1 574 ? -90.147 -32.249 27.482 1.00 82.50 574 PHE A CA 1
ATOM 4581 C C . PHE A 1 574 ? -90.464 -33.634 26.892 1.00 82.50 574 PHE A C 1
ATOM 4583 O O . PHE A 1 574 ? -91.629 -34.022 26.811 1.00 82.50 574 PHE A O 1
ATOM 4590 N N . GLY A 1 575 ? -89.438 -34.429 26.571 1.00 78.56 575 GLY A N 1
ATOM 4591 C CA . GLY A 1 575 ? -89.571 -35.836 26.190 1.00 78.56 575 GLY A CA 1
ATOM 4592 C C . GLY A 1 575 ? -90.188 -36.700 27.296 1.00 78.56 575 GLY A C 1
ATOM 4593 O O . GLY A 1 575 ? -91.105 -37.473 27.022 1.00 78.56 575 GLY A O 1
ATOM 4594 N N . PHE A 1 576 ? -89.767 -36.526 28.553 1.00 81.62 576 PHE A N 1
ATOM 4595 C CA . PHE A 1 576 ? -90.384 -37.189 29.707 1.00 81.62 576 PHE A CA 1
ATOM 4596 C C . PHE A 1 576 ? -91.834 -36.743 29.934 1.00 81.62 576 PHE A C 1
ATOM 4598 O O . PHE A 1 576 ? -92.674 -37.587 30.238 1.00 81.62 576 PHE A O 1
ATOM 4605 N N . ILE A 1 577 ? -92.165 -35.464 29.726 1.00 80.25 577 ILE A N 1
ATOM 4606 C CA . ILE A 1 577 ? -93.549 -34.962 29.785 1.00 80.25 577 ILE A CA 1
ATOM 4607 C C . ILE A 1 577 ? -94.403 -35.600 28.680 1.00 80.25 577 ILE A C 1
ATOM 4609 O O . ILE A 1 577 ? -95.498 -36.085 28.963 1.00 80.25 577 ILE A O 1
ATOM 4613 N N . ILE A 1 578 ? -93.900 -35.680 27.443 1.00 77.56 578 ILE A N 1
ATOM 4614 C CA . ILE A 1 578 ? -94.586 -36.359 26.332 1.00 77.56 578 ILE A CA 1
ATOM 4615 C C . ILE A 1 578 ? -94.787 -37.848 26.643 1.00 77.56 578 ILE A C 1
ATOM 4617 O O . ILE A 1 578 ? -95.889 -38.358 26.454 1.00 77.56 578 ILE A O 1
ATOM 4621 N N . LEU A 1 579 ? -93.772 -38.548 27.159 1.00 73.19 579 LEU A N 1
ATOM 4622 C CA . LEU A 1 579 ? -93.881 -39.957 27.554 1.00 73.19 579 LEU A CA 1
ATOM 4623 C C . LEU A 1 579 ? -94.877 -40.159 28.705 1.00 73.19 579 LEU A C 1
ATOM 4625 O O . LEU A 1 579 ? -95.707 -41.061 28.632 1.00 73.19 579 LEU A O 1
ATOM 4629 N N . TYR A 1 580 ? -94.862 -39.294 29.721 1.00 74.94 580 TYR A N 1
ATOM 4630 C CA . TYR A 1 580 ? -95.817 -39.312 30.831 1.00 74.94 580 TYR A CA 1
ATOM 4631 C C . TYR A 1 580 ? -97.259 -39.100 30.345 1.00 74.94 580 TYR A C 1
ATOM 4633 O O . TYR A 1 580 ? -98.151 -39.871 30.703 1.00 74.94 580 TYR A O 1
ATOM 4641 N N . LEU A 1 581 ? -97.491 -38.114 29.472 1.00 70.56 581 LEU A N 1
ATOM 4642 C CA . LEU A 1 581 ? -98.795 -37.877 28.846 1.00 70.56 581 LEU A CA 1
ATOM 4643 C C . LEU A 1 581 ? -99.229 -39.060 27.967 1.00 70.56 581 LEU A C 1
ATOM 4645 O O . LEU A 1 581 ? -100.395 -39.448 28.001 1.00 70.56 581 LEU A O 1
ATOM 4649 N N . ARG A 1 582 ? -98.299 -39.687 27.236 1.00 64.25 582 ARG A N 1
ATOM 4650 C CA . ARG A 1 582 ? -98.577 -40.854 26.386 1.00 64.25 582 ARG A CA 1
ATOM 4651 C C . ARG A 1 582 ? -98.957 -42.079 27.222 1.00 64.25 582 ARG A C 1
ATOM 4653 O O . ARG A 1 582 ? -99.994 -42.675 26.943 1.00 64.25 582 ARG A O 1
ATOM 4660 N N . CYS A 1 583 ? -98.226 -42.365 28.302 1.00 57.94 583 CYS A N 1
ATOM 4661 C CA . CYS A 1 583 ? -98.582 -43.388 29.293 1.00 57.94 583 CYS A CA 1
ATOM 4662 C C . CYS A 1 583 ? -99.932 -43.106 29.976 1.00 57.94 583 CYS A C 1
ATOM 4664 O O . CYS A 1 583 ? -100.700 -44.032 30.236 1.00 57.94 583 CYS A O 1
ATOM 4666 N N . ARG A 1 584 ? -100.253 -41.829 30.231 1.00 59.19 584 ARG A N 1
ATOM 4667 C CA . ARG A 1 584 ? -101.543 -41.400 30.797 1.00 59.19 584 ARG A CA 1
ATOM 4668 C C . ARG A 1 584 ? -102.700 -41.457 29.790 1.00 59.19 584 ARG A C 1
ATOM 4670 O O . ARG A 1 584 ? -103.846 -41.541 30.215 1.00 59.19 584 ARG A O 1
ATOM 4677 N N . SER A 1 585 ? -102.418 -41.438 28.486 1.00 50.84 585 SER A N 1
ATOM 4678 C CA . SER A 1 585 ? -103.416 -41.674 27.432 1.00 50.84 585 SER A CA 1
ATOM 4679 C C . SER A 1 585 ? -103.647 -43.163 27.151 1.00 50.84 585 SER A C 1
ATOM 4681 O O . SER A 1 585 ? -104.778 -43.559 26.903 1.00 50.84 585 SER A O 1
ATOM 4683 N N . SER A 1 586 ? -102.617 -44.012 27.268 1.00 47.44 586 SER A N 1
ATOM 4684 C CA . SER A 1 586 ? -102.704 -45.454 26.978 1.00 47.44 586 SER A CA 1
ATOM 4685 C C . SER A 1 586 ? -103.469 -46.286 28.018 1.00 47.44 586 SER A C 1
ATOM 4687 O O . SER A 1 586 ? -103.545 -47.504 27.887 1.00 47.44 586 SER A O 1
ATOM 4689 N N . SER A 1 587 ? -104.045 -45.655 29.044 1.00 42.59 587 SER A N 1
ATOM 4690 C CA . SER A 1 587 ? -105.040 -46.264 29.936 1.00 42.59 587 SER A CA 1
ATOM 4691 C C . SER A 1 587 ? -106.487 -46.096 29.440 1.00 42.59 587 SER A C 1
ATOM 4693 O O . SER A 1 587 ? -107.408 -46.584 30.093 1.00 42.59 587 SER A O 1
ATOM 4695 N N . ILE A 1 588 ? -106.708 -45.425 28.301 1.00 42.72 588 ILE A N 1
ATOM 4696 C CA . ILE A 1 588 ? -108.028 -45.181 27.704 1.00 42.72 588 ILE A CA 1
ATOM 4697 C C . ILE A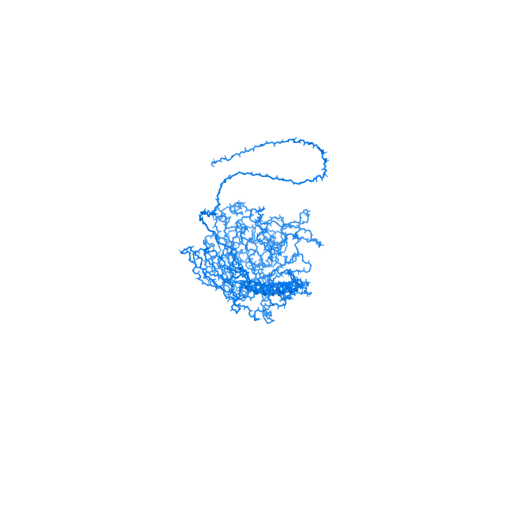 1 588 ? -107.984 -45.546 26.205 1.00 42.72 588 ILE A C 1
ATOM 4699 O O . ILE A 1 588 ? -106.982 -45.317 25.537 1.00 42.72 588 ILE A O 1
ATOM 4703 N N . LEU A 1 589 ? -109.088 -46.101 25.687 1.00 35.34 589 LEU A N 1
ATOM 4704 C CA . LEU A 1 589 ? -109.279 -46.619 24.316 1.00 35.34 589 LEU A CA 1
ATOM 4705 C C . LEU A 1 589 ? -108.478 -47.889 23.962 1.00 35.34 589 LEU A C 1
ATOM 4707 O O . LEU A 1 589 ? -107.487 -47.876 23.235 1.00 35.34 589 LEU A O 1
ATOM 4711 N N . SER A 1 590 ? -109.031 -49.028 24.385 1.00 30.02 590 SER A N 1
ATOM 4712 C CA . SER A 1 590 ? -108.936 -50.284 23.628 1.00 30.02 590 SER A CA 1
ATOM 4713 C C . SER A 1 590 ? -110.208 -50.473 22.781 1.00 30.02 590 SER A C 1
ATOM 4715 O O . SER A 1 590 ? -111.244 -49.905 23.124 1.00 30.02 590 SER A O 1
ATOM 4717 N N . SER A 1 591 ? -110.137 -51.291 21.714 1.00 31.08 591 SER A N 1
ATOM 4718 C CA . SER A 1 591 ? -111.182 -51.503 20.675 1.00 31.08 591 SER A CA 1
ATOM 4719 C C . SER A 1 591 ? -111.465 -50.261 19.797 1.00 31.08 591 SER A C 1
ATOM 4721 O O . SER A 1 591 ? -111.448 -49.143 20.293 1.00 31.08 591 SER A O 1
ATOM 4723 N N . HIS A 1 592 ? -111.686 -50.327 18.478 1.00 32.06 592 HIS A N 1
ATOM 4724 C CA . HIS A 1 592 ? -111.648 -51.381 17.438 1.00 32.06 592 HIS A CA 1
ATOM 4725 C C . HIS A 1 592 ? -111.071 -50.730 16.138 1.00 32.06 592 HIS A C 1
ATOM 4727 O O . HIS A 1 592 ? -110.906 -49.517 16.108 1.00 32.06 592 HIS A O 1
ATOM 4733 N N . SER A 1 593 ? -110.722 -51.388 15.021 1.00 30.47 593 SER A N 1
ATOM 4734 C CA . SER A 1 593 ? -110.878 -52.768 14.510 1.00 30.47 593 SER A CA 1
ATOM 4735 C C . SER A 1 593 ? -109.652 -53.164 13.638 1.00 30.47 593 SER A C 1
ATOM 4737 O O . SER A 1 593 ? -108.730 -52.369 13.472 1.00 30.47 593 SER A O 1
ATOM 4739 N N . ARG A 1 594 ? -109.608 -54.391 13.084 1.00 30.02 594 ARG A N 1
ATOM 4740 C CA . ARG A 1 594 ? -108.549 -54.873 12.164 1.00 30.02 594 ARG A CA 1
ATOM 4741 C C . ARG A 1 594 ? -109.069 -55.060 10.734 1.00 30.02 594 ARG A C 1
ATOM 4743 O O . ARG A 1 594 ? -110.056 -55.770 10.574 1.00 30.02 594 ARG A O 1
ATOM 4750 N N . VAL A 1 595 ? -108.298 -54.627 9.728 1.00 31.81 595 VAL A N 1
ATOM 4751 C CA . VAL A 1 595 ? -108.235 -55.232 8.375 1.00 31.81 595 VAL A CA 1
ATOM 4752 C C . VAL A 1 595 ? -106.792 -55.106 7.829 1.00 31.81 595 VAL A C 1
ATOM 4754 O O . VAL A 1 595 ? -106.191 -54.044 7.948 1.00 31.81 595 VAL A O 1
ATOM 4757 N N . GLY A 1 596 ? -106.233 -56.179 7.251 1.00 30.05 596 GLY A N 1
ATOM 4758 C CA . GLY A 1 596 ? -105.039 -56.184 6.364 1.00 30.05 596 GLY A CA 1
ATOM 4759 C C . GLY A 1 596 ? -105.439 -56.751 4.983 1.00 30.05 596 GLY A C 1
ATOM 4760 O O . GLY A 1 596 ? -106.600 -57.114 4.832 1.00 30.05 596 GLY A O 1
ATOM 4761 N N . PHE A 1 597 ? -104.617 -56.923 3.934 1.00 31.92 597 PHE A N 1
ATOM 4762 C CA . PHE A 1 597 ? -103.153 -56.912 3.685 1.00 31.92 597 PHE A CA 1
ATOM 4763 C C . PHE A 1 597 ? -102.938 -56.960 2.124 1.00 31.92 597 PHE A C 1
ATOM 4765 O O . PHE A 1 597 ? -103.939 -57.030 1.421 1.00 31.92 597 PHE A O 1
ATOM 4772 N N . GLN A 1 598 ? -101.769 -56.967 1.445 1.00 30.73 598 GLN A N 1
ATOM 4773 C CA . GLN A 1 598 ? -100.317 -56.980 1.752 1.00 30.73 598 GLN A CA 1
ATOM 4774 C C . GLN A 1 598 ? -99.505 -56.508 0.503 1.00 30.73 598 GLN A C 1
ATOM 4776 O O . GLN A 1 598 ? -99.895 -56.878 -0.599 1.00 30.73 598 GLN A O 1
ATOM 4781 N N . ARG A 1 599 ? -98.304 -55.911 0.690 1.00 31.27 599 ARG A N 1
ATOM 4782 C CA . ARG A 1 599 ? -97.194 -55.729 -0.311 1.00 31.27 599 ARG A CA 1
ATOM 4783 C C . ARG A 1 599 ? -97.490 -54.772 -1.498 1.00 31.27 599 ARG A C 1
ATOM 4785 O O . ARG A 1 599 ? -98.629 -54.642 -1.909 1.00 31.27 599 ARG A O 1
ATOM 4792 N N . TYR A 1 600 ? -96.536 -54.008 -2.054 1.00 29.70 600 TYR A N 1
ATOM 4793 C CA . TYR A 1 600 ? -95.134 -54.307 -2.429 1.00 29.70 600 TYR A CA 1
ATOM 4794 C C . TYR A 1 600 ? -94.134 -53.129 -2.223 1.00 29.70 600 TYR A C 1
ATOM 4796 O O . TYR A 1 600 ? -94.530 -51.972 -2.247 1.00 29.70 600 TYR A O 1
ATOM 4804 N N . ASN A 1 601 ? -92.848 -53.480 -2.036 1.00 29.45 601 ASN A N 1
ATOM 4805 C CA . ASN A 1 601 ? -91.577 -53.008 -2.660 1.00 29.45 601 ASN A CA 1
ATOM 4806 C C . ASN A 1 601 ? -91.525 -51.696 -3.503 1.00 29.45 601 ASN A C 1
ATOM 4808 O O . ASN A 1 601 ? -92.483 -51.418 -4.209 1.00 29.45 601 ASN A O 1
ATOM 4812 N N . LEU A 1 602 ? -90.406 -50.944 -3.650 1.00 32.44 602 LEU A N 1
ATOM 4813 C CA . LEU A 1 602 ? -89.032 -50.924 -3.062 1.00 32.44 602 LEU A CA 1
ATOM 4814 C C . LEU A 1 602 ? -88.298 -49.580 -3.417 1.00 32.44 602 LEU A C 1
ATOM 4816 O O . LEU A 1 602 ? -88.526 -49.043 -4.491 1.00 32.44 602 LEU A O 1
ATOM 4820 N N . ILE A 1 603 ? -87.413 -49.105 -2.520 1.00 41.06 603 ILE A N 1
ATOM 4821 C CA . ILE A 1 603 ? -86.123 -48.343 -2.655 1.00 41.06 603 ILE A CA 1
ATOM 4822 C C . ILE A 1 603 ? -85.770 -47.518 -3.941 1.00 41.06 603 ILE A C 1
ATOM 4824 O O . ILE A 1 603 ? -85.695 -48.098 -5.020 1.00 41.06 603 ILE A O 1
ATOM 4828 N N . PRO A 1 604 ? -85.308 -46.247 -3.787 1.00 38.34 604 PRO A N 1
ATOM 4829 C CA . PRO A 1 604 ? -84.226 -45.586 -4.566 1.00 38.34 604 PRO A CA 1
ATOM 4830 C C . PRO A 1 604 ? -82.869 -45.606 -3.796 1.00 38.34 604 PRO A C 1
ATOM 4832 O O . PRO A 1 604 ? -82.888 -45.574 -2.565 1.00 38.34 604 PRO A O 1
ATOM 4835 N N . GLN A 1 605 ? -81.686 -45.832 -4.394 1.00 32.19 605 GLN A N 1
ATOM 4836 C CA . GLN A 1 605 ? -80.891 -45.003 -5.340 1.00 32.19 605 GLN A CA 1
ATOM 4837 C C . GLN A 1 605 ? -80.458 -43.636 -4.764 1.00 32.19 605 GLN A C 1
ATOM 4839 O O . GLN A 1 605 ? -81.312 -42.923 -4.241 1.00 32.19 605 GLN A O 1
ATOM 4844 N N . ASP A 1 606 ? -79.183 -43.211 -4.712 1.00 29.86 606 ASP A N 1
ATOM 4845 C CA . ASP A 1 606 ? -77.912 -43.438 -5.467 1.00 29.86 606 ASP A CA 1
ATOM 4846 C C . ASP A 1 606 ? -77.701 -42.643 -6.774 1.00 29.86 606 ASP A C 1
ATOM 4848 O O . ASP A 1 606 ? -78.589 -42.576 -7.617 1.00 29.86 606 ASP A O 1
ATOM 4852 N N . GLU A 1 607 ? -76.460 -42.131 -6.892 1.00 30.72 607 GLU A N 1
ATOM 4853 C CA . GLU A 1 607 ? -75.701 -41.614 -8.059 1.00 30.72 607 GLU A CA 1
ATOM 4854 C C . GLU A 1 607 ? -76.288 -40.409 -8.854 1.00 30.72 607 GLU A C 1
ATOM 4856 O O . GLU A 1 607 ? -77.494 -40.239 -8.970 1.00 30.72 607 GLU A O 1
ATOM 4861 N N . GLN A 1 608 ? -75.543 -39.388 -9.321 1.00 28.16 608 GLN A N 1
ATOM 4862 C CA . GLN A 1 608 ? -74.148 -39.200 -9.796 1.00 28.16 608 GLN A CA 1
ATOM 4863 C C . GLN A 1 608 ? -73.969 -39.437 -11.314 1.00 28.16 608 GLN A C 1
ATOM 4865 O O . GLN A 1 608 ? -74.599 -40.319 -11.886 1.00 28.16 608 GLN A O 1
ATOM 4870 N N . SER A 1 609 ? -73.052 -38.666 -11.931 1.00 29.77 609 SER A N 1
ATOM 4871 C CA . SER A 1 609 ? -72.602 -38.739 -13.344 1.00 29.77 609 SER A CA 1
ATOM 4872 C C . SER A 1 609 ? -73.580 -38.119 -14.391 1.00 29.77 609 SER A C 1
ATOM 4874 O O . SER A 1 609 ? -74.785 -38.100 -14.170 1.00 29.77 609 SER A O 1
ATOM 4876 N N . ASP A 1 610 ? -73.148 -37.529 -15.522 1.00 28.81 610 ASP A N 1
ATOM 4877 C CA . ASP A 1 610 ? -71.778 -37.141 -15.911 1.00 28.81 610 ASP A CA 1
ATOM 4878 C C . ASP A 1 610 ? -71.682 -36.097 -17.062 1.00 28.81 610 ASP A C 1
ATOM 4880 O O . ASP A 1 610 ? -72.667 -35.764 -17.716 1.00 28.81 610 ASP A O 1
ATOM 4884 N N . LEU A 1 611 ? -70.435 -35.691 -17.350 1.00 27.61 611 LEU A N 1
ATOM 4885 C CA . LEU A 1 611 ? -69.852 -35.324 -18.656 1.00 27.61 611 LEU A CA 1
ATOM 4886 C C . LEU A 1 611 ? -70.280 -34.044 -19.427 1.00 27.61 611 LEU A C 1
ATOM 4888 O O . LEU A 1 611 ? -71.237 -34.009 -20.193 1.00 27.61 611 LEU A O 1
ATOM 4892 N N . SER A 1 612 ? -69.298 -33.129 -19.485 1.00 26.12 612 SER A N 1
ATOM 4893 C CA . SER A 1 612 ? -68.644 -32.627 -20.722 1.00 26.12 612 SER A CA 1
ATOM 4894 C C . SER A 1 612 ? -68.924 -31.208 -21.286 1.00 26.12 612 SER A C 1
ATOM 4896 O O . SER A 1 612 ? -69.815 -30.973 -22.090 1.00 26.12 612 SER A O 1
ATOM 4898 N N . SER A 1 613 ? -67.915 -30.345 -21.078 1.00 30.22 613 SER A N 1
ATOM 4899 C CA . SER A 1 613 ? -67.328 -29.400 -22.060 1.00 30.22 613 SER A CA 1
ATOM 4900 C C . SER A 1 613 ? -67.996 -28.047 -22.415 1.00 30.22 613 SER A C 1
ATOM 4902 O O . SER A 1 613 ? -69.207 -27.885 -22.444 1.00 30.22 613 SER A O 1
ATOM 4904 N N . SER A 1 614 ? -67.118 -27.103 -22.801 1.00 26.48 614 SER A N 1
ATOM 4905 C CA . SER A 1 614 ? -67.333 -25.798 -23.475 1.00 26.48 614 SER A CA 1
ATOM 4906 C C . SER A 1 614 ? -67.681 -24.519 -22.660 1.00 26.48 614 SER A C 1
ATOM 4908 O O . SER A 1 614 ? -68.791 -24.296 -22.209 1.00 26.48 614 SER A O 1
ATOM 4910 N N . GLN A 1 615 ? -66.662 -23.645 -22.571 1.00 29.75 615 GLN A N 1
ATOM 4911 C CA . GLN A 1 615 ? -66.632 -22.203 -22.917 1.00 29.75 615 GLN A CA 1
ATOM 4912 C C . GLN A 1 615 ? -67.548 -21.110 -22.275 1.00 29.75 615 GLN A C 1
ATOM 4914 O O . GLN A 1 615 ? -68.734 -21.027 -22.550 1.00 29.75 615 GLN A O 1
ATOM 4919 N N . ILE A 1 616 ? -66.853 -20.106 -21.691 1.00 33.28 616 ILE A N 1
ATOM 4920 C CA . ILE A 1 616 ? -66.931 -18.637 -21.971 1.00 33.28 616 ILE A CA 1
ATOM 4921 C C . ILE A 1 616 ? -68.083 -17.769 -21.378 1.00 33.28 616 ILE A C 1
ATOM 4923 O O . ILE A 1 616 ? -69.247 -18.027 -21.621 1.00 33.28 616 ILE A O 1
ATOM 4927 N N . ASN A 1 617 ? -67.672 -16.659 -20.717 1.00 31.36 617 ASN A N 1
ATOM 4928 C CA . ASN A 1 617 ? -68.297 -15.327 -20.444 1.00 31.36 617 ASN A CA 1
ATOM 4929 C C . ASN A 1 617 ? -69.816 -15.199 -20.122 1.00 31.36 617 ASN A C 1
ATOM 4931 O O . ASN A 1 617 ? -70.658 -15.840 -20.722 1.00 31.36 617 ASN A O 1
ATOM 4935 N N . GLY A 1 618 ? -70.299 -14.263 -19.288 1.00 28.88 618 GLY A N 1
ATOM 4936 C CA . GLY A 1 618 ? -69.698 -13.084 -18.635 1.00 28.88 618 GLY A CA 1
ATOM 4937 C C . GLY A 1 618 ? -70.685 -11.884 -18.616 1.00 28.88 618 GLY A C 1
ATOM 4938 O O . GLY A 1 618 ? -71.720 -11.938 -19.276 1.00 28.88 618 GLY A O 1
ATOM 4939 N N . SER A 1 619 ? -70.336 -10.770 -17.941 1.00 29.86 619 SER A N 1
ATOM 4940 C CA . SER A 1 619 ? -71.108 -9.491 -17.835 1.00 29.86 619 SER A CA 1
ATOM 4941 C C . SER A 1 619 ? -72.400 -9.529 -16.965 1.00 29.86 619 SER A C 1
ATOM 4943 O O . SER A 1 619 ? -72.901 -10.609 -16.682 1.00 29.86 619 SER A O 1
ATOM 4945 N N . LYS A 1 620 ? -72.982 -8.425 -16.441 1.00 30.77 620 LYS A N 1
ATOM 4946 C CA . LYS A 1 620 ? -72.787 -6.960 -16.636 1.00 30.77 620 LYS A CA 1
ATOM 4947 C C . LYS A 1 620 ? -72.940 -6.155 -15.323 1.00 30.77 620 LYS A C 1
ATOM 4949 O O . LYS A 1 620 ? -73.797 -6.492 -14.514 1.00 30.77 620 LYS A O 1
ATOM 4954 N N . SER A 1 621 ? -72.299 -4.981 -15.245 1.00 28.52 621 SER A N 1
ATOM 4955 C CA . SER A 1 621 ? -72.878 -3.752 -14.650 1.00 28.52 621 SER A CA 1
ATOM 4956 C C . SER A 1 621 ? -72.206 -2.487 -15.228 1.00 28.52 621 SER A C 1
ATOM 4958 O O . SER A 1 621 ? -71.085 -2.559 -15.722 1.00 28.52 621 SER A O 1
ATOM 4960 N N . VAL A 1 622 ? -72.937 -1.366 -15.244 1.00 32.75 622 VAL A N 1
ATOM 4961 C CA . VAL A 1 622 ? -72.789 -0.125 -16.062 1.00 32.75 622 VAL A CA 1
ATOM 4962 C C . VAL A 1 622 ? -73.529 0.989 -15.257 1.00 32.75 622 VAL A C 1
ATOM 4964 O O . VAL A 1 622 ? -74.499 0.586 -14.604 1.00 32.75 622 VAL A O 1
ATOM 4967 N N . PRO A 1 623 ? -73.161 2.308 -15.202 1.00 53.50 623 PRO A N 1
ATOM 4968 C CA . PRO A 1 623 ? -72.848 3.196 -16.349 1.00 53.50 623 PRO A CA 1
ATOM 4969 C C . PRO A 1 623 ? -71.777 4.326 -16.174 1.00 53.50 623 PRO A C 1
ATOM 4971 O O . PRO A 1 623 ? -71.344 4.613 -15.070 1.00 53.50 623 PRO A O 1
ATOM 4974 N N . ASN A 1 624 ? -71.434 4.975 -17.309 1.00 33.72 624 ASN A N 1
ATOM 4975 C CA . ASN A 1 624 ? -71.231 6.427 -17.606 1.00 33.72 624 ASN A CA 1
ATOM 4976 C C . ASN A 1 624 ? -70.486 7.389 -16.630 1.00 33.72 624 ASN A C 1
ATOM 4978 O O . ASN A 1 624 ? -70.622 7.292 -15.422 1.00 33.72 624 ASN A O 1
ATOM 4982 N N . SER A 1 625 ? -69.785 8.449 -17.080 1.00 32.53 625 SER A N 1
ATOM 4983 C CA . SER A 1 625 ? -69.492 8.971 -18.444 1.00 32.53 625 SER A CA 1
ATOM 4984 C C . SER A 1 625 ? -68.432 10.089 -18.424 1.00 32.53 625 SER A C 1
ATOM 4986 O O . SER A 1 625 ? -68.475 10.912 -17.518 1.00 32.53 625 SER A O 1
ATOM 4988 N N . HIS A 1 626 ? -67.607 10.209 -19.477 1.00 31.64 626 HIS A N 1
ATOM 4989 C CA . HIS A 1 626 ? -67.471 11.408 -20.344 1.00 31.64 626 HIS A CA 1
ATOM 4990 C C . HIS A 1 626 ? -66.444 11.162 -21.474 1.00 31.64 626 HIS A C 1
ATOM 4992 O O . HIS A 1 626 ? -65.620 10.258 -21.357 1.00 31.64 626 HIS A O 1
ATOM 4998 N N . ALA A 1 627 ? -66.515 11.924 -22.577 1.00 31.20 627 ALA A N 1
ATOM 4999 C CA . ALA A 1 627 ? -65.626 11.782 -23.738 1.00 31.20 627 ALA A CA 1
ATOM 5000 C C . ALA A 1 627 ? -65.519 13.068 -24.591 1.00 31.20 627 ALA A C 1
ATOM 5002 O O . ALA A 1 627 ? -66.534 13.725 -24.810 1.00 31.20 627 ALA A O 1
ATOM 5003 N N . THR A 1 628 ? -64.303 13.336 -25.086 1.00 30.36 628 THR A N 1
ATOM 5004 C CA . THR A 1 628 ? -63.843 14.166 -26.235 1.00 30.36 628 THR A CA 1
ATOM 5005 C C . THR A 1 628 ? -62.315 13.940 -26.287 1.00 30.36 628 THR A C 1
ATOM 5007 O O . THR A 1 628 ? -61.690 13.989 -25.233 1.00 30.36 628 THR A O 1
ATOM 5010 N N . GLN A 1 629 ? -61.601 13.541 -27.349 1.00 30.84 629 GLN A N 1
ATOM 5011 C CA . GLN A 1 629 ? -61.700 13.640 -28.818 1.00 30.84 629 GLN A CA 1
ATOM 5012 C C . GLN A 1 629 ? -61.171 14.953 -29.430 1.00 30.84 629 GLN A C 1
ATOM 5014 O O . GLN A 1 629 ? -61.934 15.904 -29.559 1.00 30.84 629 GLN A O 1
ATOM 5019 N N . SER A 1 630 ? -59.901 14.931 -29.872 1.00 29.94 630 SER A N 1
ATOM 5020 C CA . SER A 1 630 ? -59.393 15.492 -31.150 1.00 29.94 630 SER A CA 1
ATOM 5021 C C . SER A 1 630 ? -57.878 15.232 -31.309 1.00 29.94 630 SER A C 1
ATOM 5023 O O . SER A 1 630 ? -57.122 15.600 -30.413 1.00 29.94 630 SER A O 1
ATOM 5025 N N . ASP A 1 631 ? -57.477 14.554 -32.390 1.00 30.52 631 ASP A N 1
ATOM 5026 C CA . ASP A 1 631 ? -56.500 14.919 -33.454 1.00 30.52 631 ASP A CA 1
ATOM 5027 C C . ASP A 1 631 ? -55.313 15.875 -33.116 1.00 30.52 631 ASP A C 1
ATOM 5029 O O . ASP A 1 631 ? -55.434 16.764 -32.279 1.00 30.52 631 ASP A O 1
ATOM 5033 N N . SER A 1 632 ? -54.133 15.803 -33.757 1.00 29.89 632 SER A N 1
ATOM 5034 C CA . SER A 1 632 ? -53.862 15.453 -35.171 1.00 29.89 632 SER A CA 1
ATOM 5035 C C . SER A 1 632 ? -52.480 14.815 -35.448 1.00 29.89 632 SER A C 1
ATOM 5037 O O . SER A 1 632 ? -51.662 14.643 -34.544 1.00 29.89 632 SER A O 1
ATOM 5039 N N . GLU A 1 633 ? -52.209 14.501 -36.723 1.00 30.27 633 GLU A N 1
ATOM 5040 C CA . GLU A 1 633 ? -50.947 13.933 -37.227 1.00 30.27 633 GLU A CA 1
ATOM 5041 C C . GLU A 1 633 ? -49.732 14.890 -37.163 1.00 30.27 633 GLU A C 1
ATOM 5043 O O . GLU A 1 633 ? -49.886 16.113 -37.082 1.00 30.27 633 GLU A O 1
ATOM 5048 N N . ASN A 1 634 ? -48.516 14.335 -37.300 1.00 28.78 634 ASN A N 1
ATOM 5049 C CA . ASN A 1 634 ? -47.652 14.638 -38.457 1.00 28.78 634 ASN A CA 1
ATOM 5050 C C . ASN A 1 634 ? -46.471 13.658 -38.608 1.00 28.78 634 ASN A C 1
ATOM 5052 O O . ASN A 1 634 ? -45.916 13.161 -37.630 1.00 28.78 634 ASN A O 1
ATOM 5056 N N . ASP A 1 635 ? -46.126 13.413 -39.867 1.00 28.34 635 ASP A N 1
ATOM 5057 C CA . ASP A 1 635 ? -45.336 12.295 -40.375 1.00 28.34 635 ASP A CA 1
ATOM 5058 C C . ASP A 1 635 ? -43.827 12.250 -40.049 1.00 28.34 635 ASP A C 1
ATOM 5060 O O . ASP A 1 635 ? -43.136 13.242 -39.814 1.00 28.34 635 ASP A O 1
ATOM 5064 N N . GLU A 1 636 ? -43.346 11.010 -40.155 1.00 30.39 636 GLU A N 1
ATOM 5065 C CA . GLU A 1 636 ? -42.069 10.527 -40.712 1.00 30.39 636 GLU A CA 1
ATOM 5066 C C . GLU A 1 636 ? -41.473 11.359 -41.903 1.00 30.39 636 GLU A C 1
ATOM 5068 O O . GLU A 1 636 ? -42.193 12.174 -42.480 1.00 30.39 636 GLU A O 1
ATOM 5073 N N . PRO A 1 637 ? -40.193 11.166 -42.349 1.00 41.69 637 PRO A N 1
ATOM 5074 C CA . PRO A 1 637 ? -39.655 9.838 -42.680 1.00 41.69 637 PRO A CA 1
ATOM 5075 C C . PRO A 1 637 ? -38.166 9.513 -42.437 1.00 41.69 637 PRO A C 1
ATOM 5077 O O . PRO A 1 637 ? -37.272 10.357 -42.414 1.00 41.69 637 PRO A O 1
ATOM 5080 N N . LEU A 1 638 ? -37.948 8.196 -42.358 1.00 27.41 638 LEU A N 1
ATOM 5081 C CA . LEU A 1 638 ? -36.809 7.392 -42.834 1.00 27.41 638 LEU A CA 1
ATOM 5082 C C . LEU A 1 638 ? -35.534 8.092 -43.359 1.00 27.41 638 LEU A C 1
ATOM 5084 O O . LEU A 1 638 ? -35.552 8.801 -44.362 1.00 27.41 638 LEU A O 1
ATOM 5088 N N . TYR A 1 639 ? -34.387 7.565 -42.914 1.00 26.69 639 TYR A N 1
ATOM 5089 C CA . TYR A 1 639 ? -33.432 6.967 -43.861 1.00 26.69 639 TYR A CA 1
ATOM 5090 C C . TYR A 1 639 ? -32.950 5.604 -43.346 1.00 26.69 639 TYR A C 1
ATOM 5092 O O . TYR A 1 639 ? -32.980 5.344 -42.145 1.00 26.69 639 TYR A O 1
ATOM 5100 N N . SER A 1 640 ? -32.569 4.699 -44.252 1.00 25.84 640 SER A N 1
ATOM 5101 C CA . SER A 1 640 ? -32.392 3.273 -43.938 1.00 25.84 640 SER A CA 1
ATOM 5102 C C . SER A 1 640 ? -31.118 2.661 -44.524 1.00 25.84 640 SER A C 1
ATOM 5104 O O . SER A 1 640 ? -30.597 3.138 -45.533 1.00 25.84 640 SER A O 1
ATOM 5106 N N . SER A 1 641 ? -30.710 1.521 -43.947 1.00 26.97 641 SER A N 1
ATOM 5107 C CA . SER A 1 641 ? -29.665 0.604 -44.444 1.00 26.97 641 SER A CA 1
ATOM 5108 C C . SER A 1 641 ? -28.210 1.138 -44.348 1.00 26.97 641 SER A C 1
ATOM 5110 O O . SER A 1 641 ? -27.996 2.328 -44.169 1.00 26.97 641 SER A O 1
ATOM 5112 N N . GLN A 1 642 ? -27.154 0.313 -44.373 1.00 26.58 642 GLN A N 1
ATOM 5113 C CA . GLN A 1 642 ? -27.070 -1.115 -44.718 1.00 26.58 642 GLN A CA 1
ATOM 5114 C C . GLN A 1 642 ? -26.371 -1.976 -43.653 1.00 26.58 642 GLN A C 1
ATOM 5116 O O . GLN A 1 642 ? -25.511 -1.525 -42.905 1.00 26.58 642 GLN A O 1
ATOM 5121 N N . SER A 1 643 ? -26.704 -3.268 -43.657 1.00 28.33 643 SER A N 1
ATOM 5122 C CA . SER A 1 643 ? -25.949 -4.338 -42.999 1.00 28.33 643 SER A CA 1
ATOM 5123 C C . SER A 1 643 ? -24.819 -4.858 -43.893 1.00 28.33 643 SER A C 1
ATOM 5125 O O . SER A 1 643 ? -25.055 -5.051 -45.088 1.00 28.33 643 SER A O 1
ATOM 5127 N N . HIS A 1 644 ? -23.679 -5.256 -43.324 1.00 28.20 644 HIS A N 1
ATOM 5128 C CA . HIS A 1 644 ? -22.723 -6.168 -43.972 1.00 28.20 644 HIS A CA 1
ATOM 5129 C C . HIS A 1 644 ? -22.273 -7.287 -43.019 1.00 28.20 644 HIS A C 1
ATOM 5131 O O . HIS A 1 644 ? -22.440 -7.189 -41.804 1.00 28.20 644 HIS A O 1
ATOM 5137 N N . LYS A 1 645 ? -21.804 -8.401 -43.594 1.00 29.20 645 LYS A N 1
ATOM 5138 C CA . LYS A 1 645 ? -21.537 -9.673 -42.903 1.00 29.20 645 LYS A CA 1
ATOM 5139 C C . LYS A 1 645 ? -20.041 -9.985 -42.817 1.00 29.20 645 LYS A C 1
ATOM 5141 O O . LYS A 1 645 ? -19.258 -9.506 -43.627 1.00 29.20 645 LYS A O 1
ATOM 5146 N N . PHE A 1 646 ? -19.723 -10.883 -41.883 1.00 28.86 646 PHE A N 1
ATOM 5147 C CA . PHE A 1 646 ? -18.555 -11.769 -41.861 1.00 28.86 646 PHE A CA 1
ATOM 5148 C C . PHE A 1 646 ? -17.942 -12.105 -43.229 1.00 28.86 646 PHE A C 1
ATOM 5150 O O . PHE A 1 646 ? -18.665 -12.486 -44.153 1.00 28.86 646 PHE A O 1
ATOM 5157 N N . LEU A 1 647 ? -16.612 -12.215 -43.248 1.00 27.66 647 LEU A N 1
ATOM 5158 C CA . LEU A 1 647 ? -15.909 -13.284 -43.959 1.00 27.66 647 LEU A CA 1
ATOM 5159 C C . LEU A 1 647 ? -14.605 -13.641 -43.222 1.00 27.66 647 LEU A C 1
ATOM 5161 O O . LEU A 1 647 ? -13.993 -12.778 -42.601 1.00 27.66 647 LEU A O 1
ATOM 5165 N N . PHE A 1 648 ? -14.227 -14.919 -43.266 1.00 29.70 648 PHE A N 1
ATOM 5166 C CA . PHE A 1 648 ? -12.929 -15.427 -42.805 1.00 29.70 648 PHE A CA 1
ATOM 5167 C C . PHE A 1 648 ? -11.900 -15.333 -43.940 1.00 29.70 648 PHE A C 1
ATOM 5169 O O . PHE A 1 648 ? -12.246 -15.616 -45.090 1.00 29.70 648 PHE A O 1
ATOM 5176 N N . ALA A 1 649 ? -10.645 -15.054 -43.586 1.00 35.75 649 ALA A N 1
ATOM 5177 C CA . ALA A 1 649 ? -9.436 -15.442 -44.312 1.00 35.75 649 ALA A CA 1
ATOM 5178 C C . ALA A 1 649 ? -8.286 -15.563 -43.299 1.00 35.75 649 ALA A C 1
ATOM 5180 O O . ALA A 1 649 ? -8.181 -14.637 -42.464 1.00 35.75 649 ALA A O 1
#